Protein AF-A0A5E5ATF0-F1 (afdb_monomer)

Structure (mmCIF, N/CA/C/O backbone):
data_AF-A0A5E5ATF0-F1
#
_entry.id   AF-A0A5E5ATF0-F1
#
loop_
_atom_site.group_PDB
_atom_site.id
_atom_site.type_symbol
_atom_site.label_atom_id
_atom_site.label_alt_id
_atom_site.label_comp_id
_atom_site.label_asym_id
_atom_site.label_entity_id
_atom_site.label_seq_id
_atom_site.pdbx_PDB_ins_code
_atom_site.Cartn_x
_atom_site.Cartn_y
_atom_site.Cartn_z
_atom_site.occupancy
_atom_site.B_iso_or_equiv
_atom_site.auth_seq_id
_atom_site.auth_comp_id
_atom_site.auth_asym_id
_atom_site.auth_atom_id
_atom_site.pdbx_PDB_model_num
ATOM 1 N N . MET A 1 1 ? 3.076 -30.858 -66.853 1.00 34.41 1 MET A N 1
ATOM 2 C CA . MET A 1 1 ? 3.459 -29.896 -67.908 1.00 34.41 1 MET A CA 1
ATOM 3 C C . MET A 1 1 ? 2.669 -28.608 -67.707 1.00 34.41 1 MET A C 1
ATOM 5 O O . MET A 1 1 ? 1.461 -28.690 -67.582 1.00 34.41 1 MET A O 1
ATOM 9 N N . ARG A 1 2 ? 3.394 -27.482 -67.622 1.00 31.91 2 ARG A N 1
ATOM 10 C CA . ARG A 1 2 ? 3.057 -26.080 -67.963 1.00 31.91 2 ARG A CA 1
ATOM 11 C C . ARG A 1 2 ? 1.634 -25.511 -67.753 1.00 31.91 2 ARG A C 1
ATOM 13 O O . ARG A 1 2 ? 0.722 -25.809 -68.507 1.00 31.91 2 ARG A O 1
ATOM 20 N N . ASN A 1 3 ? 1.571 -24.553 -66.819 1.00 32.41 3 ASN A N 1
ATOM 21 C CA . ASN A 1 3 ? 1.133 -23.145 -66.938 1.00 32.41 3 ASN A CA 1
ATOM 22 C C . ASN A 1 3 ? 0.376 -22.671 -68.191 1.00 32.41 3 ASN A C 1
ATOM 24 O O . ASN A 1 3 ? 0.877 -22.851 -69.301 1.00 32.41 3 ASN A O 1
ATOM 28 N N . SER A 1 4 ? -0.662 -21.843 -67.965 1.00 32.25 4 SER A N 1
ATOM 29 C CA . SER A 1 4 ? -0.799 -20.418 -68.393 1.00 32.25 4 SER A CA 1
ATOM 30 C C . SER A 1 4 ? -2.097 -19.813 -67.795 1.00 32.25 4 SER A C 1
ATOM 32 O O . SER A 1 4 ? -3.151 -20.411 -67.960 1.00 32.25 4 SER A O 1
ATOM 34 N N . PHE A 1 5 ? -2.031 -18.839 -66.866 1.00 32.22 5 PHE A N 1
ATOM 35 C CA . PHE A 1 5 ? -2.217 -17.367 -67.034 1.00 32.22 5 PHE A CA 1
ATOM 36 C C . PHE A 1 5 ? -3.591 -16.940 -67.602 1.00 32.22 5 PHE A C 1
ATOM 38 O O . PHE A 1 5 ? -3.869 -17.213 -68.760 1.00 32.22 5 PHE A O 1
ATOM 45 N N . GLY A 1 6 ? -4.512 -16.369 -66.808 1.00 27.78 6 GLY A N 1
ATOM 46 C CA . GLY A 1 6 ? -4.713 -14.927 -66.491 1.00 27.78 6 GLY A CA 1
ATOM 47 C C . GLY A 1 6 ? -6.218 -14.624 -66.730 1.00 27.78 6 GLY A C 1
ATOM 48 O O . GLY A 1 6 ? -6.807 -15.300 -67.559 1.00 27.78 6 GLY A O 1
ATOM 49 N N . LEU A 1 7 ? -6.977 -13.738 -66.075 1.00 26.83 7 LEU A N 1
ATOM 50 C CA . LEU A 1 7 ? -6.725 -12.444 -65.448 1.00 26.83 7 LEU A CA 1
ATOM 51 C C . LEU A 1 7 ? -7.904 -12.088 -64.495 1.00 26.83 7 LEU A C 1
ATOM 53 O O . LEU A 1 7 ? -9.006 -12.612 -64.619 1.00 26.83 7 LEU A O 1
ATOM 57 N N . PHE A 1 8 ? -7.624 -11.150 -63.593 1.00 26.88 8 PHE A N 1
ATOM 58 C CA . PHE A 1 8 ? -8.444 -10.461 -62.590 1.00 26.88 8 PHE A CA 1
ATOM 59 C C . PHE A 1 8 ? -9.859 -9.995 -63.000 1.00 26.88 8 PHE A C 1
ATOM 61 O O . PHE A 1 8 ? -10.017 -9.408 -64.065 1.00 26.88 8 PHE A O 1
ATOM 68 N N . LEU A 1 9 ? -10.814 -10.039 -62.055 1.00 26.36 9 LEU A N 1
ATOM 69 C CA . LEU A 1 9 ? -11.608 -8.856 -61.679 1.00 26.36 9 LEU A CA 1
ATOM 70 C C . LEU A 1 9 ? -12.141 -8.955 -60.233 1.00 26.36 9 LEU A C 1
ATOM 72 O O . LEU A 1 9 ? -12.462 -10.024 -59.727 1.00 26.36 9 LEU A O 1
ATOM 76 N N . SER A 1 10 ? -12.162 -7.793 -59.591 1.00 26.31 10 SER A N 1
ATOM 77 C CA . SER A 1 10 ? -12.307 -7.511 -58.164 1.00 26.31 10 SER A CA 1
ATOM 78 C C . SER A 1 10 ? -13.749 -7.631 -57.646 1.00 26.31 10 SER A C 1
ATOM 80 O O . SER A 1 10 ? -14.665 -7.129 -58.293 1.00 26.31 10 SER A O 1
ATOM 82 N N . VAL A 1 11 ? -13.945 -8.187 -56.444 1.00 29.59 11 VAL A N 1
ATOM 83 C CA . VAL A 1 11 ? -15.112 -7.888 -55.594 1.00 29.59 11 VAL A CA 1
ATOM 84 C C . VAL A 1 11 ? -14.595 -7.502 -54.212 1.00 29.59 11 VAL A C 1
ATOM 86 O O . VAL A 1 11 ? -14.126 -8.330 -53.435 1.00 29.59 11 VAL A O 1
ATOM 89 N N . ILE A 1 12 ? -14.647 -6.199 -53.953 1.00 28.75 12 ILE A N 1
ATOM 90 C CA . ILE A 1 12 ? -14.354 -5.556 -52.675 1.00 28.75 12 ILE A CA 1
ATOM 91 C C . ILE A 1 12 ? -15.517 -5.865 -51.726 1.00 28.75 12 ILE A C 1
ATOM 93 O O . ILE A 1 12 ? -16.639 -5.415 -51.951 1.00 28.75 12 ILE A O 1
ATOM 97 N N . ALA A 1 13 ? -15.251 -6.624 -50.662 1.00 29.41 13 ALA A N 1
ATOM 98 C CA . ALA A 1 13 ? -16.150 -6.735 -49.521 1.00 29.41 13 ALA A CA 1
ATOM 99 C C . ALA A 1 13 ? -15.941 -5.509 -48.621 1.00 29.41 13 ALA A C 1
ATOM 101 O O . ALA A 1 13 ? -14.962 -5.414 -47.882 1.00 29.41 13 ALA A O 1
ATOM 102 N N . LEU A 1 14 ? -16.848 -4.541 -48.741 1.00 25.12 14 LEU A N 1
ATOM 103 C CA . LEU A 1 14 ? -16.913 -3.355 -47.898 1.00 25.12 14 LEU A CA 1
ATOM 104 C C . LEU A 1 14 ? -17.725 -3.704 -46.639 1.00 25.12 14 LEU A C 1
ATOM 106 O O . LEU A 1 14 ? -18.950 -3.595 -46.633 1.00 25.12 14 LEU A O 1
ATOM 110 N N . THR A 1 15 ? -17.067 -4.161 -45.574 1.00 29.05 15 THR A N 1
ATOM 111 C CA . THR A 1 15 ? -17.726 -4.315 -44.269 1.00 29.05 15 THR A CA 1
ATOM 112 C C . THR A 1 15 ? -17.747 -2.953 -43.584 1.00 29.05 15 THR A C 1
ATOM 114 O O . THR A 1 15 ? -16.729 -2.455 -43.107 1.00 29.05 15 THR A O 1
ATOM 117 N N . ILE A 1 16 ? -18.921 -2.329 -43.596 1.00 28.98 16 ILE A N 1
ATOM 118 C CA . ILE A 1 16 ? -19.201 -1.033 -42.979 1.00 28.98 16 ILE A CA 1
ATOM 119 C C . ILE A 1 16 ? -19.142 -1.187 -41.453 1.00 28.98 16 ILE A C 1
ATOM 121 O O . ILE A 1 16 ? -20.021 -1.792 -40.834 1.00 28.98 16 ILE A O 1
ATOM 125 N N . ILE A 1 17 ? -18.095 -0.619 -40.856 1.00 29.92 17 ILE A N 1
ATOM 126 C CA . ILE A 1 17 ? -17.975 -0.382 -39.417 1.00 29.92 17 ILE A CA 1
ATOM 127 C C . ILE A 1 17 ? -19.032 0.662 -39.045 1.00 29.92 17 ILE A C 1
ATOM 129 O O . ILE A 1 17 ? -18.954 1.813 -39.471 1.00 29.92 17 ILE A O 1
ATOM 133 N N . HIS A 1 18 ? -20.039 0.251 -38.277 1.00 28.52 18 HIS A N 1
ATOM 134 C CA . HIS A 1 18 ? -20.996 1.172 -37.673 1.00 28.52 18 HIS A CA 1
ATOM 135 C C . HIS A 1 18 ? -20.347 1.826 -36.444 1.00 28.52 18 HIS A C 1
ATOM 137 O O . HIS A 1 18 ? -19.891 1.100 -35.556 1.00 28.52 18 HIS A O 1
ATOM 143 N N . PRO A 1 19 ? -20.312 3.164 -36.340 1.00 28.89 19 PRO A N 1
ATOM 144 C CA . PRO A 1 19 ? -20.013 3.821 -35.080 1.00 28.89 19 PRO A CA 1
ATOM 145 C C . PRO A 1 19 ? -21.215 3.633 -34.150 1.00 28.89 19 PRO A C 1
ATOM 147 O O . PRO A 1 19 ? -22.331 4.040 -34.471 1.00 28.89 19 PRO A O 1
ATOM 150 N N . VAL A 1 20 ? -21.004 3.015 -32.988 1.00 29.25 20 VAL A N 1
ATOM 151 C CA . VAL A 1 20 ? -21.995 3.046 -31.908 1.00 29.25 20 VAL A CA 1
ATOM 152 C C . VAL A 1 20 ? -21.968 4.454 -31.322 1.00 29.25 20 VAL A C 1
ATOM 154 O O . VAL A 1 20 ? -21.197 4.767 -30.421 1.00 29.25 20 VAL A O 1
ATOM 157 N N . SER A 1 21 ? -22.797 5.331 -31.881 1.00 28.97 21 SER A N 1
ATOM 158 C CA . SER A 1 21 ? -23.211 6.569 -31.237 1.00 28.97 21 SER A CA 1
ATOM 159 C C . SER A 1 21 ? -24.142 6.205 -30.081 1.00 28.97 21 SER A C 1
ATOM 161 O O . SER A 1 21 ? -25.283 5.794 -30.306 1.00 28.97 21 SER A O 1
ATOM 163 N N . ALA A 1 22 ? -23.671 6.347 -28.844 1.00 28.70 22 ALA A N 1
ATOM 164 C CA . ALA A 1 22 ? -24.549 6.373 -27.683 1.00 28.70 22 ALA A CA 1
ATOM 165 C C . ALA A 1 22 ? -25.378 7.666 -27.749 1.00 28.70 22 ALA A C 1
ATOM 167 O O . ALA A 1 22 ? -24.938 8.740 -27.351 1.00 28.70 22 ALA A O 1
ATOM 168 N N . SER A 1 23 ? -26.565 7.560 -28.343 1.00 26.94 23 SER A N 1
ATOM 169 C CA . SER A 1 23 ? -27.606 8.580 -28.302 1.00 26.94 23 SER A CA 1
ATOM 170 C C . SER A 1 23 ? -28.048 8.761 -26.850 1.00 26.94 23 SER A C 1
ATOM 172 O O . SER A 1 23 ? -28.770 7.917 -26.320 1.00 26.94 23 SER A O 1
ATOM 174 N N . ALA A 1 24 ? -27.642 9.867 -26.226 1.00 30.39 24 ALA A N 1
ATOM 175 C CA . ALA A 1 24 ? -28.283 10.384 -25.027 1.00 30.39 24 ALA A CA 1
ATOM 176 C C . ALA A 1 24 ? -29.752 10.671 -25.362 1.00 30.39 24 ALA A C 1
ATOM 178 O O . ALA A 1 24 ? -30.067 11.592 -26.114 1.00 30.39 24 ALA A O 1
ATOM 179 N N . ARG A 1 25 ? -30.646 9.822 -24.859 1.00 25.50 25 ARG A N 1
ATOM 180 C CA . ARG A 1 25 ? -32.077 10.098 -24.841 1.00 25.50 25 ARG A CA 1
ATOM 181 C C . ARG A 1 25 ? -32.345 10.828 -23.531 1.00 25.50 25 ARG A C 1
ATOM 183 O O . ARG A 1 25 ? -32.228 10.229 -22.466 1.00 25.50 25 ARG A O 1
ATOM 190 N N . GLU A 1 26 ? -32.615 12.125 -23.623 1.00 35.12 26 GLU A N 1
ATOM 191 C CA . GLU A 1 26 ? -33.241 12.873 -22.538 1.00 35.12 26 GLU A CA 1
ATOM 192 C C . GLU A 1 26 ? -34.640 12.291 -22.319 1.00 35.12 26 GLU A C 1
ATOM 194 O O . GLU A 1 26 ? -35.475 12.332 -23.219 1.00 35.12 26 GLU A O 1
ATOM 199 N N . ASP A 1 27 ? -34.875 11.736 -21.133 1.00 27.05 27 ASP A N 1
ATOM 200 C CA . ASP A 1 27 ? -36.208 11.549 -20.571 1.00 27.05 27 ASP A CA 1
ATOM 201 C C . ASP A 1 27 ? -36.172 11.999 -19.096 1.00 27.05 27 ASP A C 1
ATOM 203 O O . ASP A 1 27 ? -35.126 11.930 -18.443 1.00 27.05 27 ASP A O 1
ATOM 207 N N . PRO A 1 28 ? -37.279 12.568 -18.596 1.00 27.33 28 PRO A N 1
ATOM 208 C CA . PRO A 1 28 ? -37.263 13.662 -17.635 1.00 27.33 28 PRO A CA 1
ATOM 209 C C . PRO A 1 28 ? -37.104 13.210 -16.181 1.00 27.33 28 PRO A C 1
ATOM 211 O O . PRO A 1 28 ? -37.444 12.095 -15.795 1.00 27.33 28 PRO A O 1
ATOM 214 N N . ALA A 1 29 ? -36.611 14.151 -15.376 1.00 41.50 29 ALA A N 1
ATOM 215 C CA . ALA A 1 29 ? -36.405 14.071 -13.939 1.00 41.50 29 ALA A CA 1
ATOM 216 C C . ALA A 1 29 ? -37.501 13.300 -13.181 1.00 41.50 29 ALA A C 1
ATOM 218 O O . ALA A 1 29 ? -38.624 13.776 -13.041 1.00 41.50 29 ALA A O 1
ATOM 219 N N . HIS A 1 30 ? -37.122 12.151 -12.623 1.00 38.62 30 HIS A N 1
ATOM 220 C CA . HIS A 1 30 ? -37.590 11.668 -11.325 1.00 38.62 30 HIS A CA 1
ATOM 221 C C . HIS A 1 30 ? -36.713 10.489 -10.878 1.00 38.62 30 HIS A C 1
ATOM 223 O O . HIS A 1 30 ? -37.007 9.330 -11.155 1.00 38.62 30 HIS A O 1
ATOM 229 N N . SER A 1 31 ? -35.634 10.783 -10.151 1.00 31.39 31 SER A N 1
ATOM 230 C CA . SER A 1 31 ? -34.989 9.800 -9.279 1.00 31.39 31 SER A CA 1
ATOM 231 C C . SER A 1 31 ? -34.969 10.353 -7.861 1.00 31.39 31 SER A C 1
ATOM 233 O O . SER A 1 31 ? -34.198 11.248 -7.534 1.00 31.39 31 SER A O 1
ATOM 235 N N . ASP A 1 32 ? -35.913 9.842 -7.084 1.00 33.34 32 ASP A N 1
ATOM 236 C CA . ASP A 1 32 ? -35.929 9.694 -5.632 1.00 33.34 32 ASP A CA 1
ATOM 237 C C . ASP A 1 32 ? -34.598 10.032 -4.914 1.00 33.34 32 ASP A C 1
ATOM 239 O O . ASP A 1 32 ? -33.679 9.217 -4.839 1.00 33.34 32 ASP A O 1
ATOM 243 N N . ASP A 1 33 ? -34.522 11.246 -4.362 1.00 38.03 33 ASP A N 1
ATOM 244 C CA . ASP A 1 33 ? -33.382 11.810 -3.614 1.00 38.03 33 ASP A CA 1
ATOM 245 C C . ASP A 1 33 ? -33.305 11.279 -2.160 1.00 38.03 33 ASP A C 1
ATOM 247 O O . ASP A 1 33 ? -32.672 11.863 -1.284 1.00 38.03 33 ASP A O 1
ATOM 251 N N . SER A 1 34 ? -33.981 10.164 -1.855 1.00 32.53 34 SER A N 1
ATOM 252 C CA . SER A 1 34 ? -34.130 9.650 -0.484 1.00 32.53 34 SER A CA 1
ATOM 253 C C . SER A 1 34 ? -33.102 8.587 -0.066 1.00 32.53 34 SER A C 1
ATOM 255 O O . SER A 1 34 ? -33.239 7.991 1.003 1.00 32.53 34 SER A O 1
ATOM 257 N N . LYS A 1 35 ? -32.037 8.350 -0.852 1.00 36.00 35 LYS A N 1
ATOM 258 C CA . LYS A 1 35 ? -31.006 7.333 -0.532 1.00 36.00 35 LYS A CA 1
ATOM 259 C C . LYS A 1 35 ? -29.571 7.830 -0.364 1.00 36.00 35 LYS A C 1
ATOM 261 O O . LYS A 1 35 ? -28.702 7.013 -0.070 1.00 36.00 35 LYS A O 1
ATOM 266 N N . ASN A 1 36 ? -29.288 9.127 -0.477 1.00 43.03 36 ASN A N 1
ATOM 267 C CA . ASN A 1 36 ? -27.927 9.628 -0.266 1.00 43.03 36 ASN A CA 1
ATOM 268 C C . ASN A 1 36 ? -27.708 10.083 1.186 1.00 43.03 36 ASN A C 1
ATOM 270 O O . ASN A 1 36 ? -27.531 11.263 1.473 1.00 43.03 36 ASN A O 1
ATOM 274 N N . THR A 1 37 ? -27.706 9.140 2.133 1.00 48.34 37 THR A N 1
ATOM 275 C CA . THR A 1 37 ? -27.470 9.427 3.563 1.00 48.34 37 THR A CA 1
ATOM 276 C C . THR A 1 37 ? -26.035 9.885 3.876 1.00 48.34 37 THR A C 1
ATOM 278 O O . THR A 1 37 ? -25.717 10.121 5.038 1.00 48.34 37 THR A O 1
ATOM 281 N N . LYS A 1 38 ? -25.161 9.996 2.864 1.00 63.22 38 LYS A N 1
ATOM 282 C CA . LYS A 1 38 ? -23.744 10.372 2.987 1.00 63.22 38 LYS A CA 1
ATOM 283 C C . LYS A 1 38 ? -23.393 11.730 2.356 1.00 63.22 38 LYS A C 1
ATOM 285 O O . LYS A 1 38 ? -22.228 12.111 2.387 1.00 63.22 38 LYS A O 1
ATOM 290 N N . ASN A 1 39 ? -24.365 12.470 1.807 1.00 79.50 39 ASN A N 1
ATOM 291 C CA . ASN A 1 39 ? -24.150 13.769 1.144 1.00 79.50 39 ASN A CA 1
ATOM 292 C C . ASN A 1 39 ? -23.086 13.750 0.019 1.00 79.50 39 ASN A C 1
ATOM 294 O O . ASN A 1 39 ? -22.432 14.766 -0.234 1.00 79.50 39 ASN A O 1
ATOM 298 N N . LEU A 1 40 ? -22.900 12.611 -0.660 1.00 90.06 40 LEU A N 1
ATOM 299 C CA . LEU A 1 40 ? -21.928 12.480 -1.749 1.00 90.06 40 LEU A CA 1
ATOM 300 C C . LEU A 1 40 ? -22.374 13.285 -2.981 1.00 90.06 40 LEU A C 1
ATOM 302 O O . LEU A 1 40 ? -23.545 13.250 -3.357 1.00 90.06 40 LEU A O 1
ATOM 306 N N . TYR A 1 41 ? -21.451 13.987 -3.629 1.00 93.50 41 TYR A N 1
ATOM 307 C CA . TYR A 1 41 ? -21.707 14.871 -4.759 1.00 93.50 41 TYR A CA 1
ATOM 308 C C . TYR A 1 41 ? -20.625 14.725 -5.832 1.00 93.50 41 TYR A C 1
ATOM 310 O O . TYR A 1 41 ? -19.432 14.721 -5.532 1.00 93.50 41 TYR A O 1
ATOM 318 N N . ALA A 1 42 ? -21.045 14.646 -7.095 1.00 95.50 42 ALA A N 1
ATOM 319 C CA . ALA A 1 42 ? -20.144 14.615 -8.241 1.00 95.50 42 ALA A CA 1
ATOM 320 C C . ALA A 1 42 ? -19.748 16.047 -8.639 1.00 95.50 42 ALA A C 1
ATOM 322 O O . ALA A 1 42 ? -20.523 16.780 -9.257 1.00 95.50 42 ALA A O 1
ATOM 323 N N . ALA A 1 43 ? -18.539 16.450 -8.262 1.00 97.12 43 ALA A N 1
ATOM 324 C CA . ALA A 1 43 ? -17.900 17.683 -8.695 1.00 97.12 43 ALA A CA 1
ATOM 325 C C . ALA A 1 43 ? -16.877 17.403 -9.806 1.00 97.12 43 ALA A C 1
ATOM 327 O O . ALA A 1 43 ? -16.599 16.259 -10.170 1.00 97.12 43 ALA A O 1
ATOM 328 N N . THR A 1 44 ? -16.291 18.467 -10.342 1.00 97.81 44 THR A N 1
ATOM 329 C CA . THR A 1 44 ? -15.106 18.373 -11.198 1.00 97.81 44 THR A CA 1
ATOM 330 C C . THR A 1 44 ? -14.018 19.301 -10.684 1.00 97.81 44 THR A C 1
ATOM 332 O O . THR A 1 44 ? -14.304 20.256 -9.962 1.00 97.81 44 THR A O 1
ATOM 335 N N . GLY A 1 45 ? -12.770 19.032 -11.043 1.00 97.00 45 GLY A N 1
ATOM 336 C CA . GLY A 1 45 ? -11.667 19.929 -10.728 1.00 97.00 45 GLY A CA 1
ATOM 337 C C . GLY A 1 45 ? -10.560 19.859 -11.759 1.00 97.00 45 GLY A C 1
ATOM 338 O O . GLY A 1 45 ? -10.480 18.901 -12.523 1.00 97.00 45 GLY A O 1
ATOM 339 N N . VAL A 1 46 ? -9.730 20.892 -11.808 1.00 97.56 46 VAL A N 1
ATOM 340 C CA . VAL A 1 46 ? -8.539 20.929 -12.667 1.00 97.56 46 VAL A CA 1
ATOM 341 C C . VAL A 1 46 ? -7.336 20.396 -11.898 1.00 97.56 46 VAL A C 1
ATOM 343 O O . VAL A 1 46 ? -7.251 20.629 -10.705 1.00 97.56 46 VAL A O 1
ATOM 346 N N . GLY A 1 47 ? -6.393 19.733 -12.556 1.00 96.94 47 GLY A N 1
ATOM 347 C CA . GLY A 1 47 ? -5.064 19.457 -12.012 1.00 96.94 47 GLY A CA 1
ATOM 348 C C . GLY A 1 47 ? -4.072 19.084 -13.109 1.00 96.94 47 GLY A C 1
ATOM 349 O O . GLY A 1 47 ? -4.203 19.542 -14.251 1.00 96.94 47 GLY A O 1
ATOM 350 N N . GLY A 1 48 ? -3.066 18.289 -12.763 1.00 97.19 48 GLY A N 1
ATOM 351 C CA . GLY A 1 48 ? -1.891 18.042 -13.588 1.00 97.19 48 GLY A CA 1
ATOM 352 C C . GLY A 1 48 ? -0.815 19.107 -13.373 1.00 97.19 48 GLY A C 1
ATOM 353 O O . GLY A 1 48 ? -0.884 19.928 -12.458 1.00 97.19 48 GLY A O 1
ATOM 354 N N . ASN A 1 49 ? 0.191 19.120 -14.241 1.00 96.81 49 ASN A N 1
ATOM 355 C CA . ASN A 1 49 ? 1.298 20.072 -14.183 1.00 96.81 49 ASN A CA 1
ATOM 356 C C . ASN A 1 49 ? 1.764 20.470 -15.588 1.00 96.81 49 ASN A C 1
ATOM 358 O O . ASN A 1 49 ? 1.320 19.903 -16.585 1.00 96.81 49 ASN A O 1
ATOM 362 N N . GLU A 1 50 ? 2.673 21.435 -15.679 1.00 96.75 50 GLU A N 1
ATOM 363 C CA . GLU A 1 50 ? 3.225 21.926 -16.950 1.00 96.75 50 GLU A CA 1
ATOM 364 C C . GLU A 1 50 ? 3.808 20.824 -17.856 1.00 96.75 50 GLU A C 1
ATOM 366 O O . GLU A 1 50 ? 3.824 20.996 -19.075 1.00 96.75 50 GLU A O 1
ATOM 371 N N . LYS A 1 51 ? 4.274 19.693 -17.302 1.00 95.81 51 LYS A N 1
ATOM 372 C CA . LYS A 1 51 ? 4.802 18.566 -18.087 1.00 95.81 51 LYS A CA 1
ATOM 373 C C . LYS A 1 51 ? 3.703 17.694 -18.681 1.00 95.81 51 LYS A C 1
ATOM 375 O O . LYS A 1 51 ? 3.778 17.362 -19.861 1.00 95.81 51 LYS A O 1
ATOM 380 N N . VAL A 1 52 ? 2.727 17.279 -17.875 1.00 95.38 52 VAL A N 1
ATOM 381 C CA . VAL A 1 52 ? 1.653 16.370 -18.330 1.00 95.38 52 VAL A CA 1
ATOM 382 C C . VAL A 1 52 ? 0.470 17.106 -18.956 1.00 95.38 52 VAL A C 1
ATOM 384 O O . VAL A 1 52 ? -0.358 16.493 -19.624 1.00 95.38 52 VAL A O 1
ATOM 387 N N . GLY A 1 53 ? 0.414 18.425 -18.782 1.00 96.94 53 GLY A N 1
ATOM 388 C CA . GLY A 1 53 ? -0.680 19.268 -19.226 1.00 96.94 53 GLY A CA 1
ATOM 389 C C . GLY A 1 53 ? -1.826 19.339 -18.219 1.00 96.94 53 GLY A C 1
ATOM 390 O O . GLY A 1 53 ? -1.932 18.567 -17.264 1.00 96.94 53 GLY A O 1
ATOM 391 N N . LYS A 1 54 ? -2.691 20.327 -18.444 1.00 96.44 54 LYS A N 1
ATOM 392 C CA . LYS A 1 54 ? -3.864 20.591 -17.614 1.00 96.44 54 LYS A CA 1
ATOM 393 C C . LYS A 1 54 ? -4.927 19.529 -17.881 1.00 96.44 54 LYS A C 1
ATOM 395 O O . LYS A 1 54 ? -5.330 19.343 -19.027 1.00 96.44 54 LYS A O 1
ATOM 400 N N . THR A 1 55 ? -5.386 18.860 -16.828 1.00 94.06 55 THR A N 1
ATOM 401 C CA . THR A 1 55 ? -6.392 17.791 -16.900 1.00 94.06 55 THR A CA 1
ATOM 402 C C . THR A 1 55 ? -7.590 18.142 -16.028 1.00 94.06 55 THR A C 1
ATOM 404 O O . THR A 1 55 ? -7.430 18.764 -14.983 1.00 94.06 55 THR A O 1
ATOM 407 N N . GLN A 1 56 ? -8.794 17.759 -16.453 1.00 96.06 56 GLN A N 1
ATOM 408 C CA . GLN A 1 56 ? -10.005 17.886 -15.646 1.00 96.06 56 GLN A CA 1
ATOM 409 C C . GLN A 1 56 ? -10.401 16.513 -15.097 1.00 96.06 56 GLN A C 1
ATOM 411 O O . GLN A 1 56 ? -10.559 15.562 -15.861 1.00 96.06 56 GLN A O 1
ATOM 416 N N . TYR A 1 57 ? -10.580 16.421 -13.783 1.00 91.25 57 TYR A N 1
ATOM 417 C CA . TYR A 1 57 ? -10.932 15.194 -13.076 1.00 91.25 57 TYR A CA 1
ATOM 418 C C . TYR A 1 57 ? -12.386 15.212 -12.601 1.00 91.25 57 TYR A C 1
ATOM 420 O O . TYR A 1 57 ? -12.887 16.271 -12.201 1.00 91.25 57 TYR A O 1
ATOM 428 N N . PRO A 1 58 ? -13.061 14.051 -12.568 1.00 96.12 58 PRO A N 1
ATOM 429 C CA . PRO A 1 58 ? -14.226 13.870 -11.715 1.00 96.12 58 PRO A CA 1
ATOM 430 C C . PRO A 1 58 ? -13.784 13.808 -10.245 1.00 96.12 58 PRO A C 1
ATOM 432 O O . PRO A 1 58 ? -12.855 13.081 -9.905 1.00 96.12 58 PRO A O 1
ATOM 435 N N . LEU A 1 59 ? -14.464 14.543 -9.365 1.00 96.44 59 LEU A N 1
ATOM 436 C CA . LEU A 1 59 ? -14.206 14.541 -7.923 1.00 96.44 59 LEU A CA 1
ATOM 437 C C . LEU A 1 59 ? -15.471 14.098 -7.179 1.00 96.44 59 LEU A C 1
ATOM 439 O O . LEU A 1 59 ? -16.497 14.775 -7.239 1.00 96.44 59 LEU A O 1
ATOM 443 N N . ASN A 1 60 ? -15.396 12.978 -6.461 1.00 95.06 60 ASN A N 1
ATOM 444 C CA . ASN A 1 60 ? -16.477 12.506 -5.594 1.00 95.06 60 ASN A CA 1
ATOM 445 C C . ASN A 1 60 ? -16.296 13.118 -4.203 1.00 95.06 60 ASN A C 1
ATOM 447 O O . ASN A 1 60 ? -15.412 12.715 -3.460 1.00 95.06 60 ASN A O 1
ATOM 451 N N . VAL A 1 61 ? -17.089 14.135 -3.883 1.00 94.56 61 VAL A N 1
ATOM 452 C CA . VAL A 1 61 ? -16.895 15.012 -2.717 1.00 94.56 61 VAL A CA 1
ATOM 453 C C . VAL A 1 61 ? -18.116 15.010 -1.811 1.00 94.56 61 VAL A C 1
ATOM 455 O O . VAL A 1 61 ? -19.208 14.640 -2.228 1.00 94.56 61 VAL A O 1
ATOM 458 N N . THR A 1 62 ? -17.972 15.476 -0.574 1.00 93.12 62 THR A N 1
ATOM 459 C CA . THR A 1 62 ? -19.110 15.653 0.336 1.00 93.12 62 THR A CA 1
ATOM 460 C C . THR A 1 62 ? -19.636 17.076 0.218 1.00 93.12 62 THR A C 1
ATOM 462 O O . THR A 1 62 ? -18.879 18.032 0.391 1.00 93.12 62 THR A O 1
ATOM 465 N N . LYS A 1 63 ? -20.930 17.248 -0.062 1.00 92.06 63 LYS A N 1
ATOM 466 C CA . LYS A 1 63 ? -21.557 18.569 -0.201 1.00 92.06 63 LYS A CA 1
ATOM 467 C C . LYS A 1 63 ? -22.290 18.985 1.073 1.00 92.06 63 LYS A C 1
ATOM 469 O O . LYS A 1 63 ? -23.144 18.260 1.573 1.00 92.06 63 LYS A O 1
ATOM 474 N N . VAL A 1 64 ? -22.014 20.197 1.555 1.00 90.00 64 VAL A N 1
ATOM 475 C CA . VAL A 1 64 ? -22.751 20.846 2.650 1.00 90.00 64 VAL A CA 1
ATOM 476 C C . VAL A 1 64 ? -23.146 22.252 2.204 1.00 90.00 64 VAL A C 1
ATOM 478 O O . VAL A 1 64 ? -22.301 23.118 1.974 1.00 90.00 64 VAL A O 1
ATOM 481 N N . GLY A 1 65 ? -24.451 22.487 2.046 1.00 91.62 65 GLY A N 1
ATOM 482 C CA . GLY A 1 65 ? -24.954 23.720 1.437 1.00 91.62 65 GLY A CA 1
ATOM 483 C C . GLY A 1 65 ? -24.446 23.877 -0.001 1.00 91.62 65 GLY A C 1
ATOM 484 O O . GLY A 1 65 ? -24.653 22.994 -0.832 1.00 91.62 65 GLY A O 1
ATOM 485 N N . ASN A 1 66 ? -23.765 24.989 -0.289 1.00 93.31 66 ASN A N 1
ATOM 486 C CA . ASN A 1 66 ? -23.165 25.261 -1.604 1.00 93.31 66 ASN A CA 1
ATOM 487 C C . ASN A 1 66 ? -21.683 24.862 -1.701 1.00 93.31 66 ASN A C 1
ATOM 489 O O . ASN A 1 66 ? -21.081 25.034 -2.762 1.00 93.31 66 ASN A O 1
ATOM 493 N N . ASN A 1 67 ? -21.104 24.332 -0.622 1.00 93.75 67 ASN A N 1
ATOM 494 C CA . ASN A 1 67 ? -19.684 24.011 -0.542 1.00 93.75 67 ASN A CA 1
ATOM 495 C C . ASN A 1 67 ? -19.451 22.503 -0.659 1.00 93.75 67 ASN A C 1
ATOM 497 O O . ASN A 1 67 ? -20.204 21.694 -0.114 1.00 93.75 67 ASN A O 1
ATOM 501 N N . CYS A 1 68 ? -18.384 22.148 -1.361 1.00 95.50 68 CYS A N 1
ATOM 502 C CA . CYS A 1 68 ? -17.909 20.795 -1.597 1.00 95.50 68 CYS A CA 1
ATOM 503 C C . CYS A 1 68 ? -16.603 20.596 -0.820 1.00 95.50 68 CYS A C 1
ATOM 505 O O . CYS A 1 68 ? -15.662 21.365 -0.997 1.00 95.50 68 CYS A O 1
ATOM 507 N N . TYR A 1 69 ? -16.554 19.583 0.040 1.00 93.75 69 TYR A N 1
ATOM 508 C CA . TYR A 1 69 ? -15.402 19.226 0.868 1.00 93.75 69 TYR A CA 1
ATOM 509 C C . TYR A 1 69 ? -14.677 18.031 0.253 1.00 93.75 69 TYR A C 1
ATOM 511 O O . TYR A 1 69 ? -15.334 17.104 -0.228 1.00 93.75 69 TYR A O 1
ATOM 519 N N . TYR A 1 70 ? -13.343 18.021 0.318 1.00 94.06 70 TYR A N 1
ATOM 520 C CA . TYR A 1 70 ? -12.495 16.908 -0.136 1.00 94.06 70 TYR A CA 1
ATOM 521 C C . TYR A 1 70 ? -12.609 15.698 0.802 1.00 94.06 70 TYR A C 1
ATOM 523 O O . TYR A 1 70 ? -11.669 15.342 1.508 1.00 94.06 70 TYR A O 1
ATOM 531 N N . ILE A 1 71 ? -13.799 15.106 0.842 1.00 92.94 71 ILE A N 1
ATOM 532 C CA . ILE A 1 71 ? -14.177 13.947 1.645 1.00 92.94 71 ILE A CA 1
ATOM 533 C C . ILE A 1 71 ? -15.000 13.034 0.749 1.00 92.94 71 ILE A C 1
ATOM 535 O O . ILE A 1 71 ? -16.060 13.439 0.266 1.00 92.94 71 ILE A O 1
ATOM 539 N N . ASP A 1 72 ? -14.537 11.803 0.576 1.00 93.00 72 ASP A N 1
ATOM 540 C CA . ASP A 1 72 ? -15.276 10.733 -0.083 1.00 93.00 72 ASP A CA 1
ATOM 541 C C . ASP A 1 72 ? -15.600 9.645 0.960 1.00 93.00 72 ASP A C 1
ATOM 543 O O . ASP A 1 72 ? -14.742 8.818 1.290 1.00 93.00 72 ASP A O 1
ATOM 547 N N . PRO A 1 73 ? -16.825 9.633 1.516 1.00 85.06 73 PRO A N 1
ATOM 548 C CA . PRO A 1 73 ? -17.247 8.657 2.520 1.00 85.06 73 PRO A CA 1
ATOM 549 C C . PRO A 1 73 ? -17.538 7.257 1.949 1.00 85.06 73 PRO A C 1
ATOM 551 O O . PRO A 1 73 ? -17.830 6.337 2.718 1.00 85.06 73 PRO A O 1
ATOM 554 N N . ASP A 1 74 ? -17.506 7.069 0.627 1.00 87.62 74 ASP A N 1
ATOM 555 C CA . ASP A 1 74 ? -17.634 5.750 -0.005 1.00 87.62 74 ASP A CA 1
ATOM 556 C C . ASP A 1 74 ? -16.270 5.098 -0.211 1.00 87.62 74 ASP A C 1
ATOM 558 O O . ASP A 1 74 ? -16.118 3.887 -0.031 1.00 87.62 74 ASP A O 1
ATOM 562 N N . ARG A 1 75 ? -15.248 5.889 -0.537 1.00 89.50 75 ARG A N 1
ATOM 563 C CA . ARG A 1 75 ? -13.846 5.441 -0.567 1.00 89.50 75 ARG A CA 1
ATOM 564 C C . ARG A 1 75 ? -13.140 5.552 0.778 1.00 89.50 75 ARG A C 1
ATOM 566 O O . ARG A 1 75 ? -12.050 5.014 0.917 1.00 89.50 75 ARG A O 1
ATOM 573 N N . ASN A 1 76 ? -13.781 6.182 1.761 1.00 88.06 76 ASN A N 1
ATOM 574 C CA . ASN A 1 76 ? -13.209 6.484 3.069 1.00 88.06 76 ASN A CA 1
ATOM 575 C C . ASN A 1 76 ? -11.871 7.234 2.939 1.00 88.06 76 ASN A C 1
ATOM 577 O O . ASN A 1 76 ? -10.864 6.843 3.524 1.00 88.06 76 ASN A O 1
ATOM 581 N N . ILE A 1 77 ? -11.862 8.309 2.143 1.00 91.00 77 ILE A N 1
ATOM 582 C CA . ILE A 1 77 ? -10.684 9.162 1.932 1.00 91.00 77 ILE A CA 1
ATOM 583 C C . ILE A 1 77 ? -11.002 10.636 2.167 1.00 91.00 77 ILE A C 1
ATOM 585 O O . ILE A 1 77 ? -12.145 11.078 2.023 1.00 91.00 77 ILE A O 1
ATOM 589 N N . ALA A 1 78 ? -9.965 11.397 2.492 1.00 91.62 78 ALA A N 1
ATOM 590 C CA . ALA A 1 78 ? -10.002 12.849 2.575 1.00 91.62 78 ALA A CA 1
ATOM 591 C C . ALA A 1 78 ? -8.716 13.464 2.005 1.00 91.62 78 ALA A C 1
ATOM 593 O O . ALA A 1 78 ? -7.716 12.767 1.836 1.00 91.62 78 ALA A O 1
ATOM 594 N N . ALA A 1 79 ? -8.719 14.768 1.722 1.00 91.81 79 ALA A N 1
ATOM 595 C CA . ALA A 1 79 ? -7.493 15.496 1.402 1.00 91.81 79 ALA A CA 1
ATOM 596 C C . ALA A 1 79 ? -7.466 16.898 2.021 1.00 91.81 79 ALA A C 1
ATOM 598 O O . ALA A 1 79 ? -8.484 17.588 2.065 1.00 91.81 79 ALA A O 1
ATOM 599 N N . ARG A 1 80 ? -6.288 17.341 2.469 1.00 88.56 80 ARG A N 1
ATOM 600 C CA . ARG A 1 80 ? -6.058 18.688 3.007 1.00 88.56 80 ARG A CA 1
ATOM 601 C C . ARG A 1 80 ? -4.675 19.224 2.646 1.00 88.56 80 ARG A C 1
ATOM 603 O O . ARG A 1 80 ? -3.809 18.501 2.160 1.00 88.56 80 ARG A O 1
ATOM 610 N N . LYS A 1 81 ? -4.470 20.513 2.899 1.00 84.81 81 LYS A N 1
ATOM 611 C CA . LYS A 1 81 ? -3.141 21.132 2.871 1.00 84.81 81 LYS A CA 1
ATOM 612 C C . LYS A 1 81 ? -2.553 21.110 4.274 1.00 84.81 81 LYS A C 1
ATOM 614 O O . LYS A 1 81 ? -3.282 21.336 5.230 1.00 84.81 81 LYS A O 1
ATOM 619 N N . ASP A 1 82 ? -1.248 20.912 4.374 1.00 76.44 82 ASP A N 1
ATOM 620 C CA . ASP A 1 82 ? -0.519 20.851 5.646 1.00 76.44 82 ASP A CA 1
ATOM 621 C C . ASP A 1 82 ? -0.741 22.077 6.555 1.00 76.44 82 ASP A C 1
ATOM 623 O O . ASP A 1 82 ? -1.033 21.958 7.741 1.00 76.44 82 ASP A O 1
ATOM 627 N N . ALA A 1 83 ? -0.775 23.280 5.973 1.00 61.03 83 ALA A N 1
ATOM 628 C CA . ALA A 1 83 ? -1.069 24.515 6.707 1.00 61.03 83 ALA A CA 1
ATOM 629 C C . ALA A 1 83 ? -2.498 24.591 7.302 1.00 61.03 83 ALA A C 1
ATOM 631 O O . ALA A 1 83 ? -2.837 25.585 7.949 1.00 61.03 83 ALA A O 1
ATOM 632 N N . GLN A 1 84 ? -3.364 23.605 7.046 1.00 66.88 84 GLN A N 1
ATOM 633 C CA . GLN A 1 84 ? -4.765 23.599 7.452 1.00 66.88 84 GLN A CA 1
ATOM 634 C C . GLN A 1 84 ? -5.070 22.420 8.377 1.00 66.88 84 GLN A C 1
ATOM 636 O O . GLN A 1 84 ? -4.876 21.256 8.037 1.00 66.88 84 GLN A O 1
ATOM 641 N N . VAL A 1 85 ? -5.627 22.735 9.548 1.00 66.31 85 VAL A N 1
ATOM 642 C CA . VAL A 1 85 ? -6.114 21.722 10.496 1.00 66.31 85 VAL A CA 1
ATOM 643 C C . VAL A 1 85 ? -7.395 21.063 9.967 1.00 66.31 85 VAL A C 1
ATOM 645 O O . VAL A 1 85 ? -7.532 19.841 10.044 1.00 66.31 85 VAL A O 1
ATOM 648 N N . ASP A 1 86 ? -8.286 21.864 9.374 1.00 76.75 86 ASP A N 1
ATOM 649 C CA . ASP A 1 86 ? -9.570 21.429 8.819 1.00 76.75 86 ASP A CA 1
ATOM 650 C C . ASP A 1 86 ? -9.478 21.044 7.337 1.00 76.75 86 ASP A C 1
ATOM 652 O O . ASP A 1 86 ? -8.621 21.526 6.593 1.00 76.75 86 ASP A O 1
ATOM 656 N N . ILE A 1 87 ? -10.415 20.204 6.887 1.00 82.81 87 ILE A N 1
ATOM 657 C CA . ILE A 1 87 ? -10.517 19.805 5.480 1.00 82.81 87 ILE A CA 1
ATOM 658 C C . ILE A 1 87 ? -11.023 20.995 4.642 1.00 82.81 87 ILE A C 1
ATOM 660 O O . ILE A 1 87 ? -12.106 21.526 4.927 1.00 82.81 87 ILE A O 1
ATOM 664 N N . PRO A 1 88 ? -10.284 21.417 3.598 1.00 88.44 88 PRO A N 1
ATOM 665 C CA . PRO A 1 88 ? -10.691 22.518 2.735 1.00 88.44 88 PRO A CA 1
ATOM 666 C C . PRO A 1 88 ? -11.992 22.225 1.985 1.00 88.44 88 PRO A C 1
ATOM 668 O O . PRO A 1 88 ? -12.400 21.079 1.785 1.00 88.44 88 PRO A O 1
ATOM 671 N N . ASN A 1 89 ? -12.626 23.298 1.517 1.00 91.69 89 ASN A N 1
ATOM 672 C CA . ASN A 1 89 ? -13.798 23.232 0.657 1.00 91.69 89 ASN A CA 1
ATOM 673 C C . ASN A 1 89 ? -13.701 24.233 -0.495 1.00 91.69 89 ASN A C 1
ATOM 675 O O . ASN A 1 89 ? -12.926 25.188 -0.444 1.00 91.69 89 ASN A O 1
ATOM 679 N N . PHE A 1 90 ? -14.511 24.006 -1.522 1.00 94.50 90 PHE A N 1
ATOM 680 C CA . PHE A 1 90 ? -14.674 24.896 -2.666 1.00 94.50 90 PHE A CA 1
ATOM 681 C C . PHE A 1 90 ? -16.161 25.054 -3.019 1.00 94.50 90 PHE A C 1
ATOM 683 O O . PHE A 1 90 ? -16.961 24.163 -2.712 1.00 94.50 90 PHE A O 1
ATOM 690 N N . PRO A 1 91 ? -16.565 26.156 -3.679 1.00 96.38 91 PRO A N 1
ATOM 691 C CA . PRO A 1 91 ? -17.922 26.287 -4.198 1.00 96.38 91 PRO A CA 1
ATOM 692 C C . PRO A 1 91 ? -18.218 25.192 -5.231 1.00 96.38 91 PRO A C 1
ATOM 694 O O . PRO A 1 91 ? -17.536 25.076 -6.249 1.00 96.38 91 PRO A O 1
ATOM 697 N N . CYS A 1 92 ? -19.252 24.385 -5.000 1.00 94.50 92 CYS A N 1
ATOM 698 C CA . CYS A 1 92 ? -19.677 23.389 -5.983 1.00 94.50 92 CYS A CA 1
ATOM 699 C C . CYS A 1 92 ? -20.160 24.081 -7.283 1.00 94.50 92 CYS A C 1
ATOM 701 O O . CYS A 1 92 ? -20.725 25.174 -7.211 1.00 94.50 92 CYS A O 1
ATOM 703 N N . PRO A 1 93 ? -20.044 23.444 -8.466 1.00 96.44 93 PRO A N 1
ATOM 704 C CA . PRO A 1 93 ? -19.600 22.068 -8.706 1.00 96.44 93 PRO A CA 1
ATOM 705 C C . PRO A 1 93 ? -18.134 21.943 -9.149 1.00 96.44 93 PRO A C 1
ATOM 707 O O . PRO A 1 93 ? -17.745 20.870 -9.609 1.00 96.44 93 PRO A O 1
ATOM 710 N N . PHE A 1 94 ? -17.343 23.017 -9.082 1.00 97.56 94 PHE A N 1
ATOM 711 C CA . PHE A 1 94 ? -16.043 23.073 -9.748 1.00 97.56 94 PHE A CA 1
ATOM 712 C C . PHE A 1 94 ? -14.930 23.585 -8.832 1.00 97.56 94 PHE A C 1
ATOM 714 O O . PHE A 1 94 ? -14.989 24.710 -8.341 1.00 97.56 94 PHE A O 1
ATOM 721 N N . SER A 1 95 ? -13.895 22.764 -8.652 1.00 96.94 95 SER A N 1
ATOM 722 C CA . SER A 1 95 ? -12.641 23.150 -8.007 1.00 96.94 95 SER A CA 1
ATOM 723 C C . SER A 1 95 ? -11.663 23.690 -9.054 1.00 96.94 95 SER A C 1
ATOM 725 O O . SER A 1 95 ? -11.164 22.946 -9.901 1.00 96.94 95 SER A O 1
ATOM 727 N N . GLY A 1 96 ? -11.425 25.002 -9.017 1.00 94.19 96 GLY A N 1
ATOM 728 C CA . GLY A 1 96 ? -10.566 25.703 -9.972 1.00 94.19 96 GLY A CA 1
ATOM 729 C C . GLY A 1 96 ? -9.068 25.467 -9.768 1.00 94.19 96 GLY A C 1
ATOM 730 O O . GLY A 1 96 ? -8.641 24.525 -9.105 1.00 94.19 96 GLY A O 1
ATOM 731 N N . GLU A 1 97 ? -8.265 26.341 -10.365 1.00 91.00 97 GLU A N 1
ATOM 732 C CA . GLU A 1 97 ? -6.806 26.309 -10.253 1.00 91.00 97 GLU A CA 1
ATOM 733 C C . GLU A 1 97 ? -6.328 26.857 -8.906 1.00 91.00 97 GLU A C 1
ATOM 735 O O . GLU A 1 97 ? -6.912 27.780 -8.339 1.00 91.00 97 GLU A O 1
ATOM 740 N N . ASP A 1 98 ? -5.243 26.269 -8.420 1.00 91.69 98 ASP A N 1
ATOM 741 C CA . ASP A 1 98 ? -4.544 26.623 -7.188 1.00 91.69 98 ASP A CA 1
ATOM 742 C C . ASP A 1 98 ? -3.055 26.352 -7.431 1.00 91.69 98 ASP A C 1
ATOM 744 O O . ASP A 1 98 ? -2.456 25.403 -6.912 1.00 91.69 98 ASP A O 1
ATOM 748 N N . GLU A 1 99 ? -2.509 27.115 -8.384 1.00 93.31 99 GLU A N 1
ATOM 749 C CA . GLU A 1 99 ? -1.230 26.803 -9.007 1.00 93.31 99 GLU A CA 1
ATOM 750 C C . GLU A 1 99 ? -0.087 26.864 -7.997 1.00 93.31 99 GLU A C 1
ATOM 752 O O . GLU A 1 99 ? 0.100 27.847 -7.279 1.00 93.31 99 GLU A O 1
ATOM 757 N N . THR A 1 100 ? 0.719 25.807 -7.954 1.00 91.44 100 THR A N 1
ATOM 758 C CA . THR A 1 100 ? 1.886 25.737 -7.077 1.00 91.44 100 THR A CA 1
ATOM 759 C C . THR A 1 100 ? 3.005 24.979 -7.768 1.00 91.44 100 THR A C 1
ATOM 761 O O . THR A 1 100 ? 2.816 23.848 -8.206 1.00 91.44 100 THR A O 1
ATOM 764 N N . ASN A 1 101 ? 4.185 25.601 -7.862 1.00 92.19 101 ASN A N 1
ATOM 765 C CA . ASN A 1 101 ? 5.387 25.008 -8.459 1.00 92.19 101 ASN A CA 1
ATOM 766 C C . ASN A 1 101 ? 5.142 24.373 -9.851 1.00 92.19 101 ASN A C 1
ATOM 768 O O . ASN A 1 101 ? 5.705 23.332 -10.171 1.00 92.19 101 ASN A O 1
ATOM 772 N N . GLY A 1 102 ? 4.290 24.981 -10.684 1.00 94.19 102 GLY A N 1
ATOM 773 C CA . GLY A 1 102 ? 3.937 24.471 -12.018 1.00 94.19 102 GLY A CA 1
ATOM 774 C C . GLY A 1 102 ? 2.917 23.320 -12.036 1.00 94.19 102 GLY A C 1
ATOM 775 O O . GLY A 1 102 ? 2.620 22.797 -13.107 1.00 94.19 102 GLY A O 1
ATOM 776 N N . GLY A 1 103 ? 2.376 22.908 -10.885 1.00 96.25 103 GLY A N 1
ATOM 777 C CA . GLY A 1 103 ? 1.154 22.101 -10.794 1.00 96.25 103 GLY A CA 1
ATOM 778 C C . GLY A 1 103 ? -0.088 22.992 -10.816 1.00 96.25 103 GLY A C 1
ATOM 779 O O . GLY A 1 103 ? -0.079 24.040 -10.175 1.00 96.25 103 GLY A O 1
ATOM 780 N N . PHE A 1 104 ? -1.146 22.592 -11.525 1.00 97.31 104 PHE A N 1
ATOM 781 C CA . PHE A 1 104 ? -2.347 23.418 -11.713 1.00 97.31 104 PHE A CA 1
ATOM 782 C C . PHE A 1 104 ? -3.278 23.420 -10.494 1.00 97.31 104 PHE A C 1
ATOM 784 O O . PHE A 1 104 ? -3.874 24.450 -10.185 1.00 97.31 104 PHE A O 1
ATOM 791 N N . ASN A 1 105 ? -3.405 22.286 -9.797 1.00 96.56 105 ASN A N 1
ATOM 792 C CA . ASN A 1 105 ? -4.008 22.195 -8.462 1.00 96.56 105 ASN A CA 1
ATOM 793 C C . ASN A 1 105 ? -3.614 20.848 -7.807 1.00 96.56 105 ASN A C 1
ATOM 795 O O . ASN A 1 105 ? -4.321 19.847 -7.965 1.00 96.56 105 ASN A O 1
ATOM 799 N N . PRO A 1 106 ? -2.507 20.814 -7.044 1.00 94.62 106 PRO A N 1
ATOM 800 C CA . PRO A 1 106 ? -2.005 19.588 -6.414 1.00 94.62 106 PRO A CA 1
ATOM 801 C C . PRO A 1 106 ? -2.990 18.913 -5.447 1.00 94.62 106 PRO A C 1
ATOM 803 O O . PRO A 1 106 ? -2.929 17.704 -5.239 1.00 94.62 106 PRO A O 1
ATOM 806 N N . LEU A 1 107 ? -3.919 19.670 -4.851 1.00 94.94 107 LEU A N 1
ATOM 807 C CA . LEU A 1 107 ? -4.911 19.109 -3.932 1.00 94.94 107 LEU A CA 1
ATOM 808 C C . LEU A 1 107 ? -6.001 18.325 -4.680 1.00 94.94 107 LEU A C 1
ATOM 810 O O . LEU A 1 107 ? -6.410 17.259 -4.217 1.00 94.94 107 LEU A O 1
ATOM 814 N N . ASN A 1 108 ? -6.428 18.812 -5.852 1.00 97.44 108 ASN A N 1
ATOM 815 C CA . ASN A 1 108 ? -7.309 18.054 -6.745 1.00 97.44 108 ASN A CA 1
ATOM 816 C C . ASN A 1 108 ? -6.624 16.769 -7.227 1.00 97.44 108 ASN A C 1
ATOM 818 O O . ASN A 1 108 ? -7.255 15.714 -7.202 1.00 97.44 108 ASN A O 1
ATOM 822 N N . ASP A 1 109 ? -5.345 16.851 -7.623 1.00 97.38 109 ASP A N 1
ATOM 823 C CA . ASP A 1 109 ? -4.551 15.681 -8.020 1.00 97.38 109 ASP A CA 1
ATOM 824 C C . ASP A 1 109 ? -4.476 14.646 -6.885 1.00 97.38 109 ASP A C 1
ATOM 826 O O . ASP A 1 109 ? -4.813 13.480 -7.090 1.00 97.38 109 ASP A O 1
ATOM 830 N N . MET A 1 110 ? -4.108 15.082 -5.672 1.00 95.50 110 MET A N 1
ATOM 831 C CA . MET A 1 110 ? -4.046 14.234 -4.477 1.00 95.50 110 MET A CA 1
ATOM 832 C C . MET A 1 110 ? -5.367 13.498 -4.234 1.00 95.50 110 MET A C 1
ATOM 834 O O . MET A 1 110 ? -5.400 12.271 -4.142 1.00 95.50 110 MET A O 1
ATOM 838 N N . PHE A 1 111 ? -6.472 14.242 -4.153 1.00 96.75 111 PHE A N 1
ATOM 839 C CA . PHE A 1 111 ? -7.773 13.666 -3.831 1.00 96.75 111 PHE A CA 1
ATOM 840 C C . PHE A 1 111 ? -8.269 12.698 -4.913 1.00 96.75 111 PHE A C 1
ATOM 842 O O . PHE A 1 111 ? -8.766 11.616 -4.600 1.00 96.75 111 PHE A O 1
ATOM 849 N N . TYR A 1 112 ? -8.100 13.060 -6.188 1.00 97.88 112 TYR A N 1
ATOM 850 C CA . TYR A 1 112 ? -8.487 12.206 -7.306 1.00 97.88 112 TYR A CA 1
ATOM 851 C C . TYR A 1 112 ? -7.680 10.903 -7.334 1.00 97.88 112 TYR A C 1
ATOM 853 O O . TYR A 1 112 ? -8.260 9.815 -7.375 1.00 97.88 112 TYR A O 1
ATOM 861 N N . TYR A 1 113 ? -6.349 10.990 -7.279 1.00 97.94 113 TYR A N 1
ATOM 862 C CA . TYR A 1 113 ? -5.492 9.813 -7.376 1.00 97.94 113 TYR A CA 1
ATOM 863 C C . TYR A 1 113 ? -5.588 8.904 -6.147 1.00 97.94 113 TYR A C 1
ATOM 865 O O . TYR A 1 113 ? -5.539 7.688 -6.320 1.00 97.94 113 TYR A O 1
ATOM 873 N N . LEU A 1 114 ? -5.831 9.435 -4.941 1.00 95.50 114 LEU A N 1
ATOM 874 C CA . LEU A 1 114 ? -6.189 8.599 -3.786 1.00 95.50 114 LEU A CA 1
ATOM 875 C C . LEU A 1 114 ? -7.423 7.743 -4.078 1.00 95.50 114 LEU A C 1
ATOM 877 O O . LEU A 1 114 ? -7.422 6.543 -3.804 1.00 95.50 114 LEU A O 1
ATOM 881 N N . GLY A 1 115 ? -8.454 8.337 -4.687 1.00 95.88 115 GLY A N 1
ATOM 882 C CA . GLY A 1 115 ? -9.653 7.609 -5.091 1.00 95.88 115 GLY A CA 1
ATOM 883 C C . GLY A 1 115 ? -9.357 6.494 -6.096 1.00 95.88 115 GLY A C 1
ATOM 884 O O . GLY A 1 115 ? -9.819 5.367 -5.918 1.00 95.88 115 GLY A O 1
ATOM 885 N N . VAL A 1 116 ? -8.530 6.782 -7.107 1.00 97.31 116 VAL A N 1
ATOM 886 C CA . VAL A 1 116 ? -8.088 5.798 -8.112 1.00 97.31 116 VAL A CA 1
ATOM 887 C C . VAL A 1 116 ? -7.341 4.631 -7.465 1.00 97.31 116 VAL A C 1
ATOM 889 O O . VAL A 1 116 ? -7.606 3.476 -7.796 1.00 97.31 116 VAL A O 1
ATOM 892 N N . VAL A 1 117 ? -6.422 4.908 -6.538 1.00 96.38 117 VAL A N 1
ATOM 893 C CA . VAL A 1 117 ? -5.641 3.867 -5.860 1.00 96.38 117 VAL A CA 1
ATOM 894 C C . VAL A 1 117 ? -6.544 3.009 -4.972 1.00 96.38 117 VAL A C 1
ATOM 896 O O . VAL A 1 117 ? -6.458 1.784 -5.030 1.00 96.38 117 VAL A O 1
ATOM 899 N N . VAL A 1 118 ? -7.465 3.608 -4.211 1.00 93.56 118 VAL A N 1
ATOM 900 C CA . VAL A 1 118 ? -8.438 2.843 -3.410 1.00 93.56 118 VAL A CA 1
ATOM 901 C C . VAL A 1 118 ? -9.292 1.928 -4.291 1.00 93.56 118 VAL A C 1
ATOM 903 O O . VAL A 1 118 ? -9.478 0.752 -3.961 1.00 93.56 118 VAL A O 1
ATOM 906 N N . ASP A 1 119 ? -9.763 2.428 -5.434 1.00 94.88 119 ASP A N 1
ATOM 907 C CA . ASP A 1 119 ? -10.536 1.634 -6.392 1.00 94.88 119 ASP A CA 1
ATOM 908 C C . ASP A 1 119 ? -9.697 0.498 -7.002 1.00 94.88 119 ASP A C 1
ATOM 910 O O . ASP A 1 119 ? -10.208 -0.613 -7.170 1.00 94.88 119 ASP A O 1
ATOM 914 N N . MET A 1 120 ? -8.404 0.727 -7.266 1.00 96.75 120 MET A N 1
ATOM 915 C CA . MET A 1 120 ? -7.475 -0.319 -7.702 1.00 96.75 120 MET A CA 1
ATOM 916 C C . MET A 1 120 ? -7.365 -1.430 -6.655 1.00 96.75 120 MET A C 1
ATOM 918 O O . MET A 1 120 ? -7.547 -2.595 -7.003 1.00 96.75 120 MET A O 1
ATOM 922 N N . TYR A 1 121 ? -7.090 -1.106 -5.387 1.00 94.25 121 TYR A N 1
ATOM 923 C CA . TYR A 1 121 ? -6.959 -2.115 -4.328 1.00 94.25 121 TYR A CA 1
ATOM 924 C C . TYR A 1 121 ? -8.253 -2.922 -4.154 1.00 94.25 121 TYR A C 1
ATOM 926 O O . TYR A 1 121 ? -8.201 -4.152 -4.094 1.00 94.25 121 TYR A O 1
ATOM 934 N N . ARG A 1 122 ? -9.418 -2.258 -4.163 1.00 90.50 122 ARG A N 1
ATOM 935 C CA . ARG A 1 122 ? -10.732 -2.924 -4.121 1.00 90.50 122 ARG A CA 1
ATOM 936 C C . ARG A 1 122 ? -10.938 -3.853 -5.320 1.00 90.50 122 ARG A C 1
ATOM 938 O O . ARG A 1 122 ? -11.331 -5.001 -5.146 1.00 90.50 122 ARG A O 1
ATOM 945 N N . SER A 1 123 ? -10.628 -3.382 -6.527 1.00 93.44 123 SER A N 1
ATOM 946 C CA . SER A 1 123 ? -10.793 -4.138 -7.776 1.00 93.44 123 SER A CA 1
ATOM 947 C C . SER A 1 123 ? -9.829 -5.320 -7.899 1.00 93.44 123 SER A C 1
ATOM 949 O O . SER A 1 123 ? -10.183 -6.376 -8.428 1.00 93.44 123 SER A O 1
ATOM 951 N N . TYR A 1 124 ? -8.582 -5.150 -7.462 1.00 94.69 124 TYR A N 1
ATOM 952 C CA . TYR A 1 124 ? -7.536 -6.151 -7.655 1.00 94.69 124 TYR A CA 1
ATOM 953 C C . TYR A 1 124 ? -7.513 -7.193 -6.546 1.00 94.69 124 TYR A C 1
ATOM 955 O O . TYR A 1 124 ? -7.171 -8.339 -6.842 1.00 94.69 124 TYR A O 1
ATOM 963 N N . LEU A 1 125 ? -7.845 -6.822 -5.308 1.00 88.75 125 LEU A N 1
ATOM 964 C CA . LEU A 1 125 ? -7.646 -7.682 -4.139 1.00 88.75 125 LEU A CA 1
ATOM 965 C C . LEU A 1 125 ? -8.946 -8.120 -3.453 1.00 88.75 125 LEU A C 1
ATOM 967 O O . LEU A 1 125 ? -8.873 -8.953 -2.555 1.00 88.75 125 LEU A O 1
ATOM 971 N N . ASP A 1 126 ? -10.107 -7.600 -3.874 1.00 72.31 126 ASP A N 1
ATOM 972 C CA . ASP A 1 126 ? -11.424 -7.918 -3.293 1.00 72.31 126 ASP A CA 1
ATOM 973 C C . ASP A 1 126 ? -11.460 -7.734 -1.760 1.00 72.31 126 ASP A C 1
ATOM 975 O O . ASP A 1 126 ? -12.004 -8.539 -1.005 1.00 72.31 126 ASP A O 1
ATOM 979 N N . SER A 1 127 ? -10.803 -6.677 -1.274 1.00 62.53 127 SER A N 1
ATOM 980 C CA . SER A 1 127 ? -10.681 -6.394 0.157 1.00 62.53 127 SER A CA 1
ATOM 981 C C . SER A 1 127 ? -10.677 -4.897 0.441 1.00 62.53 127 SER A C 1
ATOM 983 O O . SER A 1 127 ? -9.999 -4.137 -0.256 1.00 62.53 127 SER A O 1
ATOM 985 N N . GLU A 1 128 ? -11.340 -4.480 1.523 1.00 65.38 128 GLU A N 1
ATOM 986 C CA . GLU A 1 128 ? -10.979 -3.226 2.185 1.00 65.38 128 GLU A CA 1
ATOM 987 C C . GLU A 1 128 ? -9.585 -3.396 2.777 1.00 65.38 128 GLU A C 1
ATOM 989 O O . GLU A 1 128 ? -9.364 -4.179 3.701 1.00 65.38 128 GLU A O 1
ATOM 994 N N . PHE A 1 129 ? -8.624 -2.719 2.161 1.00 68.88 129 PHE A N 1
ATOM 995 C CA . PHE A 1 129 ? -7.216 -2.942 2.445 1.00 68.88 129 PHE A CA 1
ATOM 996 C C . PHE A 1 129 ? -6.702 -2.125 3.636 1.00 68.88 129 PHE A C 1
ATOM 998 O O . PHE A 1 129 ? -5.624 -2.416 4.149 1.00 68.88 129 PHE A O 1
ATOM 1005 N N . TYR A 1 130 ? -7.471 -1.124 4.072 1.00 68.94 130 TYR A N 1
ATOM 1006 C CA . TYR A 1 130 ? -7.140 -0.250 5.188 1.00 68.94 130 TYR A CA 1
ATOM 1007 C C . TYR A 1 130 ? -8.405 0.088 5.981 1.00 68.94 130 TYR A C 1
ATOM 1009 O O . TYR A 1 130 ? -9.445 0.400 5.403 1.00 68.94 130 TYR A O 1
ATOM 1017 N N . SER A 1 131 ? -8.330 -0.028 7.307 1.00 65.88 131 SER A N 1
ATOM 1018 C CA . SER A 1 131 ? -9.502 0.060 8.192 1.00 65.88 131 SER A CA 1
ATOM 1019 C C . SER A 1 131 ? -9.866 1.491 8.602 1.00 65.88 131 SER A C 1
ATOM 1021 O O . SER A 1 131 ? -10.978 1.737 9.073 1.00 65.88 131 SER A O 1
ATOM 1023 N N . LYS A 1 132 ? -8.944 2.441 8.415 1.00 69.31 132 LYS A N 1
ATOM 1024 C CA . LYS A 1 132 ? -9.113 3.856 8.767 1.00 69.31 132 LYS A CA 1
ATOM 1025 C C . LYS A 1 132 ? -9.319 4.708 7.514 1.00 69.31 132 LYS A C 1
ATOM 1027 O O . LYS A 1 132 ? -9.060 4.266 6.397 1.00 69.31 132 LYS A O 1
ATOM 1032 N N . GLN A 1 133 ? -9.792 5.941 7.702 1.00 79.50 133 GLN A N 1
ATOM 1033 C CA . GLN A 1 133 ? -9.818 6.919 6.615 1.00 79.50 133 GLN A CA 1
ATOM 1034 C C . GLN A 1 133 ? -8.382 7.282 6.225 1.00 79.50 133 GLN A C 1
ATOM 1036 O O . GLN A 1 133 ? -7.592 7.635 7.099 1.00 79.50 133 GLN A O 1
ATOM 1041 N N . ILE A 1 134 ? -8.056 7.230 4.933 1.00 85.06 134 ILE A N 1
ATOM 1042 C CA . ILE A 1 134 ? -6.760 7.709 4.430 1.00 85.06 134 ILE A CA 1
ATOM 1043 C C . ILE A 1 134 ? -6.891 9.194 4.094 1.00 85.06 134 ILE A C 1
ATOM 1045 O O . ILE A 1 134 ? -7.733 9.575 3.277 1.00 85.06 134 ILE A O 1
ATOM 1049 N N . THR A 1 135 ? -6.058 10.034 4.710 1.00 87.06 135 THR A N 1
ATOM 1050 C CA . THR A 1 135 ? -6.045 11.480 4.438 1.00 87.06 135 THR A CA 1
ATOM 1051 C C . THR A 1 135 ? -4.802 11.881 3.652 1.00 87.06 135 THR A C 1
ATOM 1053 O O . THR A 1 135 ? -3.692 11.825 4.167 1.00 87.06 135 THR A O 1
ATOM 1056 N N . GLY A 1 136 ? -4.970 12.344 2.417 1.00 88.38 136 GLY A N 1
ATOM 1057 C CA . GLY A 1 136 ? -3.886 12.969 1.661 1.00 88.38 136 GLY A CA 1
ATOM 1058 C C . GLY A 1 136 ? -3.553 14.351 2.207 1.00 88.38 136 GLY A C 1
ATOM 1059 O O . GLY A 1 136 ? -4.443 15.185 2.378 1.00 88.38 136 GLY A O 1
ATOM 1060 N N . VAL A 1 137 ? -2.280 14.621 2.455 1.00 84.62 137 VAL A N 1
ATOM 1061 C CA . VAL A 1 137 ? -1.785 15.912 2.924 1.00 84.62 137 VAL A CA 1
ATOM 1062 C C . VAL A 1 137 ? -0.764 16.426 1.923 1.00 84.62 137 VAL A C 1
ATOM 1064 O O . VAL A 1 137 ? 0.274 15.815 1.687 1.00 84.62 137 VAL A O 1
ATOM 1067 N N . VAL A 1 138 ? -1.068 17.568 1.312 1.00 82.88 138 VAL A N 1
ATOM 1068 C CA . VAL A 1 138 ? -0.110 18.257 0.445 1.00 82.88 138 VAL A CA 1
ATOM 1069 C C . VAL A 1 138 ? 0.757 19.159 1.319 1.00 82.88 138 VAL A C 1
ATOM 1071 O O . VAL A 1 138 ? 0.249 20.143 1.876 1.00 82.88 138 VAL A O 1
ATOM 1074 N N . VAL A 1 139 ? 2.041 18.815 1.451 1.00 78.88 139 VAL A N 1
ATOM 1075 C CA . VAL A 1 139 ? 2.978 19.469 2.378 1.00 78.88 139 VAL A CA 1
ATOM 1076 C C . VAL A 1 139 ? 3.837 20.530 1.697 1.00 78.88 139 VAL A C 1
ATOM 1078 O O . VAL A 1 139 ? 4.269 20.406 0.545 1.00 78.88 139 VAL A O 1
ATOM 1081 N N . SER A 1 140 ? 4.077 21.621 2.429 1.00 66.44 140 SER A N 1
ATOM 1082 C CA . SER A 1 140 ? 5.009 22.663 2.001 1.00 66.44 140 SER A CA 1
ATOM 1083 C C . SER A 1 140 ? 6.452 22.224 2.261 1.00 66.44 140 SER A C 1
ATOM 1085 O O . SER A 1 140 ? 6.726 21.504 3.211 1.00 66.44 140 SER A O 1
ATOM 1087 N N . ARG A 1 141 ? 7.394 22.674 1.425 1.00 57.56 141 ARG A N 1
ATOM 1088 C CA . ARG A 1 141 ? 8.771 22.151 1.322 1.00 57.56 141 ARG A CA 1
ATOM 1089 C C . ARG A 1 141 ? 9.674 22.278 2.575 1.00 57.56 141 ARG A C 1
ATOM 1091 O O . ARG A 1 141 ? 10.883 22.147 2.437 1.00 57.56 141 ARG A O 1
ATOM 1098 N N . ARG A 1 142 ? 9.161 22.639 3.758 1.00 49.16 142 ARG A N 1
ATOM 1099 C CA . ARG A 1 142 ? 9.963 22.761 4.996 1.00 49.16 142 ARG A CA 1
ATOM 1100 C C . ARG A 1 142 ? 10.020 21.478 5.827 1.00 49.16 142 ARG A C 1
ATOM 1102 O O . ARG A 1 142 ? 10.766 21.454 6.801 1.00 49.16 142 ARG A O 1
ATOM 1109 N N . GLU A 1 143 ? 9.275 20.452 5.439 1.00 47.16 143 GLU A N 1
ATOM 1110 C CA . GLU A 1 143 ? 9.278 19.139 6.077 1.00 47.16 143 GLU A CA 1
ATOM 1111 C C . GLU A 1 143 ? 9.768 18.138 5.027 1.00 47.16 143 GLU A C 1
ATOM 1113 O O . GLU A 1 143 ? 9.084 17.872 4.042 1.00 47.16 143 GLU A O 1
ATOM 1118 N N . ASP A 1 144 ? 11.027 17.722 5.146 1.00 42.00 144 ASP A N 1
ATOM 1119 C CA . ASP A 1 144 ? 11.691 16.865 4.167 1.00 42.00 144 ASP A CA 1
ATOM 1120 C C . ASP A 1 144 ? 11.001 15.486 4.084 1.00 42.00 144 ASP A C 1
ATOM 1122 O O . ASP A 1 144 ? 10.960 14.759 5.077 1.00 42.00 144 ASP A O 1
ATOM 1126 N N . ASN A 1 145 ? 10.578 15.133 2.860 1.00 54.19 145 ASN A N 1
ATOM 1127 C CA . ASN A 1 145 ? 10.155 13.824 2.325 1.00 54.19 145 ASN A CA 1
ATOM 1128 C C . ASN A 1 145 ? 8.645 13.578 2.164 1.00 54.19 145 ASN A C 1
ATOM 1130 O O . ASN A 1 145 ? 7.826 13.997 2.977 1.00 54.19 145 ASN A O 1
ATOM 1134 N N . ASP A 1 146 ? 8.309 12.858 1.086 1.00 58.22 146 ASP A N 1
ATOM 1135 C CA . ASP A 1 146 ? 7.037 12.150 0.951 1.00 58.22 146 ASP A CA 1
ATOM 1136 C C . ASP A 1 146 ? 7.053 10.967 1.922 1.00 58.22 146 ASP A C 1
ATOM 1138 O O . ASP A 1 146 ? 8.068 10.272 2.027 1.00 58.22 146 ASP A O 1
ATOM 1142 N N . TYR A 1 147 ? 5.976 10.778 2.679 1.00 63.44 147 TYR A N 1
ATOM 1143 C CA . TYR A 1 147 ? 5.870 9.644 3.590 1.00 63.44 147 TYR A CA 1
ATOM 1144 C C . TYR A 1 147 ? 4.430 9.371 4.013 1.00 63.44 147 TYR A C 1
ATOM 1146 O O . TYR A 1 147 ? 3.602 10.273 4.198 1.00 63.44 147 TYR A O 1
ATOM 1154 N N . PHE A 1 148 ? 4.160 8.102 4.281 1.00 53.94 148 PHE A N 1
ATOM 1155 C CA . PHE A 1 148 ? 2.998 7.672 5.035 1.00 53.94 148 PHE A CA 1
ATOM 1156 C C . PHE A 1 148 ? 3.219 7.848 6.547 1.00 53.94 148 PHE A C 1
ATOM 1158 O O . PHE A 1 148 ? 4.106 7.228 7.139 1.00 53.94 148 PHE A O 1
ATOM 1165 N N . ASP A 1 149 ? 2.369 8.649 7.190 1.00 57.91 149 ASP A N 1
ATOM 1166 C CA . ASP A 1 149 ? 2.274 8.745 8.646 1.00 57.91 149 ASP A CA 1
ATOM 1167 C C . ASP A 1 149 ? 1.173 7.820 9.170 1.00 57.91 149 ASP A C 1
ATOM 1169 O O . ASP A 1 149 ? -0.026 8.117 9.117 1.00 57.91 149 ASP A O 1
ATOM 1173 N N . ALA A 1 150 ? 1.606 6.702 9.744 1.00 52.22 150 ALA A N 1
ATOM 1174 C CA . ALA A 1 150 ? 0.744 5.718 10.382 1.00 52.22 150 ALA A CA 1
ATOM 1175 C C . ALA A 1 150 ? -0.132 6.291 11.503 1.00 52.22 150 ALA A C 1
ATOM 1177 O O . ALA A 1 150 ? -1.269 5.849 11.677 1.00 52.22 150 ALA A O 1
ATOM 1178 N N . ASN A 1 151 ? 0.377 7.285 12.240 1.00 49.38 151 ASN A N 1
ATOM 1179 C CA . ASN A 1 151 ? -0.287 7.830 13.426 1.00 49.38 151 ASN A CA 1
ATOM 1180 C C . ASN A 1 151 ? -1.477 8.711 13.054 1.00 49.38 151 ASN A C 1
ATOM 1182 O O . ASN A 1 151 ? -2.472 8.779 13.769 1.00 49.38 151 ASN A O 1
ATOM 1186 N N . THR A 1 152 ? -1.371 9.414 11.930 1.00 53.44 152 THR A N 1
ATOM 1187 C CA . THR A 1 152 ? -2.448 10.263 11.416 1.00 53.44 152 THR A CA 1
ATOM 1188 C C . THR A 1 152 ? -3.225 9.589 10.289 1.00 53.44 152 THR A C 1
ATOM 1190 O O . THR A 1 152 ? -4.185 10.172 9.784 1.00 53.44 152 THR A O 1
ATOM 1193 N N . SER A 1 153 ? -2.837 8.363 9.898 1.00 64.75 153 SER A N 1
ATOM 1194 C CA . SER A 1 153 ? -3.325 7.693 8.685 1.00 64.75 153 SER A CA 1
ATOM 1195 C C . SER A 1 153 ? -3.272 8.622 7.475 1.00 64.75 153 SER A C 1
ATOM 1197 O O . SER A 1 153 ? -4.211 8.692 6.672 1.00 64.75 153 SER A O 1
ATOM 1199 N N . SER A 1 154 ? -2.183 9.387 7.388 1.00 78.56 154 SER A N 1
ATOM 1200 C CA . SER A 1 154 ? -2.012 10.408 6.372 1.00 78.56 154 SER A CA 1
ATOM 1201 C C . SER A 1 154 ? -0.886 10.076 5.416 1.00 78.56 154 SER A C 1
ATOM 1203 O O . SER A 1 154 ? 0.084 9.409 5.759 1.00 78.56 154 SER A O 1
ATOM 1205 N N . ILE A 1 155 ? -1.055 10.528 4.183 1.00 83.94 155 ILE A N 1
ATOM 1206 C CA . ILE A 1 155 ? -0.050 10.431 3.136 1.00 83.94 155 ILE A CA 1
ATOM 1207 C C . ILE A 1 155 ? 0.421 11.847 2.862 1.00 83.94 155 ILE A C 1
ATOM 1209 O O . ILE A 1 155 ? -0.349 12.655 2.342 1.00 83.94 155 ILE A O 1
ATOM 1213 N N . ASN A 1 156 ? 1.658 12.144 3.235 1.00 83.12 156 ASN A N 1
ATOM 1214 C CA . ASN A 1 156 ? 2.271 13.449 3.060 1.00 83.12 156 ASN A CA 1
ATOM 1215 C C . ASN A 1 156 ? 3.024 13.449 1.738 1.00 83.12 156 ASN A C 1
ATOM 1217 O O . ASN A 1 156 ? 3.881 12.599 1.521 1.00 83.12 156 ASN A O 1
ATOM 1221 N N . VAL A 1 157 ? 2.672 14.377 0.849 1.00 85.50 157 VAL A N 1
ATOM 1222 C CA . VAL A 1 157 ? 3.299 14.496 -0.470 1.00 85.50 157 VAL A CA 1
ATOM 1223 C C . VAL A 1 157 ? 3.716 15.935 -0.719 1.00 85.50 157 VAL A C 1
ATOM 1225 O O . VAL A 1 157 ? 2.922 16.874 -0.583 1.00 85.50 157 VAL A O 1
ATOM 1228 N N . ALA A 1 158 ? 4.979 16.106 -1.080 1.00 86.25 158 ALA A N 1
ATOM 1229 C CA . ALA A 1 158 ? 5.638 17.381 -1.221 1.00 86.25 158 ALA A CA 1
ATOM 1230 C C . ALA A 1 158 ? 5.252 18.102 -2.516 1.00 86.25 158 ALA A C 1
ATOM 1232 O O . ALA A 1 158 ? 5.019 17.530 -3.583 1.00 86.25 158 ALA A O 1
ATOM 1233 N N . LEU A 1 159 ? 5.270 19.431 -2.438 1.00 87.06 159 LEU A N 1
ATOM 1234 C CA . LEU A 1 159 ? 5.033 20.327 -3.573 1.00 87.06 159 LEU A CA 1
ATOM 1235 C C . LEU A 1 159 ? 6.209 20.412 -4.569 1.00 87.06 159 LEU A C 1
ATOM 1237 O O . LEU A 1 159 ? 6.159 21.215 -5.504 1.00 87.06 159 LEU A O 1
ATOM 1241 N N . GLY A 1 160 ? 7.241 19.584 -4.405 1.00 85.69 160 GLY A N 1
ATOM 1242 C CA . GLY A 1 160 ? 8.397 19.512 -5.295 1.00 85.69 160 GLY A CA 1
ATOM 1243 C C . GLY A 1 160 ? 9.381 20.676 -5.164 1.00 85.69 160 GLY A C 1
ATOM 1244 O O . GLY A 1 160 ? 9.324 21.515 -4.251 1.00 85.69 160 GLY A O 1
ATOM 1245 N N . ASP A 1 161 ? 10.327 20.722 -6.100 1.00 85.19 161 ASP A N 1
ATOM 1246 C CA . ASP A 1 161 ? 11.449 21.644 -6.078 1.00 85.19 161 ASP A CA 1
ATOM 1247 C C . ASP A 1 161 ? 11.836 22.220 -7.460 1.00 85.19 161 ASP A C 1
ATOM 1249 O O . ASP A 1 161 ? 11.010 22.388 -8.357 1.00 85.19 161 ASP A O 1
ATOM 1253 N N . THR A 1 162 ? 13.093 22.639 -7.628 1.00 87.12 162 THR A N 1
ATOM 1254 C CA . THR A 1 162 ? 13.596 23.133 -8.922 1.00 87.12 162 THR A CA 1
ATOM 1255 C C . THR A 1 162 ? 13.818 22.026 -9.955 1.00 87.12 162 THR A C 1
ATOM 1257 O O . THR A 1 162 ? 13.995 22.323 -11.133 1.00 87.12 162 THR A O 1
ATOM 1260 N N . THR A 1 163 ? 13.823 20.767 -9.530 1.00 87.31 163 THR A N 1
ATOM 1261 C CA . THR A 1 163 ? 13.973 19.561 -10.353 1.00 87.31 163 THR A CA 1
ATOM 1262 C C . THR A 1 163 ? 12.661 18.789 -10.502 1.00 87.31 163 THR A C 1
ATOM 1264 O O . THR A 1 163 ? 12.476 18.085 -11.496 1.00 87.31 163 THR A O 1
ATOM 1267 N N . GLU A 1 164 ? 11.725 18.984 -9.576 1.00 90.69 164 GLU A N 1
ATOM 1268 C CA . GLU A 1 164 ? 10.454 18.264 -9.490 1.00 90.69 164 GLU A CA 1
ATOM 1269 C C . GLU A 1 164 ? 9.258 19.231 -9.424 1.00 90.69 164 GLU A C 1
ATOM 1271 O O . GLU A 1 164 ? 9.268 20.228 -8.706 1.00 90.69 164 GLU A O 1
ATOM 1276 N N . TYR A 1 165 ? 8.203 18.939 -10.178 1.00 94.31 165 TYR A N 1
ATOM 1277 C CA . TYR A 1 165 ? 6.847 19.447 -9.955 1.00 94.31 165 TYR A CA 1
ATOM 1278 C C . TYR A 1 165 ? 6.278 18.883 -8.639 1.00 94.31 165 TYR A C 1
ATOM 1280 O O . TYR A 1 165 ? 6.906 18.006 -8.043 1.00 94.31 165 TYR A O 1
ATOM 1288 N N . PRO A 1 166 ? 5.092 19.329 -8.175 1.00 93.44 166 PRO A N 1
ATOM 1289 C CA . PRO A 1 166 ? 4.408 18.660 -7.073 1.00 93.44 166 PRO A CA 1
ATOM 1290 C C . PRO A 1 166 ? 4.348 17.146 -7.279 1.00 93.44 166 PRO A C 1
ATOM 1292 O O . PRO A 1 166 ? 3.939 16.678 -8.345 1.00 93.44 166 PRO A O 1
ATOM 1295 N N . LEU A 1 167 ? 4.743 16.391 -6.251 1.00 92.69 167 LEU A N 1
ATOM 1296 C CA . LEU A 1 167 ? 4.794 14.930 -6.288 1.00 92.69 167 LEU A CA 1
ATOM 1297 C C . LEU A 1 167 ? 3.405 14.298 -6.126 1.00 92.69 167 LEU A C 1
ATOM 1299 O O . LEU A 1 167 ? 3.282 13.085 -6.008 1.00 92.69 167 LEU A O 1
ATOM 1303 N N . THR A 1 168 ? 2.334 15.096 -6.196 1.00 94.12 168 THR A N 1
ATOM 1304 C CA . THR A 1 168 ? 0.934 14.656 -6.262 1.00 94.12 168 THR A CA 1
ATOM 1305 C C . THR A 1 168 ? 0.628 14.011 -7.620 1.00 94.12 168 THR A C 1
ATOM 1307 O O . THR A 1 168 ? -0.233 14.460 -8.373 1.00 94.12 168 THR A O 1
ATOM 1310 N N . VAL A 1 169 ? 1.375 12.965 -7.962 1.00 96.12 169 VAL A N 1
ATOM 1311 C CA . VAL A 1 169 ? 1.234 12.138 -9.159 1.00 96.12 169 VAL A CA 1
ATOM 1312 C C . VAL A 1 169 ? 0.826 10.722 -8.753 1.00 96.12 169 VAL A C 1
ATOM 1314 O O . VAL A 1 169 ? 1.088 10.275 -7.637 1.00 96.12 169 VAL A O 1
ATOM 1317 N N . LEU A 1 170 ? 0.145 10.017 -9.660 1.00 97.62 170 LEU A N 1
ATOM 1318 C CA . LEU A 1 170 ? -0.537 8.753 -9.362 1.00 97.62 170 LEU A CA 1
ATOM 1319 C C . LEU A 1 170 ? 0.354 7.685 -8.715 1.00 97.62 170 LEU A C 1
ATOM 1321 O O . LEU A 1 170 ? -0.097 6.972 -7.828 1.00 97.62 170 LEU A O 1
ATOM 1325 N N . ASP A 1 171 ? 1.592 7.541 -9.170 1.00 96.50 171 ASP A N 1
ATOM 1326 C CA . ASP A 1 171 ? 2.499 6.494 -8.705 1.00 96.50 171 ASP A CA 1
ATOM 1327 C C . ASP A 1 171 ? 3.195 6.805 -7.385 1.00 96.50 171 ASP A C 1
ATOM 1329 O O . ASP A 1 171 ? 3.460 5.873 -6.631 1.00 96.50 171 ASP A O 1
ATOM 1333 N N . VAL A 1 172 ? 3.410 8.082 -7.065 1.00 95.62 172 VAL A N 1
ATOM 1334 C CA . VAL A 1 172 ? 3.812 8.506 -5.715 1.00 95.62 172 VAL A CA 1
ATOM 1335 C C . VAL A 1 172 ? 2.666 8.252 -4.739 1.00 95.62 172 VAL A C 1
ATOM 1337 O O . VAL A 1 172 ? 2.846 7.594 -3.724 1.00 95.62 172 VAL A O 1
ATOM 1340 N N . ILE A 1 173 ? 1.442 8.657 -5.083 1.00 95.56 173 ILE A N 1
ATOM 1341 C CA . ILE A 1 173 ? 0.277 8.416 -4.218 1.00 95.56 173 ILE A CA 1
ATOM 1342 C C . ILE A 1 173 ? 0.020 6.909 -4.060 1.00 95.56 173 ILE A C 1
ATOM 1344 O O . ILE A 1 173 ? -0.240 6.431 -2.958 1.00 95.56 173 ILE A O 1
ATOM 1348 N N . GLY A 1 174 ? 0.145 6.137 -5.143 1.00 95.88 174 GLY A N 1
ATOM 1349 C CA . GLY A 1 174 ? 0.062 4.678 -5.109 1.00 95.88 174 GLY A CA 1
ATOM 1350 C C . GLY A 1 174 ? 1.141 4.026 -4.244 1.00 95.88 174 GLY A C 1
ATOM 1351 O O . GLY A 1 174 ? 0.852 3.016 -3.597 1.00 95.88 174 GLY A O 1
ATOM 1352 N N . HIS A 1 175 ? 2.344 4.604 -4.209 1.00 95.06 175 HIS A N 1
ATOM 1353 C CA . HIS A 1 175 ? 3.454 4.184 -3.357 1.00 95.06 175 HIS A CA 1
ATOM 1354 C C . HIS A 1 175 ? 3.139 4.426 -1.877 1.00 95.06 175 HIS A C 1
ATOM 1356 O O . HIS A 1 175 ? 3.155 3.486 -1.087 1.00 95.06 175 HIS A O 1
ATOM 1362 N N . GLU A 1 176 ? 2.723 5.632 -1.505 1.00 89.94 176 GLU A N 1
ATOM 1363 C CA . GLU A 1 176 ? 2.450 5.945 -0.099 1.00 89.94 176 GLU A CA 1
ATOM 1364 C C . GLU A 1 176 ? 1.255 5.161 0.474 1.00 89.94 176 GLU A C 1
ATOM 1366 O O . GLU A 1 176 ? 1.292 4.684 1.610 1.00 89.94 176 GLU A O 1
ATOM 1371 N N . VAL A 1 177 ? 0.209 4.916 -0.329 1.00 90.44 177 VAL A N 1
ATOM 1372 C CA . VAL A 1 177 ? -0.909 4.038 0.076 1.00 90.44 177 VAL A CA 1
ATOM 1373 C C . VAL A 1 177 ? -0.433 2.601 0.341 1.00 90.44 177 VAL A C 1
ATOM 1375 O O . VAL A 1 177 ? -0.972 1.906 1.206 1.00 90.44 177 VAL A O 1
ATOM 1378 N N . ALA A 1 178 ? 0.587 2.127 -0.374 1.00 92.00 178 ALA A N 1
ATOM 1379 C CA . ALA A 1 178 ? 1.101 0.771 -0.212 1.00 92.00 178 ALA A CA 1
ATOM 1380 C C . ALA A 1 178 ? 1.910 0.573 1.076 1.00 92.00 178 ALA A C 1
ATOM 1382 O O . ALA A 1 178 ? 1.980 -0.555 1.577 1.00 92.00 178 ALA A O 1
ATOM 1383 N N . HIS A 1 179 ? 2.463 1.637 1.665 1.00 85.62 179 HIS A N 1
ATOM 1384 C CA . HIS A 1 179 ? 3.023 1.562 3.014 1.00 85.62 179 HIS A CA 1
ATOM 1385 C C . HIS A 1 179 ? 1.930 1.282 4.050 1.00 85.62 179 HIS A C 1
ATOM 1387 O O . HIS A 1 179 ? 2.117 0.409 4.901 1.00 85.62 179 HIS A O 1
ATOM 1393 N N . ALA A 1 180 ? 0.759 1.916 3.918 1.00 81.06 180 ALA A N 1
ATOM 1394 C CA . ALA A 1 180 ? -0.412 1.614 4.746 1.00 81.06 180 ALA A CA 1
ATOM 1395 C C . ALA A 1 180 ? -0.861 0.153 4.570 1.00 81.06 180 ALA A C 1
ATOM 1397 O O . ALA A 1 180 ? -1.095 -0.557 5.550 1.00 81.06 180 ALA A O 1
ATOM 1398 N N . TYR A 1 181 ? -0.897 -0.331 3.321 1.00 85.94 181 TYR A N 1
ATOM 1399 C CA . TYR A 1 181 ? -1.169 -1.741 3.033 1.00 85.94 181 TYR A CA 1
ATOM 1400 C C . TYR A 1 181 ? -0.168 -2.656 3.738 1.00 85.94 181 TYR A C 1
ATOM 1402 O O . TYR A 1 181 ? -0.559 -3.572 4.455 1.00 85.94 181 TYR A O 1
ATOM 1410 N N . THR A 1 182 ? 1.125 -2.405 3.553 1.00 83.81 182 THR A N 1
ATOM 1411 C CA . THR A 1 182 ? 2.199 -3.227 4.114 1.00 83.81 182 THR A CA 1
ATOM 1412 C C . THR A 1 182 ? 2.128 -3.262 5.634 1.00 83.81 182 THR A C 1
ATOM 1414 O O . THR A 1 182 ? 2.265 -4.337 6.214 1.00 83.81 182 THR A O 1
ATOM 1417 N N . MET A 1 183 ? 1.836 -2.130 6.275 1.00 76.19 183 MET A N 1
ATOM 1418 C CA . MET A 1 183 ? 1.676 -2.022 7.724 1.00 76.19 183 MET A CA 1
ATOM 1419 C C . MET A 1 183 ? 0.542 -2.895 8.276 1.00 76.19 183 MET A C 1
ATOM 1421 O O . MET A 1 183 ? 0.755 -3.620 9.243 1.00 76.19 183 MET A O 1
ATOM 1425 N N . GLU A 1 184 ? -0.634 -2.880 7.644 1.00 74.44 184 GLU A N 1
ATOM 1426 C CA . GLU A 1 184 ? -1.793 -3.704 8.040 1.00 74.44 184 GLU A CA 1
ATOM 1427 C C . GLU A 1 184 ? -1.641 -5.192 7.663 1.00 74.44 184 GLU A C 1
ATOM 1429 O O . GLU A 1 184 ? -2.472 -6.040 8.011 1.00 74.44 184 GLU A O 1
ATOM 1434 N N . HIS A 1 185 ? -0.586 -5.530 6.918 1.00 76.44 185 HIS A N 1
ATOM 1435 C CA . HIS A 1 185 ? -0.371 -6.857 6.360 1.00 76.44 185 HIS A CA 1
ATOM 1436 C C . HIS A 1 185 ? 0.924 -7.491 6.845 1.00 76.44 185 HIS A C 1
ATOM 1438 O O . HIS A 1 185 ? 0.925 -8.103 7.908 1.00 76.44 185 HIS A O 1
ATOM 1444 N N . SER A 1 186 ? 1.997 -7.468 6.065 1.00 73.12 186 SER A N 1
ATOM 1445 C CA . SER A 1 186 ? 3.241 -8.127 6.472 1.00 73.12 186 SER A CA 1
ATOM 1446 C C . SER A 1 186 ? 3.950 -7.405 7.609 1.00 73.12 186 SER A C 1
ATOM 1448 O O . SER A 1 186 ? 4.807 -8.006 8.245 1.00 73.12 186 SER A O 1
ATOM 1450 N N . ALA A 1 187 ? 3.654 -6.120 7.819 1.00 72.00 187 ALA A N 1
ATOM 1451 C CA . ALA A 1 187 ? 4.408 -5.204 8.663 1.00 72.00 187 ALA A CA 1
ATOM 1452 C C . ALA A 1 187 ? 5.928 -5.272 8.400 1.00 72.00 187 ALA A C 1
ATOM 1454 O O . ALA A 1 187 ? 6.724 -5.129 9.330 1.00 72.00 187 ALA A O 1
ATOM 1455 N N . LEU A 1 188 ? 6.333 -5.524 7.140 1.00 71.12 188 LEU A N 1
ATOM 1456 C CA . LEU A 1 188 ? 7.734 -5.490 6.704 1.00 71.12 188 LEU A CA 1
ATOM 1457 C C . LEU A 1 188 ? 8.424 -4.249 7.268 1.00 71.12 188 LEU A C 1
ATOM 1459 O O . LEU A 1 188 ? 7.949 -3.129 7.058 1.00 71.12 188 LEU A O 1
ATOM 1463 N N . VAL A 1 189 ? 9.553 -4.439 7.958 1.00 70.62 189 VAL A N 1
ATOM 1464 C CA . VAL A 1 189 ? 10.339 -3.299 8.448 1.00 70.62 189 VAL A CA 1
ATOM 1465 C C . VAL A 1 189 ? 10.770 -2.451 7.246 1.00 70.62 189 VAL A C 1
ATOM 1467 O O . VAL A 1 189 ? 10.967 -2.986 6.151 1.00 70.62 189 VAL A O 1
ATOM 1470 N N . SER A 1 190 ? 10.898 -1.133 7.434 1.00 66.38 190 SER A N 1
ATOM 1471 C CA . SER A 1 190 ? 11.364 -0.216 6.385 1.00 66.38 190 SER A CA 1
ATOM 1472 C C . SER A 1 190 ? 12.687 -0.725 5.790 1.00 66.38 190 SER A C 1
ATOM 1474 O O . SER A 1 190 ? 13.709 -0.813 6.471 1.00 66.38 190 SER A O 1
ATOM 1476 N N . GLY A 1 191 ? 12.628 -1.159 4.531 1.00 83.19 191 GLY A N 1
ATOM 1477 C CA . GLY A 1 191 ? 13.663 -1.935 3.854 1.00 83.19 191 GLY A CA 1
ATOM 1478 C C . GLY A 1 191 ? 13.301 -2.152 2.384 1.00 83.19 191 GLY A C 1
ATOM 1479 O O . GLY A 1 191 ? 12.168 -1.897 1.980 1.00 83.19 191 GLY A O 1
ATOM 1480 N N . GLY A 1 192 ? 14.248 -2.629 1.571 1.00 91.56 192 GLY A N 1
ATOM 1481 C CA . GLY A 1 192 ? 14.098 -2.644 0.108 1.00 91.56 192 GLY A CA 1
ATOM 1482 C C . GLY A 1 192 ? 12.856 -3.369 -0.425 1.00 91.56 192 GLY A C 1
ATOM 1483 O O . GLY A 1 192 ? 12.292 -2.944 -1.424 1.00 91.56 192 GLY A O 1
ATOM 1484 N N . MET A 1 193 ? 12.371 -4.425 0.239 1.00 95.38 193 MET A N 1
ATOM 1485 C CA . MET A 1 193 ? 11.117 -5.085 -0.166 1.00 95.38 193 MET A CA 1
ATOM 1486 C C . MET A 1 193 ? 9.870 -4.229 0.091 1.00 95.38 193 MET A C 1
ATOM 1488 O O . MET A 1 193 ? 8.936 -4.289 -0.703 1.00 95.38 193 MET A O 1
ATOM 1492 N N . ASN A 1 194 ? 9.853 -3.461 1.185 1.00 90.75 194 ASN A N 1
ATOM 1493 C CA . ASN A 1 194 ? 8.750 -2.560 1.525 1.00 90.75 194 ASN A CA 1
ATOM 1494 C C . ASN A 1 194 ? 8.664 -1.439 0.473 1.00 90.75 194 ASN A C 1
ATOM 1496 O O . ASN A 1 194 ? 7.642 -1.297 -0.189 1.00 90.75 194 ASN A O 1
ATOM 1500 N N . GLU A 1 195 ? 9.791 -0.774 0.207 1.00 94.88 195 GLU A N 1
ATOM 1501 C CA . GLU A 1 195 ? 9.926 0.246 -0.844 1.00 94.88 195 GLU A CA 1
ATOM 1502 C C . GLU A 1 195 ? 9.556 -0.273 -2.236 1.00 94.88 195 GLU A C 1
ATOM 1504 O O . GLU A 1 195 ? 8.801 0.361 -2.971 1.00 94.88 195 GLU A O 1
ATOM 1509 N N . ALA A 1 196 ? 10.047 -1.462 -2.598 1.00 98.38 196 ALA A N 1
ATOM 1510 C CA . ALA A 1 196 ? 9.743 -2.041 -3.897 1.00 98.38 196 ALA A CA 1
ATOM 1511 C C . ALA A 1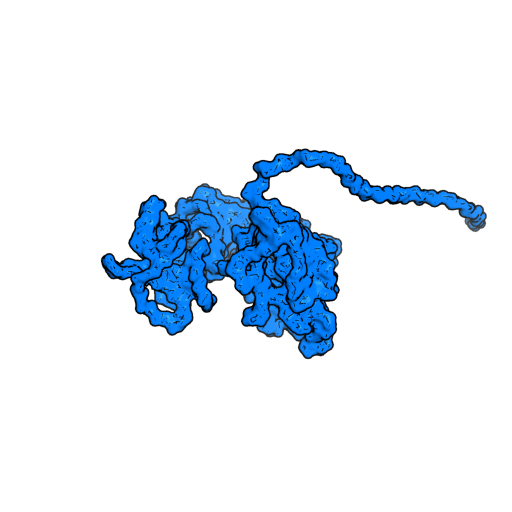 196 ? 8.256 -2.377 -4.030 1.00 98.38 196 ALA A C 1
ATOM 1513 O O . ALA A 1 196 ? 7.667 -2.125 -5.073 1.00 98.38 196 ALA A O 1
ATOM 1514 N N . PHE A 1 197 ? 7.619 -2.927 -2.990 1.00 98.44 197 PHE A N 1
ATOM 1515 C CA . PHE A 1 197 ? 6.176 -3.173 -3.020 1.00 98.44 197 PHE A CA 1
ATOM 1516 C C . PHE A 1 197 ? 5.385 -1.873 -3.234 1.00 98.44 197 PHE A C 1
ATOM 1518 O O . PHE A 1 197 ? 4.418 -1.860 -4.002 1.00 98.44 197 PHE A O 1
ATOM 1525 N N . SER A 1 198 ? 5.832 -0.776 -2.622 1.00 97.00 198 SER A N 1
ATOM 1526 C CA . SER A 1 198 ? 5.244 0.541 -2.834 1.00 97.00 198 SER A CA 1
ATOM 1527 C C . SER A 1 198 ? 5.436 1.056 -4.268 1.00 97.00 198 SER A C 1
ATOM 1529 O O . SER A 1 198 ? 4.468 1.475 -4.905 1.00 97.00 198 SER A O 1
ATOM 1531 N N . ASP A 1 199 ? 6.620 0.900 -4.861 1.00 98.38 199 ASP A N 1
ATOM 1532 C CA . ASP A 1 199 ? 6.853 1.211 -6.283 1.00 98.38 199 ASP A CA 1
ATOM 1533 C C . ASP A 1 199 ? 5.966 0.378 -7.225 1.00 98.38 199 ASP A C 1
ATOM 1535 O O . ASP A 1 199 ? 5.393 0.903 -8.186 1.00 98.38 199 ASP A O 1
ATOM 1539 N N . MET A 1 200 ? 5.795 -0.915 -6.931 1.00 98.69 200 MET A N 1
ATOM 1540 C CA . MET A 1 200 ? 4.913 -1.811 -7.689 1.00 98.69 200 MET A CA 1
ATOM 1541 C C . MET A 1 200 ? 3.455 -1.353 -7.643 1.00 98.69 200 MET A C 1
ATOM 1543 O O . MET A 1 200 ? 2.762 -1.441 -8.657 1.00 98.69 200 MET A O 1
ATOM 1547 N N . SER A 1 201 ? 2.987 -0.863 -6.491 1.00 98.25 201 SER A N 1
ATOM 1548 C CA . SER A 1 201 ? 1.642 -0.295 -6.331 1.00 98.25 201 SER A CA 1
ATOM 1549 C C . SER A 1 201 ? 1.449 0.938 -7.213 1.00 98.25 201 SER A C 1
ATOM 1551 O O . SER A 1 201 ? 0.428 1.054 -7.893 1.00 98.25 201 SER A O 1
ATOM 1553 N N . GLY A 1 202 ? 2.453 1.816 -7.291 1.00 98.00 202 GLY A N 1
ATOM 1554 C CA . GLY A 1 202 ? 2.426 2.967 -8.193 1.00 98.00 202 GLY A CA 1
ATOM 1555 C C . GLY A 1 202 ? 2.299 2.572 -9.670 1.00 98.00 202 GLY A C 1
ATOM 1556 O O . GLY A 1 202 ? 1.461 3.111 -10.398 1.00 98.00 202 GLY A O 1
ATOM 1557 N N . GLU A 1 203 ? 3.061 1.573 -10.119 1.00 98.69 203 GLU A N 1
ATOM 1558 C CA . GLU A 1 203 ? 2.961 1.065 -11.496 1.00 98.69 203 GLU A CA 1
ATOM 1559 C C . GLU A 1 203 ? 1.654 0.308 -11.769 1.00 98.69 203 GLU A C 1
ATOM 1561 O O . GLU A 1 203 ? 1.061 0.446 -12.845 1.00 98.69 203 GLU A O 1
ATOM 1566 N N . ALA A 1 204 ? 1.160 -0.455 -10.793 1.00 98.62 204 ALA A N 1
ATOM 1567 C CA . ALA A 1 204 ? -0.146 -1.096 -10.871 1.00 98.62 204 ALA A CA 1
ATOM 1568 C C . ALA A 1 204 ? -1.271 -0.055 -10.992 1.00 98.62 204 ALA A C 1
ATOM 1570 O O . ALA A 1 204 ? -2.207 -0.266 -11.768 1.00 98.62 204 AL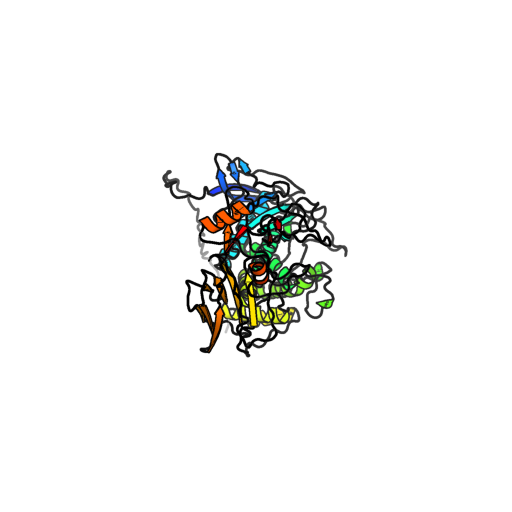A A O 1
ATOM 1571 N N . ALA A 1 205 ? -1.143 1.088 -10.307 1.00 98.56 205 ALA A N 1
ATOM 1572 C CA . ALA A 1 205 ? -2.094 2.190 -10.372 1.00 98.56 205 ALA A CA 1
ATOM 1573 C C . ALA A 1 205 ? -2.078 2.875 -11.747 1.00 98.56 205 ALA A C 1
ATOM 1575 O O . ALA A 1 205 ? -3.143 3.103 -12.326 1.00 98.56 205 ALA A O 1
ATOM 1576 N N . LYS A 1 206 ? -0.894 3.111 -12.340 1.00 98.44 206 LYS A N 1
ATOM 1577 C CA . LYS A 1 206 ? -0.795 3.567 -13.742 1.00 98.44 206 LYS A CA 1
ATOM 1578 C C . LYS A 1 206 ? -1.491 2.601 -14.692 1.00 98.44 206 LYS A C 1
ATOM 1580 O O . LYS A 1 206 ? -2.266 3.034 -15.542 1.00 98.44 206 LYS A O 1
ATOM 1585 N N . TYR A 1 207 ? -1.253 1.299 -14.531 1.00 98.62 207 TYR A N 1
ATOM 1586 C CA . TYR A 1 207 ? -1.893 0.285 -15.366 1.00 98.62 207 TYR A CA 1
ATOM 1587 C C . TYR A 1 207 ? -3.414 0.264 -15.186 1.00 98.62 207 TYR A C 1
ATOM 1589 O O . TYR A 1 207 ? -4.140 0.172 -16.173 1.00 98.62 207 TYR A O 1
ATOM 1597 N N . PHE A 1 208 ? -3.897 0.409 -13.951 1.00 98.56 208 PHE A N 1
ATOM 1598 C CA . PHE A 1 208 ? -5.322 0.477 -13.637 1.00 98.56 208 PHE A CA 1
ATOM 1599 C C . PHE A 1 208 ? -6.010 1.669 -14.313 1.00 98.56 208 PHE A C 1
ATOM 1601 O O . PHE A 1 208 ? -7.068 1.498 -14.915 1.00 98.56 208 PHE A O 1
ATOM 1608 N N . LEU A 1 209 ? -5.399 2.859 -14.263 1.00 97.62 209 LEU A N 1
ATOM 1609 C CA . LEU A 1 209 ? -6.002 4.072 -14.820 1.00 97.62 209 LEU A CA 1
ATOM 1610 C C . LEU A 1 209 ? -5.812 4.204 -16.339 1.00 97.62 209 LEU A C 1
ATOM 1612 O O . LEU A 1 209 ? -6.726 4.624 -17.045 1.00 97.62 209 LEU A O 1
ATOM 1616 N N . TYR A 1 210 ? -4.627 3.871 -16.852 1.00 96.94 210 TYR A N 1
ATOM 1617 C CA . TYR A 1 210 ? -4.234 4.161 -18.236 1.00 96.94 210 TYR A CA 1
ATOM 1618 C C . TYR A 1 210 ? -4.170 2.925 -19.142 1.00 96.94 210 TYR A C 1
ATOM 1620 O O . TYR A 1 210 ? -3.886 3.060 -20.334 1.00 96.94 210 TYR A O 1
ATOM 1628 N N . GLY A 1 211 ? -4.366 1.718 -18.602 1.00 97.69 211 GLY A N 1
ATOM 1629 C CA . GLY A 1 211 ? -4.200 0.452 -19.329 1.00 97.69 211 GLY A CA 1
ATOM 1630 C C . GLY A 1 211 ? -2.746 0.126 -19.697 1.00 97.69 211 GLY A C 1
ATOM 1631 O O . GLY A 1 211 ? -2.492 -0.815 -20.449 1.00 97.69 211 GLY A O 1
ATOM 1632 N N . LYS A 1 212 ? -1.780 0.913 -19.206 1.00 97.38 212 LYS A N 1
ATOM 1633 C CA . LYS A 1 212 ? -0.339 0.752 -19.440 1.00 97.38 212 LYS A CA 1
ATOM 1634 C C . LYS A 1 212 ? 0.465 1.306 -18.263 1.00 97.38 212 LYS A C 1
ATOM 1636 O O . LYS A 1 212 ? 0.011 2.207 -17.569 1.00 97.38 212 LYS A O 1
ATOM 1641 N N . SER A 1 213 ? 1.674 0.788 -18.088 1.00 97.38 213 SER A N 1
ATOM 1642 C CA . SER A 1 213 ? 2.672 1.273 -17.131 1.00 97.38 213 SER A CA 1
ATOM 1643 C C . SER A 1 213 ? 3.978 1.528 -17.888 1.00 97.38 213 SER A C 1
ATOM 1645 O O . SER A 1 213 ? 4.297 0.814 -18.846 1.00 97.38 213 SER A O 1
ATOM 1647 N N . ASP A 1 214 ? 4.684 2.593 -17.516 1.00 97.31 214 ASP A N 1
ATOM 1648 C CA . ASP A 1 214 ? 5.972 2.974 -18.101 1.00 97.31 214 ASP A CA 1
ATOM 1649 C C . ASP A 1 214 ? 7.165 2.436 -17.296 1.00 97.31 214 ASP A C 1
ATOM 1651 O O . ASP A 1 214 ? 8.270 2.385 -17.838 1.00 97.31 214 ASP A O 1
ATOM 1655 N N . TYR A 1 215 ? 6.934 1.939 -16.072 1.00 98.44 215 TYR A N 1
ATOM 1656 C CA . TYR A 1 215 ? 7.957 1.445 -15.147 1.00 98.44 215 TYR A CA 1
ATOM 1657 C C . TYR A 1 215 ? 8.956 2.532 -14.719 1.00 98.44 215 TYR A C 1
ATOM 1659 O O . TYR A 1 215 ? 10.103 2.230 -14.369 1.00 98.44 215 TYR A O 1
ATOM 1667 N N . LEU A 1 216 ? 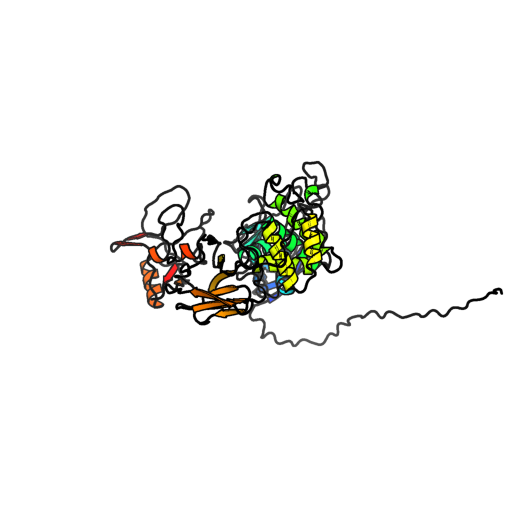8.521 3.793 -14.782 1.00 97.81 216 LEU A N 1
ATOM 1668 C CA . LEU A 1 216 ? 9.287 4.989 -14.453 1.00 97.81 216 LEU A CA 1
ATOM 1669 C C . LEU A 1 216 ? 8.636 5.701 -13.264 1.00 97.81 216 LEU A C 1
ATOM 1671 O O . LEU A 1 216 ? 7.713 6.502 -13.428 1.00 97.81 216 LEU A O 1
ATOM 1675 N N . TRP A 1 217 ? 9.119 5.428 -12.058 1.00 96.56 217 TRP A N 1
ATOM 1676 C CA . TRP A 1 217 ? 8.497 5.952 -10.848 1.00 96.56 217 TRP A CA 1
ATOM 1677 C C . TRP A 1 217 ? 8.725 7.467 -10.704 1.00 96.56 217 TRP A C 1
ATOM 1679 O O . TRP A 1 217 ? 9.847 7.965 -10.863 1.00 96.56 217 TRP A O 1
ATOM 1689 N N . ALA A 1 218 ? 7.641 8.193 -10.429 1.00 95.00 218 ALA A N 1
ATOM 1690 C CA . ALA A 1 218 ? 7.533 9.649 -10.354 1.00 95.00 218 ALA A CA 1
ATOM 1691 C C . ALA A 1 218 ? 7.894 10.393 -11.655 1.00 95.00 218 ALA A C 1
ATOM 1693 O O . ALA A 1 218 ? 8.184 11.592 -11.640 1.00 95.00 218 ALA A O 1
ATOM 1694 N N . ALA A 1 219 ? 7.838 9.728 -12.816 1.00 96.44 219 ALA A N 1
ATOM 1695 C CA . ALA A 1 219 ? 8.181 10.355 -14.095 1.00 96.44 219 ALA A CA 1
ATOM 1696 C C . ALA A 1 219 ? 7.365 11.623 -14.371 1.00 96.44 219 ALA A C 1
ATOM 1698 O O . ALA A 1 219 ? 7.910 12.625 -14.832 1.00 96.44 219 ALA A O 1
ATOM 1699 N N . ASN A 1 220 ? 6.074 11.631 -14.042 1.00 96.38 220 ASN A N 1
ATOM 1700 C CA . ASN A 1 220 ? 5.201 12.785 -14.271 1.00 96.38 220 ASN A CA 1
ATOM 1701 C C . ASN A 1 220 ? 5.519 13.992 -13.373 1.00 96.38 220 ASN A C 1
ATOM 1703 O O . ASN A 1 220 ? 5.088 15.098 -13.696 1.00 96.38 220 ASN A O 1
ATOM 1707 N N . ALA A 1 221 ? 6.299 13.809 -12.304 1.00 95.00 221 ALA A N 1
ATOM 1708 C CA . ALA A 1 221 ? 6.776 14.894 -11.455 1.00 95.00 221 ALA A CA 1
ATOM 1709 C C . ALA A 1 221 ? 8.118 15.477 -11.938 1.00 95.00 221 ALA A C 1
ATOM 1711 O O . ALA A 1 221 ? 8.459 16.598 -11.584 1.00 95.00 221 ALA A O 1
ATOM 1712 N N . MET A 1 222 ? 8.884 14.791 -12.793 1.00 94.62 222 MET A N 1
ATOM 1713 C CA . MET A 1 222 ? 10.222 15.270 -13.173 1.00 94.62 222 MET A CA 1
ATOM 1714 C C . MET A 1 222 ? 10.198 16.433 -14.168 1.00 94.62 222 MET A C 1
ATOM 1716 O O . MET A 1 222 ? 9.659 16.284 -15.269 1.00 94.62 222 MET A O 1
ATOM 1720 N N . ARG A 1 223 ? 10.863 17.553 -13.856 1.00 93.38 223 ARG A N 1
ATOM 1721 C CA . ARG A 1 223 ? 10.984 18.696 -14.777 1.00 93.38 223 ARG A CA 1
ATOM 1722 C C . ARG A 1 223 ? 11.824 18.350 -16.016 1.00 93.38 223 ARG A C 1
ATOM 1724 O O . ARG A 1 223 ? 12.849 17.672 -15.900 1.00 93.38 223 ARG A O 1
ATOM 1731 N N . PRO A 1 224 ? 11.444 18.832 -17.216 1.00 91.50 224 PRO A N 1
ATOM 1732 C CA . PRO A 1 224 ? 12.276 18.692 -18.407 1.00 91.50 224 PRO A CA 1
ATOM 1733 C C . PRO A 1 224 ? 13.681 19.265 -18.185 1.00 91.50 224 PRO A C 1
ATOM 1735 O O . PRO A 1 224 ? 13.833 20.378 -17.688 1.00 91.50 224 PRO A O 1
ATOM 1738 N N . GLY A 1 225 ? 14.708 18.507 -18.569 1.00 88.69 225 GLY A N 1
ATOM 1739 C CA . GLY A 1 225 ? 16.105 18.920 -18.409 1.00 88.69 225 GLY A CA 1
ATOM 1740 C C . GLY A 1 225 ? 16.687 18.720 -17.006 1.00 88.69 225 GLY A C 1
ATOM 1741 O O . GLY A 1 225 ? 17.850 19.062 -16.806 1.00 88.69 225 GLY A O 1
ATOM 1742 N N . ALA A 1 226 ? 15.937 18.146 -16.055 1.00 88.56 226 ALA A N 1
ATOM 1743 C CA . ALA A 1 226 ? 16.508 17.696 -14.788 1.00 88.56 226 ALA A CA 1
ATOM 1744 C C . ALA A 1 226 ? 17.629 16.675 -15.043 1.00 88.56 226 ALA A C 1
ATOM 1746 O O . ALA A 1 226 ? 17.502 15.791 -15.897 1.00 88.56 226 ALA A O 1
ATOM 1747 N N . LEU A 1 227 ? 18.728 16.804 -14.300 1.00 88.00 227 LEU A N 1
ATOM 1748 C CA . LEU A 1 227 ? 19.890 15.928 -14.401 1.00 88.00 227 LEU A CA 1
ATOM 1749 C C . LEU A 1 227 ? 20.113 15.199 -13.079 1.00 88.00 227 LEU A C 1
ATOM 1751 O O . LEU A 1 227 ? 19.910 15.748 -11.997 1.00 88.00 227 LEU A O 1
ATOM 1755 N N . GLN A 1 228 ? 20.556 13.957 -13.183 1.00 82.94 228 GLN A N 1
ATOM 1756 C CA . GLN A 1 228 ? 21.100 13.189 -12.075 1.00 82.94 228 GLN A CA 1
ATOM 1757 C C . GLN A 1 228 ? 22.482 13.741 -11.681 1.00 82.94 228 GLN A C 1
ATOM 1759 O O . GLN A 1 228 ? 23.113 14.466 -12.454 1.00 82.94 228 GLN A O 1
ATOM 1764 N N . GLN A 1 229 ? 23.017 13.352 -10.516 1.00 79.38 229 GLN A N 1
ATOM 1765 C CA . GLN A 1 229 ? 24.367 13.784 -10.102 1.00 79.38 229 GLN A CA 1
ATOM 1766 C C . GLN A 1 229 ? 25.467 13.330 -11.075 1.00 79.38 229 GLN A C 1
ATOM 1768 O O . GLN A 1 229 ? 26.492 13.993 -11.203 1.00 79.38 229 GLN A O 1
ATOM 1773 N N . ASN A 1 230 ? 25.248 12.223 -11.789 1.00 77.81 230 ASN A N 1
ATOM 1774 C CA . ASN A 1 230 ? 26.154 11.710 -12.819 1.00 77.81 230 ASN A CA 1
ATOM 1775 C C . ASN A 1 230 ? 26.022 12.440 -14.181 1.00 77.81 230 ASN A C 1
ATOM 1777 O O . ASN A 1 230 ? 26.688 12.058 -15.142 1.00 77.81 230 ASN A O 1
ATOM 1781 N N . GLY A 1 231 ? 25.163 13.463 -14.283 1.00 84.00 231 GLY A N 1
ATOM 1782 C CA . GLY A 1 231 ? 24.934 14.251 -15.496 1.00 84.00 231 GLY A CA 1
ATOM 1783 C C . GLY A 1 231 ? 23.982 13.624 -16.522 1.00 84.00 231 GLY A C 1
ATOM 1784 O O . GLY A 1 231 ? 23.748 14.233 -17.564 1.00 84.00 231 GLY A O 1
ATOM 1785 N N . GLN A 1 232 ? 23.423 12.438 -16.260 1.00 84.19 232 GLN A N 1
ATOM 1786 C CA . GLN A 1 232 ? 22.396 11.832 -17.114 1.00 84.19 232 GLN A CA 1
ATOM 1787 C C . GLN A 1 232 ? 21.033 12.509 -16.914 1.00 84.19 232 GLN A C 1
ATOM 1789 O O . GLN A 1 232 ? 20.772 13.039 -15.832 1.00 84.19 232 GLN A O 1
ATOM 1794 N N . PRO A 1 233 ? 20.128 12.474 -17.909 1.00 88.25 233 PRO A N 1
ATOM 1795 C CA . PRO A 1 233 ? 18.750 12.915 -17.719 1.00 88.25 233 PRO A CA 1
ATOM 1796 C C . PRO A 1 233 ? 18.071 12.195 -16.542 1.00 88.25 233 PRO A C 1
ATOM 1798 O O . PRO A 1 233 ? 18.161 10.972 -16.412 1.00 88.25 233 PRO A O 1
ATOM 1801 N N . LYS A 1 234 ? 17.389 12.962 -15.686 1.00 90.06 234 LYS A N 1
ATOM 1802 C CA . LYS A 1 234 ? 16.526 12.471 -14.601 1.00 90.06 234 LYS A CA 1
ATOM 1803 C C . LYS A 1 234 ? 15.069 12.558 -15.064 1.00 90.06 234 LYS A C 1
ATOM 1805 O O . LYS A 1 234 ? 14.334 13.458 -14.673 1.00 90.06 234 LYS A O 1
ATOM 1810 N N . ASP A 1 235 ? 14.669 11.669 -15.972 1.00 91.81 235 ASP A N 1
ATOM 1811 C CA . ASP A 1 235 ? 13.299 11.583 -16.500 1.00 91.81 235 ASP A CA 1
ATOM 1812 C C . ASP A 1 235 ? 12.328 10.854 -15.554 1.00 91.81 235 ASP A C 1
ATOM 1814 O O . ASP A 1 235 ? 11.115 11.017 -15.700 1.00 91.81 235 ASP A O 1
ATOM 1818 N N . ALA A 1 236 ? 12.862 10.144 -14.556 1.00 94.88 236 ALA A N 1
ATOM 1819 C CA . ALA A 1 236 ? 12.161 9.545 -13.420 1.00 94.88 236 ALA A CA 1
ATOM 1820 C C . ALA A 1 236 ? 13.044 9.585 -12.156 1.00 94.88 236 ALA A C 1
ATOM 1822 O O . ALA A 1 236 ? 14.260 9.777 -12.262 1.00 94.88 236 ALA A O 1
ATOM 1823 N N . ILE A 1 237 ? 12.455 9.381 -10.971 1.00 91.75 237 ILE A N 1
ATOM 1824 C CA . ILE A 1 237 ? 13.228 9.239 -9.723 1.00 91.75 237 ILE A CA 1
ATOM 1825 C C . ILE A 1 237 ? 13.809 7.822 -9.615 1.00 91.75 237 ILE A C 1
ATOM 1827 O O . ILE A 1 237 ? 14.979 7.682 -9.270 1.00 91.75 237 ILE A O 1
ATOM 1831 N N . ARG A 1 238 ? 13.031 6.784 -9.959 1.00 94.94 238 ARG A N 1
ATOM 1832 C CA . ARG A 1 238 ? 13.486 5.380 -10.016 1.00 94.94 238 ARG A CA 1
ATOM 1833 C C . ARG A 1 238 ? 13.025 4.698 -11.305 1.00 94.94 238 ARG A C 1
ATOM 1835 O O . ARG A 1 238 ? 11.995 5.049 -11.880 1.00 94.94 238 ARG A O 1
ATOM 1842 N N . TYR A 1 239 ? 13.779 3.692 -11.744 1.00 97.31 239 TYR A N 1
ATOM 1843 C CA . TYR A 1 239 ? 13.563 2.971 -13.003 1.00 97.31 239 TYR A CA 1
ATOM 1844 C C . TYR A 1 239 ? 13.370 1.484 -12.706 1.00 97.31 239 TYR A C 1
ATOM 1846 O O . TYR A 1 239 ? 14.342 0.764 -12.495 1.00 97.31 239 TYR A O 1
ATOM 1854 N N . LEU A 1 240 ? 12.133 0.983 -12.682 1.00 98.38 240 LEU A N 1
ATOM 1855 C CA . LEU A 1 240 ? 11.897 -0.365 -12.151 1.00 98.38 240 LEU A CA 1
ATOM 1856 C C . LEU A 1 240 ? 12.556 -1.459 -13.003 1.00 98.38 240 LEU A C 1
ATOM 1858 O O . LEU A 1 240 ? 13.055 -2.442 -12.472 1.00 98.38 240 LEU A O 1
ATOM 1862 N N . CYS A 1 241 ? 12.581 -1.292 -14.326 1.00 98.31 241 CYS A N 1
ATOM 1863 C CA . CYS A 1 241 ? 13.172 -2.277 -15.237 1.00 98.31 241 CYS A CA 1
ATOM 1864 C C . CYS A 1 241 ? 14.699 -2.180 -15.370 1.00 98.31 241 CYS A C 1
ATOM 1866 O O . CYS A 1 241 ? 15.324 -3.143 -15.813 1.00 98.31 241 CYS A O 1
ATOM 1868 N N . ASP A 1 242 ? 15.282 -1.033 -15.022 1.00 97.06 242 ASP A N 1
ATOM 1869 C CA . ASP A 1 242 ? 16.726 -0.782 -15.055 1.00 97.06 242 ASP A CA 1
ATOM 1870 C C . ASP A 1 242 ? 17.141 0.083 -13.851 1.00 97.06 242 ASP A C 1
ATOM 1872 O O . ASP A 1 242 ? 17.449 1.264 -14.019 1.00 97.06 242 ASP A O 1
ATOM 1876 N N . PRO A 1 243 ? 17.112 -0.473 -12.623 1.00 97.62 243 PRO A N 1
ATOM 1877 C CA . PRO A 1 243 ? 17.314 0.307 -11.402 1.00 97.62 243 PRO A CA 1
ATOM 1878 C C . PRO A 1 243 ? 18.613 1.111 -11.399 1.00 97.62 243 PRO A C 1
ATOM 1880 O O . PRO A 1 243 ? 18.614 2.267 -10.997 1.00 97.62 243 PRO A O 1
ATOM 1883 N N . THR A 1 244 ? 19.699 0.543 -11.932 1.00 95.44 244 THR A N 1
ATOM 1884 C CA . THR A 1 244 ? 21.027 1.181 -11.939 1.00 95.44 244 THR A CA 1
ATOM 1885 C C . THR A 1 244 ? 21.087 2.497 -12.717 1.00 95.44 244 THR A C 1
ATOM 1887 O O . THR A 1 244 ? 22.038 3.264 -12.557 1.00 95.44 244 THR A O 1
ATOM 1890 N N . ARG A 1 245 ? 20.071 2.793 -13.540 1.00 93.81 245 ARG A N 1
ATOM 1891 C CA . ARG A 1 245 ? 19.976 4.024 -14.328 1.00 93.81 245 ARG A CA 1
ATOM 1892 C C . ARG A 1 245 ? 19.869 5.289 -13.478 1.00 93.81 245 ARG A C 1
ATOM 1894 O O . ARG A 1 245 ? 20.211 6.352 -13.990 1.00 93.81 245 ARG A O 1
ATOM 1901 N N . ASP A 1 246 ? 19.427 5.199 -12.224 1.00 91.81 246 ASP A N 1
ATOM 1902 C CA . ASP A 1 246 ? 19.433 6.341 -11.296 1.00 91.81 246 ASP A CA 1
ATOM 1903 C C . ASP A 1 246 ? 20.823 6.635 -10.693 1.00 91.81 246 ASP A C 1
ATOM 1905 O O . ASP A 1 246 ? 21.010 7.662 -10.041 1.00 91.81 246 ASP A O 1
ATOM 1909 N N . GLY A 1 247 ? 21.807 5.756 -10.925 1.00 91.31 247 GLY A N 1
ATOM 1910 C CA . GLY A 1 247 ? 23.174 5.879 -10.426 1.00 91.31 247 GLY A CA 1
ATOM 1911 C C . GLY A 1 247 ? 23.404 5.401 -8.986 1.00 91.31 247 GLY A C 1
ATOM 1912 O O . GLY A 1 247 ? 24.548 5.457 -8.533 1.00 91.31 247 GLY A O 1
ATOM 1913 N N . TYR A 1 248 ? 22.376 4.918 -8.281 1.00 91.94 248 TYR A N 1
ATOM 1914 C CA . TYR A 1 248 ? 22.445 4.525 -6.866 1.00 91.94 248 TYR A CA 1
ATOM 1915 C C . TYR A 1 248 ? 21.840 3.150 -6.572 1.00 91.94 248 TYR A C 1
ATOM 1917 O O . TYR A 1 248 ? 22.375 2.410 -5.743 1.00 91.94 248 TYR A O 1
ATOM 1925 N N . SER A 1 249 ? 20.727 2.809 -7.219 1.00 96.31 249 SER A N 1
ATOM 1926 C CA . SER A 1 249 ? 19.993 1.572 -6.984 1.00 96.31 249 SER A CA 1
ATOM 1927 C C . SER A 1 249 ? 20.743 0.356 -7.511 1.00 96.31 249 SER A C 1
ATOM 1929 O O . SER A 1 249 ? 21.427 0.397 -8.536 1.00 96.31 249 SER A O 1
ATOM 1931 N N . VAL A 1 250 ? 20.571 -0.767 -6.818 1.00 97.94 250 VAL A N 1
ATOM 1932 C CA . VAL A 1 250 ? 21.127 -2.064 -7.217 1.00 97.94 250 VAL A CA 1
ATOM 1933 C C . VAL A 1 250 ? 20.042 -2.913 -7.865 1.00 97.94 250 VAL A C 1
ATOM 1935 O O . VAL A 1 250 ? 18.880 -2.865 -7.473 1.00 97.94 250 VAL A O 1
ATOM 1938 N N . ASP A 1 251 ? 20.407 -3.710 -8.864 1.00 98.00 251 ASP A N 1
ATOM 1939 C CA . ASP A 1 251 ? 19.457 -4.494 -9.660 1.00 98.00 251 ASP A CA 1
ATOM 1940 C C . ASP A 1 251 ? 19.638 -6.015 -9.512 1.00 98.00 251 ASP A C 1
ATOM 1942 O O . ASP A 1 251 ? 18.970 -6.804 -10.191 1.00 98.00 251 ASP A O 1
ATOM 1946 N N . ASN A 1 252 ? 20.555 -6.434 -8.637 1.00 98.38 252 ASN A N 1
ATOM 1947 C CA . ASN A 1 252 ? 20.875 -7.828 -8.383 1.00 98.38 252 ASN A CA 1
ATOM 1948 C C . ASN A 1 252 ? 21.176 -8.070 -6.902 1.00 98.38 252 ASN A C 1
ATOM 1950 O O . ASN A 1 252 ? 21.864 -7.282 -6.256 1.00 98.38 252 ASN A O 1
ATOM 1954 N N . TYR A 1 253 ? 20.703 -9.196 -6.374 1.00 97.69 253 TYR A N 1
ATOM 1955 C CA . TYR A 1 253 ? 20.827 -9.537 -4.961 1.00 97.69 253 TYR A CA 1
ATOM 1956 C C . TYR A 1 253 ? 22.276 -9.675 -4.484 1.00 97.69 253 TYR A C 1
ATOM 1958 O O . TYR A 1 253 ? 22.580 -9.314 -3.351 1.00 97.69 253 TYR A O 1
ATOM 1966 N N . LYS A 1 254 ? 23.204 -10.090 -5.357 1.00 97.25 254 LYS A N 1
ATOM 1967 C CA . LYS A 1 254 ? 24.641 -10.141 -5.026 1.00 97.25 254 LYS A CA 1
ATOM 1968 C C . LYS A 1 254 ? 25.233 -8.772 -4.653 1.00 97.25 254 LYS A C 1
ATOM 1970 O O . LYS A 1 254 ? 26.317 -8.711 -4.084 1.00 97.25 254 LYS A O 1
ATOM 1975 N N . ASP A 1 255 ? 24.561 -7.691 -5.046 1.00 97.12 255 ASP A N 1
ATOM 1976 C CA . ASP A 1 255 ? 24.995 -6.312 -4.857 1.00 97.12 255 ASP A CA 1
ATOM 1977 C C . ASP A 1 255 ? 24.224 -5.618 -3.719 1.00 97.12 255 ASP A C 1
ATOM 1979 O O . ASP A 1 255 ? 24.406 -4.422 -3.519 1.00 97.12 255 ASP A O 1
ATOM 1983 N N . ILE A 1 256 ? 23.401 -6.342 -2.944 1.00 93.50 256 ILE A N 1
ATOM 1984 C CA . ILE A 1 256 ? 22.575 -5.762 -1.870 1.00 93.50 256 ILE A CA 1
ATOM 1985 C C . ILE A 1 256 ? 23.394 -4.962 -0.847 1.00 93.50 256 ILE A C 1
ATOM 1987 O O . ILE A 1 256 ? 22.974 -3.878 -0.454 1.00 93.50 256 ILE A O 1
ATOM 1991 N N . ASP A 1 257 ? 24.599 -5.423 -0.503 1.00 93.19 257 ASP A N 1
ATOM 1992 C CA . ASP A 1 257 ? 25.495 -4.747 0.449 1.00 93.19 257 ASP A CA 1
ATOM 1993 C C . ASP A 1 257 ? 26.046 -3.407 -0.077 1.00 93.19 257 ASP A C 1
ATOM 1995 O O . ASP A 1 257 ? 26.634 -2.632 0.676 1.00 93.19 257 ASP A O 1
ATOM 1999 N N . LYS A 1 258 ? 25.879 -3.117 -1.375 1.00 93.56 258 LYS A N 1
ATOM 2000 C CA . LYS A 1 258 ? 26.254 -1.832 -1.988 1.00 93.56 258 LYS A CA 1
ATOM 2001 C C . LYS A 1 258 ? 25.138 -0.792 -1.899 1.00 93.56 258 LYS A C 1
ATOM 2003 O O . LYS A 1 258 ? 25.401 0.388 -2.123 1.00 93.56 258 LYS A O 1
ATOM 2008 N N . ALA A 1 259 ? 23.905 -1.205 -1.606 1.00 92.19 259 ALA A N 1
ATOM 2009 C CA . ALA A 1 259 ? 22.779 -0.293 -1.497 1.00 92.19 259 ALA A CA 1
ATOM 2010 C C . ALA A 1 259 ? 22.870 0.504 -0.191 1.00 92.19 259 ALA A C 1
ATOM 2012 O O . ALA A 1 259 ? 22.779 -0.049 0.901 1.00 92.19 259 ALA A O 1
ATOM 2013 N N . ALA A 1 260 ? 23.013 1.825 -0.301 1.00 90.06 260 ALA A N 1
ATOM 2014 C CA . ALA A 1 260 ? 23.160 2.682 0.874 1.00 90.06 260 ALA A CA 1
ATOM 2015 C C . ALA A 1 260 ? 21.879 2.797 1.728 1.00 90.06 260 ALA A C 1
ATOM 2017 O O . ALA A 1 260 ? 21.963 3.195 2.887 1.00 90.06 260 ALA A O 1
ATOM 2018 N N . ASN A 1 261 ? 20.700 2.496 1.169 1.00 89.88 261 ASN A N 1
ATOM 2019 C CA . ASN A 1 261 ? 19.417 2.570 1.872 1.00 89.88 261 ASN A CA 1
ATOM 2020 C C . ASN A 1 261 ? 18.335 1.668 1.233 1.00 89.88 261 ASN A C 1
ATOM 2022 O O . ASN A 1 261 ? 18.567 0.965 0.240 1.00 89.88 261 ASN A O 1
ATOM 2026 N N . ALA A 1 262 ? 17.135 1.698 1.820 1.00 89.88 262 ALA A N 1
ATOM 2027 C CA . ALA A 1 262 ? 15.970 0.944 1.366 1.00 89.88 262 ALA A CA 1
ATOM 2028 C C . ALA A 1 262 ? 15.551 1.294 -0.074 1.00 89.88 262 ALA A C 1
ATOM 2030 O O . ALA A 1 262 ? 15.374 0.380 -0.875 1.00 89.88 262 ALA A O 1
ATOM 2031 N N . HIS A 1 263 ? 15.488 2.580 -0.441 1.00 90.19 263 HIS A N 1
ATOM 2032 C CA . HIS A 1 263 ? 15.108 3.008 -1.794 1.00 90.19 263 HIS A CA 1
ATOM 2033 C C . HIS A 1 263 ? 16.039 2.430 -2.871 1.00 90.19 263 HIS A C 1
ATOM 2035 O O . HIS A 1 263 ? 15.583 2.050 -3.944 1.00 90.19 263 HIS A O 1
ATOM 2041 N N . TYR A 1 264 ? 17.339 2.306 -2.578 1.00 94.94 264 TYR A N 1
ATOM 2042 C CA . TYR A 1 264 ? 18.321 1.759 -3.523 1.00 94.94 264 TYR A CA 1
ATOM 2043 C C . TYR A 1 264 ? 18.298 0.230 -3.593 1.00 94.94 264 TYR A C 1
ATOM 2045 O O . TYR A 1 264 ? 18.480 -0.354 -4.663 1.00 94.94 264 TYR A O 1
ATOM 2053 N N . SER A 1 265 ? 18.052 -0.440 -2.463 1.00 96.88 265 SER A N 1
ATOM 2054 C CA . SER A 1 265 ? 17.896 -1.903 -2.430 1.00 96.88 265 SER A CA 1
ATOM 2055 C C . SER A 1 265 ? 16.558 -2.370 -3.015 1.00 96.88 265 SER A C 1
ATOM 2057 O O . SER A 1 265 ? 16.455 -3.518 -3.454 1.00 96.88 265 SER A O 1
ATOM 2059 N N . ALA A 1 266 ? 15.562 -1.481 -3.114 1.00 97.81 266 ALA A N 1
ATOM 2060 C CA . ALA A 1 266 ? 14.284 -1.739 -3.778 1.00 97.81 266 ALA A CA 1
ATOM 2061 C C . ALA A 1 266 ? 14.439 -2.158 -5.246 1.00 97.81 266 ALA A C 1
ATOM 2063 O O . ALA A 1 266 ? 13.642 -2.950 -5.754 1.00 97.81 266 ALA A O 1
ATOM 2064 N N . GLY A 1 267 ? 15.508 -1.704 -5.912 1.00 98.50 267 GLY A N 1
ATOM 2065 C CA . GLY A 1 267 ? 15.815 -2.029 -7.304 1.00 98.50 267 GLY A CA 1
ATOM 2066 C C . GLY A 1 267 ? 15.780 -3.531 -7.627 1.00 98.50 267 GLY A C 1
ATOM 2067 O O . GLY A 1 267 ? 15.295 -3.922 -8.689 1.00 98.50 267 GLY A O 1
ATOM 2068 N N . ILE A 1 268 ? 16.181 -4.395 -6.689 1.00 98.69 268 ILE A N 1
ATOM 2069 C CA . ILE A 1 268 ? 16.167 -5.858 -6.864 1.00 98.69 268 ILE A CA 1
ATOM 2070 C C . ILE A 1 268 ? 14.735 -6.364 -7.088 1.00 98.69 268 ILE A C 1
ATOM 2072 O O . ILE A 1 268 ? 14.464 -7.099 -8.039 1.00 98.69 268 ILE A O 1
ATOM 2076 N N . TYR A 1 269 ? 13.796 -5.959 -6.235 1.00 98.69 269 TYR A N 1
ATOM 2077 C CA . TYR A 1 269 ? 12.402 -6.394 -6.328 1.00 98.69 269 TYR A CA 1
ATOM 2078 C C . TYR A 1 269 ? 11.627 -5.625 -7.402 1.00 98.69 269 TYR A C 1
ATOM 2080 O O . TYR A 1 269 ? 10.801 -6.220 -8.093 1.00 98.69 269 TYR A O 1
ATOM 2088 N N . ASN A 1 270 ? 11.960 -4.355 -7.627 1.00 98.81 270 ASN A N 1
ATOM 2089 C CA . ASN A 1 270 ? 11.456 -3.556 -8.742 1.00 98.81 270 ASN A CA 1
ATOM 2090 C C . ASN A 1 270 ? 11.736 -4.222 -10.094 1.00 98.81 270 ASN A C 1
ATOM 2092 O O . ASN A 1 270 ? 10.831 -4.386 -10.921 1.00 98.81 270 ASN A O 1
ATOM 2096 N N . LYS A 1 271 ? 12.972 -4.693 -10.295 1.00 98.88 271 LYS A N 1
ATOM 2097 C CA . LYS A 1 271 ? 13.358 -5.401 -11.516 1.00 98.88 271 LYS A CA 1
ATOM 2098 C C . LYS A 1 271 ? 12.689 -6.764 -11.618 1.00 98.88 271 LYS A C 1
ATOM 2100 O O . LYS A 1 271 ? 12.207 -7.104 -12.697 1.00 98.88 271 LYS A O 1
ATOM 2105 N N . ALA A 1 272 ? 12.575 -7.515 -10.520 1.00 98.88 272 ALA A N 1
ATOM 2106 C CA . ALA A 1 272 ? 11.825 -8.773 -10.511 1.00 98.88 272 ALA A CA 1
ATOM 2107 C C . ALA A 1 272 ? 10.353 -8.562 -10.915 1.00 9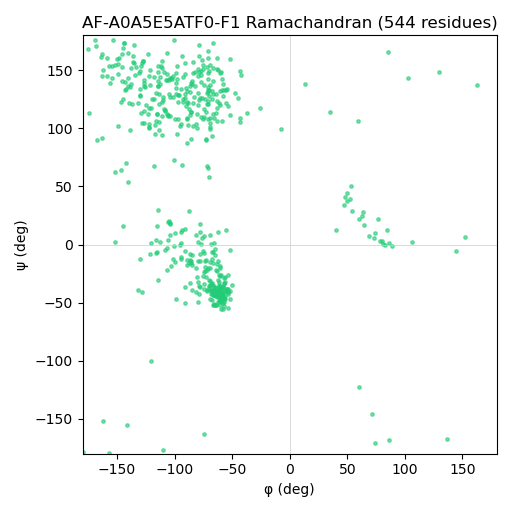8.88 272 ALA A C 1
ATOM 2109 O O . ALA A 1 272 ? 9.833 -9.298 -11.754 1.00 98.88 272 ALA A O 1
ATOM 2110 N N . PHE A 1 273 ? 9.697 -7.521 -10.396 1.00 98.88 273 PHE A N 1
ATOM 2111 C CA . PHE A 1 273 ? 8.333 -7.161 -10.781 1.00 98.88 273 PHE A CA 1
ATOM 2112 C C . PHE A 1 273 ? 8.223 -6.762 -12.255 1.00 98.88 273 PHE A C 1
ATOM 2114 O O . PHE A 1 273 ? 7.325 -7.246 -12.947 1.00 98.88 273 PHE A O 1
ATOM 2121 N N . CYS A 1 274 ? 9.137 -5.932 -12.771 1.00 98.81 274 CYS A N 1
ATOM 2122 C CA . CYS A 1 274 ? 9.142 -5.579 -14.194 1.00 98.81 274 CYS A CA 1
ATOM 2123 C C . CYS A 1 274 ? 9.316 -6.821 -15.090 1.00 98.81 274 CYS A C 1
ATOM 2125 O O . CYS A 1 274 ? 8.605 -6.976 -16.083 1.00 98.81 274 CYS A O 1
ATOM 2127 N N . LEU A 1 275 ? 10.229 -7.733 -14.739 1.00 98.81 275 LEU A N 1
ATOM 2128 C CA . LEU A 1 275 ? 10.437 -8.976 -15.489 1.00 98.81 275 LEU A CA 1
ATOM 2129 C C . LEU A 1 275 ? 9.189 -9.870 -15.465 1.00 98.81 275 LEU A C 1
ATOM 2131 O O . LEU A 1 275 ? 8.788 -10.396 -16.506 1.00 98.81 275 LEU A O 1
ATOM 2135 N N . LEU A 1 276 ? 8.552 -10.014 -14.299 1.00 98.81 276 LEU A N 1
ATOM 2136 C CA . LEU A 1 276 ? 7.343 -10.822 -14.157 1.00 98.81 276 LEU A CA 1
ATOM 2137 C C . LEU A 1 276 ? 6.172 -10.222 -14.940 1.00 98.81 276 LEU A C 1
ATOM 2139 O O . LEU A 1 276 ? 5.581 -10.908 -15.762 1.00 98.81 276 LEU A O 1
ATOM 2143 N N . SER A 1 277 ? 5.872 -8.939 -14.742 1.00 98.56 277 SER A N 1
ATOM 2144 C CA . SER A 1 277 ? 4.751 -8.238 -15.394 1.00 98.56 277 SER A CA 1
ATOM 2145 C C . SER A 1 277 ? 4.861 -8.155 -16.919 1.00 98.56 277 SER A C 1
ATOM 2147 O O . SER A 1 277 ? 3.841 -8.006 -17.587 1.00 98.56 277 SER A O 1
ATOM 2149 N N . LYS A 1 278 ? 6.070 -8.272 -17.483 1.00 98.38 278 LYS A N 1
ATOM 2150 C CA . LYS A 1 278 ? 6.314 -8.320 -18.937 1.00 98.38 278 LYS A CA 1
ATOM 2151 C C . LYS A 1 278 ? 6.412 -9.738 -19.509 1.00 98.38 278 LYS A C 1
ATOM 2153 O O . LYS A 1 278 ? 6.662 -9.892 -20.705 1.00 98.38 278 LYS A O 1
ATOM 2158 N N . SER A 1 279 ? 6.253 -10.772 -18.685 1.00 98.00 279 SER A N 1
ATOM 2159 C CA . SER A 1 279 ? 6.267 -12.161 -19.153 1.00 98.00 279 SER A CA 1
ATOM 2160 C C . SER A 1 279 ? 4.988 -12.492 -19.952 1.00 98.00 279 SER A C 1
ATOM 2162 O O . SER A 1 279 ? 3.949 -11.886 -19.706 1.00 98.00 279 SER A O 1
ATOM 2164 N N . PRO A 1 280 ? 5.007 -13.449 -20.904 1.00 94.06 280 PRO A N 1
ATOM 2165 C CA . PRO A 1 280 ? 3.940 -13.609 -21.908 1.00 94.06 280 PRO A CA 1
ATOM 2166 C C . PRO A 1 280 ? 2.506 -13.811 -21.388 1.00 94.06 280 PRO A C 1
ATOM 2168 O O . PRO A 1 280 ? 1.560 -13.464 -22.090 1.00 94.06 280 PRO A O 1
ATOM 2171 N N . SER A 1 281 ? 2.327 -14.386 -20.194 1.00 95.31 281 SER A N 1
ATOM 2172 C CA . SER A 1 281 ? 1.012 -14.600 -19.562 1.00 95.31 281 SER A CA 1
ATOM 2173 C C . SER A 1 281 ? 0.727 -13.646 -18.398 1.00 95.31 281 SER A C 1
ATOM 2175 O O . SER A 1 281 ? -0.100 -13.955 -17.537 1.00 95.31 281 SER A O 1
ATOM 2177 N N . TRP A 1 282 ? 1.451 -12.532 -18.334 1.00 98.56 282 TRP A N 1
ATOM 2178 C CA . TRP A 1 282 ? 1.420 -11.586 -17.230 1.00 98.56 282 TRP A CA 1
ATOM 2179 C C . TRP A 1 282 ? 1.166 -10.167 -17.722 1.00 98.56 282 TRP A C 1
ATOM 2181 O O . TRP A 1 282 ? 1.395 -9.822 -18.879 1.00 98.56 282 TRP A O 1
ATOM 2191 N N . ASP A 1 283 ? 0.681 -9.355 -16.796 1.00 98.50 283 ASP A N 1
ATOM 2192 C CA . ASP A 1 283 ? 0.555 -7.912 -16.914 1.00 98.50 283 ASP A CA 1
ATOM 2193 C C . ASP A 1 283 ? 0.837 -7.294 -15.521 1.00 98.50 283 ASP A C 1
ATOM 2195 O O . ASP A 1 283 ? 0.998 -8.037 -14.536 1.00 98.50 283 ASP A O 1
ATOM 2199 N N . PRO A 1 284 ? 0.919 -5.955 -15.389 1.00 98.56 284 PRO A N 1
ATOM 2200 C CA . PRO A 1 284 ? 1.138 -5.309 -14.095 1.00 98.56 284 PRO A CA 1
ATOM 2201 C C . PRO A 1 284 ? 0.083 -5.654 -13.039 1.00 98.56 284 PRO A C 1
ATOM 2203 O O . PRO A 1 284 ? 0.429 -5.774 -11.866 1.00 98.56 284 PRO A O 1
ATOM 2206 N N . LYS A 1 285 ? -1.183 -5.867 -13.431 1.00 98.31 285 LYS A N 1
ATOM 2207 C CA . LYS A 1 285 ? -2.255 -6.264 -12.507 1.00 98.31 285 LYS A CA 1
ATOM 2208 C C . LYS A 1 285 ? -1.966 -7.639 -11.913 1.00 98.31 285 LYS A C 1
ATOM 2210 O O . LYS A 1 285 ? -1.998 -7.795 -10.696 1.00 98.31 285 LYS A O 1
ATOM 2215 N N . LEU A 1 286 ? -1.683 -8.632 -12.753 1.00 98.25 286 LEU A N 1
ATOM 2216 C CA . LEU A 1 286 ? -1.445 -10.007 -12.319 1.00 98.25 286 LEU A CA 1
ATOM 2217 C C . LEU A 1 286 ? -0.189 -10.121 -11.462 1.00 98.25 286 LEU A C 1
ATOM 2219 O O . LEU A 1 286 ? -0.209 -10.803 -10.437 1.00 98.25 286 LEU A O 1
ATOM 2223 N N . ALA A 1 287 ? 0.886 -9.436 -11.855 1.00 98.69 287 ALA A N 1
ATOM 2224 C CA . ALA A 1 287 ? 2.099 -9.377 -11.052 1.00 98.69 287 ALA A CA 1
ATOM 2225 C C . ALA A 1 287 ? 1.803 -8.737 -9.686 1.00 98.69 287 ALA A C 1
ATOM 2227 O O . ALA A 1 287 ? 2.122 -9.328 -8.655 1.00 98.69 287 ALA A O 1
ATOM 2228 N N . PHE A 1 288 ? 1.115 -7.590 -9.659 1.00 98.62 288 PHE A N 1
ATOM 2229 C CA . PHE A 1 288 ? 0.790 -6.899 -8.413 1.00 98.62 288 PHE A CA 1
ATOM 2230 C C . PHE A 1 288 ? -0.086 -7.746 -7.489 1.00 98.62 288 PHE A C 1
ATOM 2232 O O . PHE A 1 288 ? 0.209 -7.837 -6.305 1.00 98.62 288 PHE A O 1
ATOM 2239 N N . GLN A 1 289 ? -1.101 -8.440 -8.014 1.00 97.06 289 GLN A N 1
ATOM 2240 C CA . GLN A 1 289 ? -1.941 -9.351 -7.224 1.00 97.06 289 GLN A CA 1
ATOM 2241 C C . GLN A 1 289 ? -1.119 -10.431 -6.507 1.00 97.06 289 GLN A C 1
ATOM 2243 O O . GLN A 1 289 ? -1.391 -10.749 -5.349 1.00 97.06 289 GLN A O 1
ATOM 2248 N N . VAL A 1 290 ? -0.098 -10.980 -7.170 1.00 96.69 290 VAL A N 1
ATOM 2249 C CA . VAL A 1 290 ? 0.788 -11.985 -6.573 1.00 96.69 290 VAL A CA 1
ATOM 2250 C C . VAL A 1 290 ? 1.664 -11.374 -5.478 1.00 96.69 290 VAL A C 1
ATOM 2252 O O . VAL A 1 290 ? 1.739 -11.938 -4.389 1.00 96.69 290 VAL A O 1
ATOM 2255 N N . PHE A 1 291 ? 2.293 -10.222 -5.722 1.00 98.25 291 PHE A N 1
ATOM 2256 C CA . PHE A 1 291 ? 3.108 -9.544 -4.705 1.00 98.25 291 PHE A CA 1
ATOM 2257 C C . PHE A 1 291 ? 2.269 -9.048 -3.518 1.00 98.25 291 PHE A C 1
ATOM 2259 O O . PHE A 1 291 ? 2.681 -9.201 -2.372 1.00 98.25 291 PHE A O 1
ATOM 2266 N N . ALA A 1 292 ? 1.066 -8.526 -3.761 1.00 95.06 292 ALA A N 1
ATOM 2267 C CA . ALA A 1 292 ? 0.141 -8.097 -2.715 1.00 95.06 292 ALA A CA 1
ATOM 2268 C C . ALA A 1 292 ? -0.334 -9.281 -1.873 1.00 95.06 292 ALA A C 1
ATOM 2270 O O . ALA A 1 292 ? -0.345 -9.201 -0.647 1.00 95.06 292 ALA A O 1
ATOM 2271 N N . ARG A 1 293 ? -0.633 -10.424 -2.503 1.00 88.50 293 ARG A N 1
ATOM 2272 C CA . ARG A 1 293 ? -0.949 -11.653 -1.771 1.00 88.50 293 ARG A CA 1
ATOM 2273 C C . ARG A 1 293 ? 0.253 -12.159 -0.969 1.00 88.50 293 ARG A C 1
ATOM 2275 O O . ARG A 1 293 ? 0.066 -12.558 0.177 1.00 88.50 293 ARG A O 1
ATOM 2282 N N . ALA A 1 294 ? 1.468 -12.084 -1.518 1.00 88.75 294 ALA A N 1
ATOM 2283 C CA . ALA A 1 294 ? 2.702 -12.386 -0.790 1.00 88.75 294 ALA A CA 1
ATOM 2284 C C . ALA A 1 294 ? 2.846 -11.504 0.465 1.00 88.75 294 ALA A C 1
ATOM 2286 O O . ALA A 1 294 ? 3.004 -12.017 1.571 1.00 88.75 294 ALA A O 1
ATOM 2287 N N . ASN A 1 295 ? 2.669 -10.191 0.322 1.00 88.44 295 ASN A N 1
ATOM 2288 C CA . ASN A 1 295 ? 2.657 -9.240 1.434 1.00 88.44 295 ASN A CA 1
ATOM 2289 C C . ASN A 1 295 ? 1.570 -9.584 2.471 1.00 88.44 295 ASN A C 1
ATOM 2291 O O . ASN A 1 295 ? 1.834 -9.654 3.667 1.00 88.44 295 ASN A O 1
ATOM 2295 N N . ALA A 1 296 ? 0.358 -9.900 2.021 1.00 78.12 296 ALA A N 1
ATOM 2296 C CA . ALA A 1 296 ? -0.759 -10.207 2.905 1.00 78.12 296 ALA A CA 1
ATOM 2297 C C . ALA A 1 296 ? -0.659 -11.534 3.661 1.00 78.12 296 ALA A C 1
ATOM 2299 O O . ALA A 1 296 ? -1.252 -11.651 4.732 1.00 78.12 296 ALA A O 1
ATOM 2300 N N . GLN A 1 297 ? -0.004 -12.548 3.098 1.00 74.25 297 GLN A N 1
ATOM 2301 C CA . GLN A 1 297 ? -0.159 -13.925 3.585 1.00 74.25 297 GLN A CA 1
ATOM 2302 C C . GLN A 1 297 ? 1.158 -14.657 3.846 1.00 74.25 297 GLN A C 1
ATOM 2304 O O . GLN A 1 297 ? 1.138 -15.721 4.458 1.00 74.25 297 GLN A O 1
ATOM 2309 N N . TYR A 1 298 ? 2.289 -14.123 3.386 1.00 73.62 298 TYR A N 1
ATOM 2310 C CA . TYR A 1 298 ? 3.560 -14.849 3.353 1.00 73.62 298 TYR A CA 1
ATOM 2311 C C . TYR A 1 298 ? 4.694 -14.087 4.000 1.00 73.62 298 TYR A C 1
ATOM 2313 O O . TYR A 1 298 ? 5.538 -14.668 4.675 1.00 73.62 298 TYR A O 1
ATOM 2321 N N . TRP A 1 299 ? 4.738 -12.785 3.754 1.00 75.50 299 TRP A N 1
ATOM 2322 C CA . TRP A 1 299 ? 5.761 -11.937 4.318 1.00 75.50 299 TRP A CA 1
ATOM 2323 C C . TRP A 1 299 ? 5.419 -11.597 5.760 1.00 75.50 299 TRP A C 1
ATOM 2325 O O . TRP A 1 299 ? 4.262 -11.511 6.171 1.00 75.50 299 TRP A O 1
ATOM 2335 N N . ALA A 1 300 ? 6.471 -11.383 6.524 1.00 65.31 300 ALA A N 1
ATOM 2336 C CA . ALA A 1 300 ? 6.427 -10.967 7.902 1.00 65.31 300 ALA A CA 1
ATOM 2337 C C . ALA A 1 300 ? 7.456 -9.853 8.123 1.00 65.31 300 ALA A C 1
ATOM 2339 O O . ALA A 1 300 ? 8.308 -9.646 7.258 1.00 65.31 300 ALA A O 1
ATOM 2340 N N . PRO A 1 301 ? 7.474 -9.199 9.302 1.00 66.69 301 PRO A N 1
ATOM 2341 C CA . PRO A 1 301 ? 8.286 -7.997 9.472 1.00 66.69 301 PRO A CA 1
ATOM 2342 C C . PRO A 1 301 ? 9.762 -8.129 9.076 1.00 66.69 301 PRO A C 1
ATOM 2344 O O . PRO A 1 301 ? 10.297 -7.249 8.419 1.00 66.69 301 PRO A O 1
ATOM 2347 N N . ASN A 1 302 ? 10.401 -9.256 9.397 1.00 65.38 302 ASN A N 1
ATOM 2348 C CA . ASN A 1 302 ? 11.818 -9.530 9.151 1.00 65.38 302 ASN A CA 1
ATOM 2349 C C . ASN A 1 302 ? 12.086 -10.478 7.966 1.00 65.38 302 ASN A C 1
ATOM 2351 O O . ASN A 1 302 ? 13.166 -11.061 7.909 1.00 65.38 302 ASN A O 1
ATOM 2355 N N . THR A 1 303 ? 11.123 -10.675 7.059 1.00 71.06 303 THR A N 1
ATOM 2356 C CA . THR A 1 303 ? 11.310 -11.526 5.874 1.00 71.06 303 THR A CA 1
ATOM 2357 C C . THR A 1 303 ? 12.477 -11.024 5.024 1.00 71.06 303 THR A C 1
ATOM 2359 O O . THR A 1 303 ? 12.533 -9.855 4.646 1.00 71.06 303 THR A O 1
ATOM 2362 N N . THR A 1 304 ? 13.407 -11.920 4.706 1.00 81.00 304 THR A N 1
ATOM 2363 C CA . THR A 1 304 ? 14.548 -11.635 3.828 1.00 81.00 304 THR A CA 1
ATOM 2364 C C . THR A 1 304 ? 14.142 -11.657 2.351 1.00 81.00 304 THR A C 1
ATOM 2366 O O . THR A 1 304 ? 13.128 -12.242 1.980 1.00 81.00 304 THR A O 1
ATOM 2369 N N . MET A 1 305 ? 14.956 -11.074 1.463 1.00 91.44 305 MET A N 1
ATOM 2370 C CA . MET A 1 305 ? 14.672 -11.081 0.019 1.00 91.44 305 MET A CA 1
ATOM 2371 C C . MET A 1 305 ? 14.521 -12.491 -0.595 1.00 91.44 305 MET A C 1
ATOM 2373 O O . MET A 1 305 ? 13.611 -12.667 -1.406 1.00 91.44 305 MET A O 1
ATOM 2377 N N . PRO A 1 306 ? 15.323 -13.516 -0.244 1.00 87.56 306 PRO A N 1
ATOM 2378 C CA . PRO A 1 306 ? 15.079 -14.878 -0.730 1.00 87.56 306 PRO A CA 1
ATOM 2379 C C . PRO A 1 306 ? 13.778 -15.505 -0.200 1.00 87.56 306 PRO A C 1
ATOM 2381 O O . PRO A 1 306 ? 13.012 -16.081 -0.973 1.00 87.56 306 PRO A O 1
ATOM 2384 N N . GLU A 1 307 ? 13.476 -15.344 1.093 1.00 80.19 307 GLU A N 1
ATOM 2385 C CA . GLU A 1 307 ? 12.212 -15.809 1.693 1.00 80.19 307 GLU A CA 1
ATOM 2386 C C . GLU A 1 307 ? 11.001 -15.085 1.088 1.00 80.19 307 GLU A C 1
ATOM 2388 O O . GLU A 1 307 ? 9.960 -15.684 0.817 1.00 80.19 307 GLU A O 1
ATOM 2393 N N . GLY A 1 308 ? 11.146 -13.793 0.799 1.00 87.25 308 GLY A N 1
ATOM 2394 C CA . GLY A 1 308 ? 10.127 -12.998 0.134 1.00 87.25 308 GLY A CA 1
ATOM 2395 C C . GLY A 1 308 ? 9.784 -13.542 -1.251 1.00 87.25 308 GLY A C 1
ATOM 2396 O O . GLY A 1 308 ? 8.604 -13.629 -1.600 1.00 87.25 308 GLY A O 1
ATOM 2397 N N . ALA A 1 309 ? 10.793 -13.989 -2.005 1.00 93.81 309 ALA A N 1
ATOM 2398 C CA . ALA A 1 309 ? 10.625 -14.534 -3.347 1.00 93.81 309 ALA A CA 1
ATOM 2399 C C . ALA A 1 309 ? 9.898 -15.884 -3.308 1.00 93.81 309 ALA A C 1
ATOM 2401 O O . ALA A 1 309 ? 9.069 -16.172 -4.175 1.00 93.81 309 ALA A O 1
ATOM 2402 N N . CYS A 1 310 ? 10.141 -16.680 -2.263 1.00 84.44 310 CYS A N 1
ATOM 2403 C CA . CYS A 1 310 ? 9.325 -17.851 -1.955 1.00 84.44 310 CYS A CA 1
ATOM 2404 C C . CYS A 1 310 ? 7.863 -17.475 -1.737 1.00 84.44 310 CYS A C 1
ATOM 2406 O O . CYS A 1 310 ? 6.985 -18.061 -2.369 1.00 84.44 310 CYS A O 1
ATOM 2408 N N . GLY A 1 311 ? 7.598 -16.454 -0.918 1.00 82.38 311 GLY A N 1
ATOM 2409 C CA . GLY A 1 311 ? 6.241 -15.954 -0.698 1.00 82.38 311 GLY A CA 1
ATOM 2410 C C . GLY A 1 311 ? 5.518 -15.591 -1.999 1.00 82.38 311 GLY A C 1
ATOM 2411 O O . GLY A 1 311 ? 4.374 -15.982 -2.205 1.00 82.38 311 GLY A O 1
ATOM 2412 N N . VAL A 1 312 ? 6.211 -14.930 -2.929 1.00 93.94 312 VAL A N 1
ATOM 2413 C CA . VAL A 1 312 ? 5.665 -14.557 -4.248 1.00 93.94 312 VAL A CA 1
ATOM 2414 C C . VAL A 1 312 ? 5.398 -15.785 -5.123 1.00 93.94 312 VAL A C 1
ATOM 2416 O O . VAL A 1 312 ? 4.356 -15.869 -5.770 1.00 93.94 312 VAL A O 1
ATOM 2419 N N . LEU A 1 313 ? 6.292 -16.776 -5.132 1.00 90.94 313 LEU A N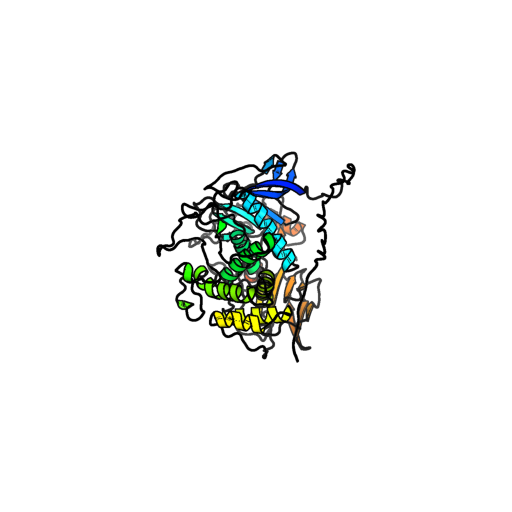 1
ATOM 2420 C CA . LEU A 1 313 ? 6.093 -18.022 -5.880 1.00 90.94 313 LEU A CA 1
ATOM 2421 C C . LEU A 1 313 ? 4.843 -18.772 -5.427 1.00 90.94 313 LEU A C 1
ATOM 2423 O O . LEU A 1 313 ? 4.064 -19.260 -6.246 1.00 90.94 313 LEU A O 1
ATOM 2427 N N . HIS A 1 314 ? 4.664 -18.884 -4.122 1.00 79.00 314 HIS A N 1
ATOM 2428 C CA . HIS A 1 314 ? 3.509 -19.560 -3.573 1.00 79.00 314 HIS A CA 1
ATOM 2429 C C . HIS A 1 314 ? 2.231 -18.732 -3.767 1.00 79.00 314 HIS A C 1
ATOM 2431 O O . HIS A 1 314 ? 1.221 -19.286 -4.191 1.00 79.00 314 HIS A O 1
ATOM 2437 N N . ALA A 1 315 ? 2.289 -17.404 -3.615 1.00 85.94 315 ALA A N 1
ATOM 2438 C CA . ALA A 1 315 ? 1.161 -16.531 -3.931 1.00 85.94 315 ALA A CA 1
ATOM 2439 C C . ALA A 1 315 ? 0.717 -16.683 -5.396 1.00 85.94 315 ALA A C 1
ATOM 2441 O O . ALA A 1 315 ? -0.477 -16.669 -5.696 1.00 85.94 315 ALA A O 1
ATOM 2442 N N . ALA A 1 316 ? 1.666 -16.888 -6.314 1.00 91.94 316 ALA A N 1
ATOM 2443 C CA . ALA A 1 316 ? 1.364 -17.193 -7.705 1.00 91.94 316 ALA A CA 1
ATOM 2444 C C . ALA A 1 316 ? 0.665 -18.547 -7.838 1.00 91.94 316 ALA A C 1
ATOM 2446 O O . ALA A 1 316 ? -0.332 -18.637 -8.549 1.00 91.94 316 ALA A O 1
ATOM 2447 N N . LYS A 1 317 ? 1.136 -19.577 -7.126 1.00 85.19 317 LYS A N 1
ATOM 2448 C CA . LYS A 1 317 ? 0.497 -20.900 -7.097 1.00 85.19 317 LYS A CA 1
ATOM 2449 C C . LYS A 1 317 ? -0.961 -20.812 -6.633 1.00 85.19 317 LYS A C 1
ATOM 2451 O O . LYS A 1 317 ? -1.831 -21.358 -7.306 1.00 85.19 317 LYS A O 1
ATOM 2456 N N . ASP A 1 318 ? -1.229 -20.091 -5.548 1.00 76.12 318 ASP A N 1
ATOM 2457 C CA . ASP A 1 318 ? -2.581 -19.907 -4.998 1.00 76.12 318 ASP A CA 1
ATOM 2458 C C . ASP A 1 318 ? -3.539 -19.243 -5.974 1.00 76.12 318 ASP A C 1
ATOM 2460 O O . ASP A 1 318 ? -4.712 -19.595 -6.066 1.00 76.12 318 ASP A O 1
ATOM 2464 N N . LEU A 1 319 ? -3.031 -18.248 -6.696 1.00 84.56 319 LEU A N 1
ATOM 2465 C CA . LEU A 1 319 ? -3.793 -17.499 -7.682 1.00 84.56 319 LEU A CA 1
ATOM 2466 C C . LEU A 1 319 ? -3.873 -18.237 -9.030 1.00 84.56 319 LEU A C 1
ATOM 2468 O O . LEU A 1 319 ? -4.325 -17.651 -10.015 1.00 84.56 319 LEU A O 1
ATOM 2472 N N . GLY A 1 320 ? -3.413 -19.494 -9.098 1.00 86.06 320 GLY A N 1
ATOM 2473 C CA . GLY A 1 320 ? -3.405 -20.305 -10.315 1.00 86.06 320 GLY A CA 1
ATOM 2474 C C . GLY A 1 320 ? -2.509 -19.738 -11.421 1.00 86.06 320 GLY A C 1
ATOM 2475 O O . GLY A 1 320 ? -2.792 -19.923 -12.604 1.00 86.06 320 GLY A O 1
ATOM 2476 N N . ARG A 1 321 ? -1.458 -18.995 -11.057 1.00 93.75 321 ARG A N 1
ATOM 2477 C CA . ARG A 1 321 ? -0.525 -18.330 -11.977 1.00 93.75 321 ARG A CA 1
ATOM 2478 C C . ARG A 1 321 ? 0.702 -19.188 -12.276 1.00 93.75 321 ARG A C 1
ATOM 2480 O O . ARG A 1 321 ? 1.038 -20.130 -11.561 1.00 93.75 321 ARG A O 1
ATOM 2487 N N . ASN A 1 322 ? 1.389 -18.840 -13.361 1.00 94.06 322 ASN A N 1
ATOM 2488 C CA . ASN A 1 322 ? 2.554 -19.559 -13.865 1.00 94.06 322 ASN A CA 1
ATOM 2489 C C . ASN A 1 322 ? 3.767 -19.400 -12.924 1.00 94.06 322 ASN A C 1
ATOM 2491 O O . ASN A 1 322 ? 4.483 -18.402 -12.957 1.00 94.06 322 ASN A O 1
ATOM 2495 N N . THR A 1 323 ? 4.020 -20.398 -12.078 1.00 93.44 323 THR A N 1
ATOM 2496 C CA . THR A 1 323 ? 5.146 -20.370 -11.134 1.00 93.44 323 THR A CA 1
ATOM 2497 C C . THR A 1 323 ? 6.538 -20.427 -11.800 1.00 93.44 323 THR A C 1
ATOM 2499 O O . THR A 1 323 ? 7.455 -19.802 -11.262 1.00 93.44 323 THR A O 1
ATOM 2502 N N . PRO A 1 324 ? 6.763 -21.111 -12.947 1.00 95.19 324 PRO A N 1
ATOM 2503 C CA . PRO A 1 324 ? 8.007 -20.964 -13.717 1.00 95.19 324 PRO A CA 1
ATOM 2504 C C . PRO A 1 324 ? 8.387 -19.524 -14.098 1.00 95.19 324 PRO A C 1
ATOM 2506 O O . PRO A 1 324 ? 9.570 -19.178 -14.030 1.00 95.19 324 PRO A O 1
ATOM 2509 N N . ASP A 1 325 ? 7.422 -18.675 -14.453 1.00 97.69 325 ASP A N 1
ATOM 2510 C CA . ASP A 1 325 ? 7.704 -17.275 -14.807 1.00 97.69 325 ASP A CA 1
ATOM 2511 C C . ASP A 1 325 ? 8.186 -16.479 -13.588 1.00 97.69 325 ASP A C 1
ATOM 2513 O O . ASP A 1 325 ? 9.150 -15.721 -13.684 1.00 97.69 325 ASP A O 1
ATOM 2517 N N . VAL A 1 326 ? 7.604 -16.731 -12.408 1.00 97.25 326 VAL A N 1
ATOM 2518 C CA . VAL A 1 326 ? 8.075 -16.143 -11.140 1.00 97.25 326 VAL A CA 1
ATOM 2519 C C . VAL A 1 326 ? 9.524 -16.540 -10.860 1.00 97.25 326 VAL A C 1
ATOM 2521 O O . VAL A 1 326 ? 10.355 -15.684 -10.554 1.00 97.25 326 VAL A O 1
ATOM 2524 N N . ARG A 1 327 ? 9.866 -17.827 -11.023 1.00 95.81 327 ARG A N 1
ATOM 2525 C CA . ARG A 1 327 ? 11.256 -18.296 -10.874 1.00 95.81 327 ARG A CA 1
ATOM 2526 C C . ARG A 1 327 ? 12.192 -17.602 -11.858 1.00 95.81 327 ARG A C 1
ATOM 2528 O O . ARG A 1 327 ? 13.293 -17.219 -11.479 1.00 95.81 327 ARG A O 1
ATOM 2535 N N . THR A 1 328 ? 11.760 -17.438 -13.105 1.00 97.75 328 THR A N 1
ATOM 2536 C CA . THR A 1 328 ? 12.550 -16.777 -14.152 1.00 97.75 328 THR A CA 1
ATOM 2537 C C . THR A 1 328 ? 12.808 -15.310 -13.815 1.00 97.75 328 THR A C 1
ATOM 2539 O O . THR A 1 328 ? 13.947 -14.854 -13.919 1.00 97.75 328 THR A O 1
ATOM 2542 N N . ALA A 1 329 ? 11.785 -14.591 -13.347 1.00 98.44 329 ALA A N 1
ATOM 2543 C CA . ALA A 1 329 ? 11.897 -13.193 -12.946 1.00 98.44 329 ALA A CA 1
ATOM 2544 C C . ALA A 1 329 ? 12.882 -12.997 -11.778 1.00 98.44 329 ALA A C 1
ATOM 2546 O O . ALA A 1 329 ? 13.795 -12.178 -11.881 1.00 98.44 329 ALA A O 1
ATOM 2547 N N . PHE A 1 330 ? 12.765 -13.790 -10.705 1.00 98.50 330 PHE A N 1
ATOM 2548 C CA . PHE A 1 330 ? 13.679 -13.700 -9.557 1.00 98.50 330 PHE A CA 1
ATOM 2549 C C . PHE A 1 330 ? 15.103 -14.160 -9.875 1.00 98.50 330 PHE A C 1
ATOM 2551 O O . PHE A 1 330 ? 16.071 -13.537 -9.433 1.00 98.50 330 PHE A O 1
ATOM 2558 N N . LYS A 1 331 ? 15.256 -15.174 -10.732 1.00 97.88 331 LYS A N 1
ATOM 2559 C CA . LYS A 1 331 ? 16.572 -15.562 -11.247 1.00 97.88 331 LYS A CA 1
ATOM 2560 C C . LYS A 1 331 ? 17.235 -14.416 -12.018 1.00 97.88 331 LYS A C 1
ATOM 2562 O O . LYS A 1 331 ? 18.446 -14.231 -11.911 1.00 97.88 331 LYS A O 1
ATOM 2567 N N . GLY A 1 332 ? 16.452 -13.610 -12.740 1.00 98.12 332 GLY A N 1
ATOM 2568 C CA . GLY A 1 332 ? 16.918 -12.405 -13.436 1.00 98.12 332 GLY A CA 1
ATOM 2569 C C . GLY A 1 332 ? 17.529 -11.334 -12.522 1.00 98.12 332 GLY A C 1
ATOM 2570 O O . GLY A 1 332 ? 18.295 -10.495 -12.998 1.00 98.12 332 GLY A O 1
ATOM 2571 N N . VAL A 1 333 ? 17.254 -11.395 -11.217 1.00 98.44 333 VAL A N 1
ATOM 2572 C CA . VAL A 1 333 ? 17.820 -10.499 -10.194 1.00 98.44 333 VAL A CA 1
ATOM 2573 C C . VAL A 1 333 ? 18.716 -11.234 -9.193 1.00 98.44 333 VAL A C 1
ATOM 2575 O O . VAL A 1 333 ? 19.058 -10.692 -8.147 1.00 98.44 333 VAL A O 1
ATOM 2578 N N . GLY A 1 334 ? 19.148 -12.457 -9.519 1.00 97.62 334 GLY A N 1
ATOM 2579 C CA . GLY A 1 334 ? 20.105 -13.215 -8.710 1.00 97.62 334 GLY A CA 1
ATOM 2580 C C . GLY A 1 334 ? 19.523 -13.857 -7.450 1.00 97.62 334 GLY A C 1
ATOM 2581 O O . GLY A 1 334 ? 20.281 -14.140 -6.528 1.00 97.62 334 GLY A O 1
ATOM 2582 N N . ILE A 1 335 ? 18.206 -14.083 -7.395 1.00 96.06 335 ILE A N 1
ATOM 2583 C CA . ILE A 1 335 ? 17.549 -14.796 -6.293 1.00 96.06 335 ILE A CA 1
ATOM 2584 C C . ILE A 1 335 ? 17.084 -16.167 -6.783 1.00 96.06 335 ILE A C 1
ATOM 2586 O O . ILE A 1 335 ? 16.210 -16.273 -7.647 1.00 96.06 335 ILE A O 1
ATOM 2590 N N . ASP A 1 336 ? 17.640 -17.224 -6.193 1.00 89.44 336 ASP A N 1
ATOM 2591 C CA . ASP A 1 336 ? 17.144 -18.583 -6.382 1.00 89.44 336 ASP A CA 1
ATOM 2592 C C . ASP A 1 336 ? 15.933 -18.820 -5.477 1.00 89.44 336 ASP A C 1
ATOM 2594 O O . ASP A 1 336 ? 16.025 -18.853 -4.251 1.00 89.44 336 ASP A O 1
ATOM 2598 N N . VAL A 1 337 ? 14.766 -18.973 -6.099 1.00 84.88 337 VAL A N 1
ATOM 2599 C CA . VAL A 1 337 ? 13.508 -19.214 -5.386 1.00 84.88 337 VAL A CA 1
ATOM 2600 C C . VAL A 1 337 ? 13.462 -20.657 -4.874 1.00 84.88 337 VAL A C 1
ATOM 2602 O O . VAL A 1 337 ? 13.772 -21.586 -5.624 1.00 84.88 337 VAL A O 1
ATOM 2605 N N . CYS A 1 338 ? 13.003 -20.870 -3.638 1.00 77.62 338 CYS A N 1
ATOM 2606 C CA . CYS A 1 338 ? 12.891 -22.194 -3.013 1.00 77.62 338 CYS A CA 1
ATOM 2607 C C . CYS A 1 338 ? 12.139 -23.243 -3.849 1.00 77.62 338 CYS A C 1
ATOM 2609 O O . CYS A 1 338 ? 11.343 -22.954 -4.748 1.00 77.62 338 CYS A O 1
ATOM 2611 N N . SER A 1 339 ? 12.396 -24.505 -3.516 1.00 67.31 339 SER A N 1
ATOM 2612 C CA . SER A 1 339 ? 11.645 -25.678 -3.964 1.00 67.31 339 SER A CA 1
ATOM 2613 C C . SER A 1 339 ? 10.160 -25.580 -3.564 1.00 67.31 339 SER A C 1
ATOM 2615 O O . SER A 1 339 ? 9.840 -25.110 -2.481 1.00 67.31 339 SER A O 1
ATOM 2617 N N . THR A 1 340 ? 9.234 -26.044 -4.417 1.00 60.34 340 THR A N 1
ATOM 2618 C CA . THR A 1 340 ? 7.804 -26.183 -4.046 1.00 60.34 340 THR A CA 1
ATOM 2619 C C . THR A 1 340 ? 7.524 -27.407 -3.162 1.00 60.34 340 THR A C 1
ATOM 2621 O O . THR A 1 340 ? 6.366 -27.660 -2.834 1.00 60.34 340 THR A O 1
ATOM 2624 N N . GLN A 1 341 ? 8.551 -28.189 -2.823 1.00 50.09 341 GLN A N 1
ATOM 2625 C CA . GLN A 1 341 ? 8.508 -29.281 -1.852 1.00 50.09 341 GLN A CA 1
ATOM 2626 C C . GLN A 1 341 ? 9.382 -28.903 -0.648 1.00 50.09 341 GLN A C 1
ATOM 2628 O O . GLN A 1 341 ? 10.601 -28.854 -0.799 1.00 50.09 341 GLN A O 1
ATOM 2633 N N . ASP A 1 342 ? 8.756 -28.539 0.481 1.00 45.88 342 ASP A N 1
ATOM 2634 C CA . ASP A 1 342 ? 8.993 -29.112 1.827 1.00 45.88 342 ASP A CA 1
ATOM 2635 C C . ASP A 1 342 ? 8.446 -28.233 2.974 1.00 45.88 342 ASP A C 1
ATOM 2637 O O . ASP A 1 342 ? 8.584 -27.011 2.968 1.00 45.88 342 ASP A O 1
ATOM 2641 N N . ILE A 1 343 ? 7.821 -28.904 3.956 1.00 42.28 343 ILE A N 1
ATOM 2642 C CA . ILE A 1 343 ? 7.124 -28.398 5.161 1.00 42.28 343 ILE A CA 1
ATOM 2643 C C . ILE A 1 343 ? 8.010 -28.580 6.412 1.00 42.28 343 ILE A C 1
ATOM 2645 O O . ILE A 1 343 ? 8.582 -29.661 6.574 1.00 42.28 343 ILE A O 1
ATOM 2649 N N . PRO A 1 344 ? 7.995 -27.630 7.371 1.00 45.97 344 PRO A N 1
ATOM 2650 C CA . PRO A 1 344 ? 7.674 -27.953 8.781 1.00 45.97 344 PRO A CA 1
ATOM 2651 C C . PRO A 1 344 ? 6.333 -27.365 9.280 1.00 45.97 344 PRO A C 1
ATOM 2653 O O . PRO A 1 344 ? 5.820 -26.387 8.745 1.00 45.97 344 PRO A O 1
ATOM 2656 N N . ARG A 1 345 ? 5.721 -28.030 10.280 1.00 51.72 345 ARG A N 1
ATOM 2657 C CA . ARG A 1 345 ? 4.359 -27.788 10.813 1.00 51.72 345 ARG A CA 1
ATOM 2658 C C . ARG A 1 345 ? 4.413 -27.214 12.238 1.00 51.72 345 ARG A C 1
ATOM 2660 O O . ARG A 1 345 ? 4.453 -27.982 13.195 1.00 51.72 345 ARG A O 1
ATOM 2667 N N . ALA A 1 346 ? 4.373 -25.892 12.375 1.00 47.34 346 ALA A N 1
ATOM 2668 C CA . ALA A 1 346 ? 4.121 -25.183 13.635 1.00 47.34 346 ALA A CA 1
ATOM 2669 C C . ALA A 1 346 ? 3.626 -23.751 13.347 1.00 47.34 346 ALA A C 1
ATOM 2671 O O . ALA A 1 346 ? 3.842 -23.241 12.247 1.00 47.34 346 ALA A O 1
ATOM 2672 N N . PHE A 1 347 ? 2.973 -23.093 14.312 1.00 49.03 347 PHE A N 1
ATOM 2673 C CA . PHE A 1 347 ? 2.857 -21.628 14.281 1.00 49.03 347 PHE A CA 1
ATOM 2674 C C . PHE A 1 347 ? 4.246 -21.032 14.508 1.00 49.03 347 PHE A C 1
ATOM 2676 O O . PHE A 1 347 ? 4.929 -21.449 15.438 1.00 49.03 347 PHE A O 1
ATOM 2683 N N . THR A 1 348 ? 4.654 -20.069 13.686 1.00 47.91 348 THR A N 1
ATOM 2684 C CA . THR A 1 348 ? 5.993 -19.446 13.760 1.00 47.91 348 THR A CA 1
ATOM 2685 C C . THR A 1 348 ? 5.971 -17.962 13.977 1.00 47.91 348 THR A C 1
ATOM 2687 O O . THR A 1 348 ? 7.025 -17.350 14.149 1.00 47.91 348 THR A O 1
ATOM 2690 N N . LYS A 1 349 ? 4.793 -17.341 13.919 1.00 54.06 349 LYS A N 1
ATOM 2691 C CA . LYS A 1 349 ? 4.710 -15.917 14.179 1.00 54.06 349 LYS A CA 1
ATOM 2692 C C . LYS A 1 349 ? 3.326 -15.468 14.567 1.00 54.06 349 LYS A C 1
ATOM 2694 O O . LYS A 1 349 ? 2.326 -15.935 14.024 1.00 54.06 349 LYS A O 1
ATOM 2699 N N . ILE A 1 350 ? 3.311 -14.489 15.458 1.00 52.84 350 ILE A N 1
ATOM 2700 C CA . ILE A 1 350 ? 2.140 -13.688 15.771 1.00 52.84 350 ILE A CA 1
ATOM 2701 C C . ILE A 1 350 ? 2.480 -12.248 15.407 1.00 52.84 350 ILE A C 1
ATOM 2703 O O . ILE A 1 350 ? 3.495 -11.717 15.863 1.00 52.84 350 ILE A O 1
ATOM 2707 N N . VAL A 1 351 ? 1.652 -11.631 14.568 1.00 51.97 351 VAL A N 1
ATOM 2708 C CA . VAL A 1 351 ? 1.754 -10.205 14.231 1.00 51.97 351 VAL A CA 1
ATOM 2709 C C . VAL A 1 351 ? 0.504 -9.520 14.761 1.00 51.97 351 VAL A C 1
ATOM 2711 O O . VAL A 1 351 ? -0.579 -9.819 14.279 1.00 51.97 351 VAL A O 1
ATOM 2714 N N . ALA A 1 352 ? 0.615 -8.660 15.770 1.00 47.00 352 ALA A N 1
ATOM 2715 C CA . ALA A 1 352 ? -0.531 -7.920 16.301 1.00 47.00 352 ALA A CA 1
ATOM 2716 C C . ALA A 1 352 ? -0.799 -6.640 15.485 1.00 47.00 352 ALA A C 1
ATOM 2718 O O . ALA A 1 352 ? 0.134 -5.954 15.080 1.00 47.00 352 ALA A O 1
ATOM 2719 N N . PHE A 1 353 ? -2.075 -6.328 15.266 1.00 50.03 353 PHE A N 1
ATOM 2720 C CA . PHE A 1 353 ? -2.617 -5.184 14.529 1.00 50.03 353 PHE A CA 1
ATOM 2721 C C . PHE A 1 353 ? -3.697 -4.485 15.378 1.00 50.03 353 PHE A C 1
ATOM 2723 O O . PHE A 1 353 ? -4.589 -5.109 15.959 1.00 50.03 353 PHE A O 1
ATOM 2730 N N . GLY A 1 354 ? -3.628 -3.161 15.457 1.00 38.84 354 GLY A N 1
ATOM 2731 C CA . GLY A 1 354 ? -4.482 -2.355 16.343 1.00 38.84 354 GLY A CA 1
ATOM 2732 C C . GLY A 1 354 ? -3.847 -1.036 16.795 1.00 38.84 354 GLY A C 1
ATOM 2733 O O . GLY A 1 354 ? -4.421 -0.352 17.639 1.00 38.84 354 GLY A O 1
ATOM 2734 N N . GLY A 1 355 ? -2.678 -0.707 16.233 1.00 47.69 355 GLY A N 1
ATOM 2735 C CA . GLY A 1 355 ? -1.805 0.417 16.557 1.00 47.69 355 GLY A CA 1
ATOM 2736 C C . GLY A 1 355 ? -0.556 0.429 15.665 1.00 47.69 355 GLY A C 1
ATOM 2737 O O . GLY A 1 355 ? -0.409 -0.465 14.826 1.00 47.69 355 GLY A O 1
ATOM 2738 N N . THR A 1 356 ? 0.359 1.389 15.857 1.00 37.38 356 THR A N 1
ATOM 2739 C CA . THR A 1 356 ? 1.698 1.355 15.232 1.00 37.38 356 THR A CA 1
ATOM 2740 C C . THR A 1 356 ? 2.427 0.094 15.724 1.00 37.38 356 THR A C 1
ATOM 2742 O O . THR A 1 356 ? 2.590 -0.073 16.938 1.00 37.38 356 THR A O 1
ATOM 2745 N N . PRO A 1 357 ? 2.828 -0.839 14.839 1.00 37.53 357 PRO A N 1
ATOM 2746 C CA . PRO A 1 357 ? 3.278 -2.162 15.258 1.00 37.53 357 PRO A CA 1
ATOM 2747 C C . PRO A 1 357 ? 4.627 -2.082 15.981 1.00 37.53 357 PRO A C 1
ATOM 2749 O O . PRO A 1 357 ? 5.681 -2.004 15.356 1.00 37.53 357 PRO A O 1
ATOM 2752 N N . LEU A 1 358 ? 4.611 -2.151 17.314 1.00 36.69 358 LEU A N 1
ATOM 2753 C CA . LEU A 1 358 ? 5.827 -2.329 18.117 1.00 36.69 358 LEU A CA 1
ATOM 2754 C C . LEU A 1 358 ? 6.227 -3.800 18.266 1.00 36.69 358 LEU A C 1
ATOM 2756 O O . LEU A 1 358 ? 7.312 -4.085 18.778 1.00 36.69 358 LEU A O 1
ATOM 2760 N N . TYR A 1 359 ? 5.384 -4.748 17.836 1.00 41.28 359 TYR A N 1
ATOM 2761 C CA . TYR A 1 359 ? 5.586 -6.138 18.217 1.00 41.28 359 TYR A CA 1
ATOM 2762 C C . TYR A 1 359 ? 5.348 -7.168 17.112 1.00 41.28 359 TYR A C 1
ATOM 2764 O O . TYR A 1 359 ? 4.241 -7.634 16.855 1.00 41.28 359 TYR A O 1
ATOM 2772 N N . ALA A 1 360 ? 6.460 -7.590 16.510 1.00 38.81 360 ALA A N 1
ATOM 2773 C CA . ALA A 1 360 ? 6.607 -8.904 15.911 1.00 38.81 360 ALA A CA 1
ATOM 2774 C C . ALA A 1 360 ? 7.266 -9.818 16.958 1.00 38.81 360 ALA A C 1
ATOM 2776 O O . ALA A 1 360 ? 8.482 -9.740 17.145 1.00 38.81 360 ALA A O 1
ATOM 2777 N N . GLN A 1 361 ? 6.518 -10.689 17.650 1.00 39.34 361 GLN A N 1
ATOM 2778 C CA . GLN A 1 361 ? 7.188 -11.786 18.363 1.00 39.34 361 GLN A CA 1
ATOM 2779 C C . GLN A 1 361 ? 7.746 -12.757 17.336 1.00 39.34 361 GLN A C 1
ATOM 2781 O O . GLN A 1 361 ? 7.018 -13.559 16.757 1.00 39.34 361 GLN A O 1
ATOM 2786 N N . SER A 1 362 ? 9.057 -12.697 17.144 1.00 37.56 362 SER A N 1
ATOM 2787 C CA . SER A 1 362 ? 9.844 -13.888 16.867 1.00 37.56 362 SER A CA 1
ATOM 2788 C C . SER A 1 362 ? 10.288 -14.434 18.222 1.00 37.56 362 SER A C 1
ATOM 2790 O O . SER A 1 362 ? 11.348 -14.050 18.713 1.00 37.56 362 SER A O 1
ATOM 2792 N N . THR A 1 363 ? 9.488 -15.277 18.880 1.00 36.53 363 THR A N 1
ATOM 2793 C CA . THR A 1 363 ? 10.063 -16.120 19.939 1.00 36.53 363 THR A CA 1
ATOM 2794 C C . THR A 1 363 ? 10.948 -17.178 19.273 1.00 36.53 363 THR A C 1
ATOM 2796 O O . THR A 1 363 ? 10.890 -17.385 18.069 1.00 36.53 363 THR A O 1
ATOM 2799 N N . THR A 1 364 ? 11.872 -17.791 19.999 1.00 33.31 364 THR A N 1
ATOM 2800 C CA . THR A 1 364 ? 12.716 -18.884 19.475 1.00 33.31 364 THR A CA 1
ATOM 2801 C C . THR A 1 364 ? 12.292 -20.246 20.024 1.00 33.31 364 THR A C 1
ATOM 2803 O O . THR A 1 364 ? 12.930 -21.245 19.717 1.00 33.31 364 THR A O 1
ATOM 2806 N N . ASP A 1 365 ? 11.212 -20.294 20.811 1.00 33.56 365 ASP A N 1
ATOM 2807 C CA . ASP A 1 365 ? 10.688 -21.501 21.454 1.00 33.56 365 ASP A CA 1
ATOM 2808 C C . ASP A 1 365 ? 9.203 -21.671 21.109 1.00 33.56 365 ASP A C 1
ATOM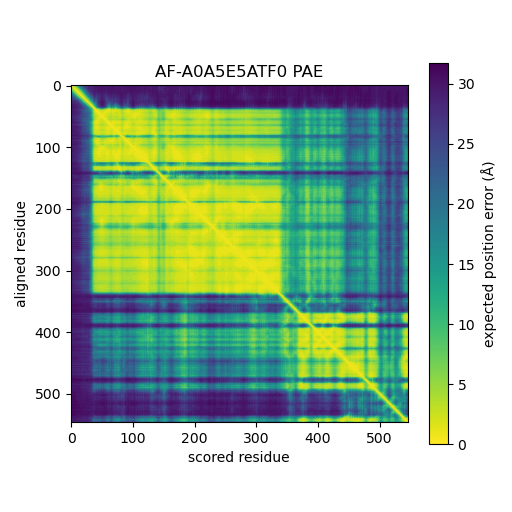 2810 O O . ASP A 1 365 ? 8.338 -20.953 21.610 1.00 33.56 365 ASP A O 1
ATOM 2814 N N . TRP A 1 366 ? 8.924 -22.614 20.207 1.00 44.56 366 TRP A N 1
ATOM 2815 C CA . TRP A 1 366 ? 7.669 -22.727 19.446 1.00 44.56 366 TRP A CA 1
ATOM 2816 C C . TRP A 1 366 ? 6.851 -23.981 19.781 1.00 44.56 366 TRP A C 1
ATOM 2818 O O . TRP A 1 366 ? 6.133 -24.517 18.941 1.00 44.56 366 TRP A O 1
ATOM 2828 N N . SER A 1 367 ? 6.958 -24.472 21.019 1.00 38.12 367 SER A N 1
ATOM 2829 C CA . SER A 1 367 ? 6.214 -25.655 21.485 1.00 38.12 367 SER A CA 1
ATOM 2830 C C . SER A 1 367 ? 5.065 -25.349 22.448 1.00 38.12 367 SER A C 1
ATOM 2832 O O . SER A 1 367 ? 4.326 -26.260 22.818 1.00 38.12 367 SER A O 1
ATOM 2834 N N . THR A 1 368 ? 4.853 -24.093 22.845 1.00 46.53 368 THR A N 1
ATOM 2835 C CA . THR A 1 368 ? 3.816 -23.747 23.821 1.00 46.53 368 THR A CA 1
ATOM 2836 C C . THR A 1 368 ? 3.080 -22.482 23.409 1.00 46.53 368 THR A C 1
ATOM 2838 O O . THR A 1 368 ? 3.670 -21.516 22.938 1.00 46.53 368 THR A O 1
ATOM 2841 N N . ASN A 1 369 ? 1.757 -22.500 23.577 1.00 62.50 369 ASN A N 1
ATOM 2842 C CA . ASN A 1 369 ? 0.935 -21.300 23.605 1.00 62.50 369 ASN A CA 1
ATOM 2843 C C . ASN A 1 369 ? 1.649 -20.229 24.453 1.00 62.50 369 ASN A C 1
ATOM 2845 O O . ASN A 1 369 ? 1.734 -20.382 25.673 1.00 62.50 369 ASN A O 1
ATOM 2849 N N . VAL A 1 370 ? 2.164 -19.168 23.818 1.00 64.44 370 VAL A N 1
ATOM 2850 C CA . VAL A 1 370 ? 2.912 -18.100 24.510 1.00 64.44 370 VAL A CA 1
ATOM 2851 C C . VAL A 1 370 ? 2.025 -17.324 25.490 1.00 64.44 370 VAL A C 1
ATOM 2853 O O . VAL A 1 370 ? 2.516 -16.535 26.289 1.00 64.44 370 VAL A O 1
ATOM 2856 N N . GLY A 1 371 ? 0.711 -17.568 25.467 1.00 75.50 371 GLY A N 1
ATOM 2857 C CA . GLY A 1 371 ? -0.273 -16.975 26.359 1.00 75.50 371 GLY A CA 1
ATOM 2858 C C . GLY A 1 371 ? -0.841 -15.658 25.843 1.00 75.50 371 GLY A C 1
ATOM 2859 O O . GLY A 1 371 ? -1.708 -15.097 26.508 1.00 75.50 371 GLY A O 1
ATOM 2860 N N . PHE A 1 372 ? -0.384 -15.180 24.682 1.00 77.69 372 PHE A N 1
ATOM 2861 C CA . PHE A 1 372 ? -0.925 -14.010 23.997 1.00 77.69 372 PHE A CA 1
ATOM 2862 C C . PHE A 1 372 ? -2.216 -14.362 23.233 1.00 77.69 372 PHE A C 1
ATOM 2864 O O . PHE A 1 372 ? -2.288 -15.430 22.627 1.00 77.69 372 PHE A O 1
ATOM 2871 N N . PRO A 1 373 ? -3.199 -13.457 23.148 1.00 83.69 373 PRO A N 1
ATOM 2872 C CA . PRO A 1 373 ? -3.336 -12.250 23.952 1.00 83.69 373 PRO A CA 1
ATOM 2873 C C . PRO A 1 373 ? -3.983 -12.552 25.314 1.00 83.69 373 PRO A C 1
ATOM 2875 O O . PRO A 1 373 ? -4.838 -13.438 25.426 1.00 83.69 373 PRO A O 1
ATOM 2878 N N . LYS A 1 374 ? -3.608 -11.785 26.348 1.00 88.06 374 LYS A N 1
ATOM 2879 C CA . LYS A 1 374 ? -4.329 -11.716 27.636 1.00 88.06 374 LYS A CA 1
ATOM 2880 C C . LYS A 1 374 ? -5.175 -10.457 27.771 1.00 88.06 374 LYS A C 1
ATOM 2882 O O . LYS A 1 374 ? -6.075 -10.420 28.616 1.00 88.06 374 LYS A O 1
ATOM 2887 N N . THR A 1 375 ? -4.900 -9.441 26.962 1.00 85.81 375 THR A N 1
ATOM 2888 C CA . THR A 1 375 ? -5.680 -8.210 26.863 1.00 85.81 375 THR A CA 1
ATOM 2889 C C . THR A 1 375 ? -6.401 -8.131 25.521 1.00 85.81 375 THR A C 1
ATOM 2891 O O . THR A 1 375 ? -6.008 -8.781 24.558 1.00 85.81 375 THR A O 1
ATOM 2894 N N . GLY A 1 376 ? -7.474 -7.354 25.434 1.00 85.69 376 GLY A N 1
ATOM 2895 C CA . GLY A 1 376 ? -8.178 -7.142 24.173 1.00 85.69 376 GLY A CA 1
ATOM 2896 C C . GLY A 1 376 ? -9.093 -5.932 24.223 1.00 85.69 376 GLY A C 1
ATOM 2897 O O . GLY A 1 376 ? -9.414 -5.426 25.297 1.00 85.69 376 GLY A O 1
ATOM 2898 N N . PHE A 1 377 ? -9.504 -5.468 23.052 1.00 83.62 377 PHE A N 1
ATOM 2899 C CA . PHE A 1 377 ? -10.452 -4.375 22.870 1.00 83.62 377 PHE A CA 1
ATOM 2900 C C . PHE A 1 377 ? -11.264 -4.616 21.590 1.00 83.62 377 PHE A C 1
ATOM 2902 O O . PHE A 1 377 ? -10.838 -5.409 20.741 1.00 83.62 377 PHE A O 1
ATOM 2909 N N . PRO A 1 378 ? -12.438 -3.975 21.427 1.00 78.31 378 PRO A N 1
ATOM 2910 C CA . PRO A 1 378 ? -13.250 -4.141 20.229 1.00 78.31 378 PRO A CA 1
ATOM 2911 C C . PRO A 1 378 ? -12.446 -3.859 18.959 1.00 78.31 378 PRO A C 1
ATOM 2913 O O . PRO A 1 378 ? -11.948 -2.753 18.768 1.00 78.31 378 PRO A O 1
ATOM 2916 N N . GLY A 1 379 ? -12.328 -4.866 18.093 1.00 71.25 379 GLY A N 1
ATOM 2917 C CA . GLY A 1 379 ? -11.621 -4.736 16.821 1.00 71.25 379 GLY A CA 1
ATOM 2918 C C . GLY A 1 379 ? -10.114 -4.986 16.877 1.00 71.25 379 GLY A C 1
ATOM 2919 O O . GLY A 1 379 ? -9.494 -4.913 15.824 1.00 71.25 379 GLY A O 1
ATOM 2920 N N . ALA A 1 380 ? -9.528 -5.331 18.030 1.00 77.62 380 ALA A N 1
ATOM 2921 C CA . ALA A 1 380 ? -8.127 -5.757 18.110 1.00 77.62 380 ALA A CA 1
ATOM 2922 C C . ALA A 1 380 ? -7.877 -6.972 17.196 1.00 77.62 380 ALA A C 1
ATOM 2924 O O . ALA A 1 380 ? -8.664 -7.926 17.213 1.00 77.62 380 ALA A O 1
ATOM 2925 N N . ARG A 1 381 ? -6.812 -6.966 16.385 1.00 77.94 381 ARG A N 1
ATOM 2926 C CA . ARG A 1 381 ? -6.550 -8.035 15.403 1.00 77.94 381 ARG A CA 1
ATOM 2927 C C . ARG A 1 381 ? -5.124 -8.546 15.506 1.00 77.94 381 ARG A C 1
ATOM 2929 O O . ARG A 1 381 ? -4.225 -7.805 15.834 1.00 77.94 381 ARG A O 1
ATOM 2936 N N . PHE A 1 382 ? -4.862 -9.802 15.205 1.00 75.50 382 PHE A N 1
ATOM 2937 C CA . PHE A 1 382 ? -3.492 -10.296 15.073 1.00 75.50 382 PHE A CA 1
ATOM 2938 C C . PHE A 1 382 ? -3.462 -11.423 14.051 1.00 75.50 382 PHE A C 1
ATOM 2940 O O . PHE A 1 382 ? -4.421 -12.177 13.942 1.00 75.50 382 PHE A O 1
ATOM 2947 N N . ARG A 1 383 ? -2.383 -11.572 13.293 1.00 73.75 383 ARG A N 1
ATOM 2948 C CA . ARG A 1 383 ? -2.210 -12.668 12.345 1.00 73.75 383 ARG A CA 1
ATOM 2949 C C . ARG A 1 383 ? -1.392 -13.779 12.971 1.00 73.75 383 ARG A C 1
ATOM 2951 O O . ARG A 1 383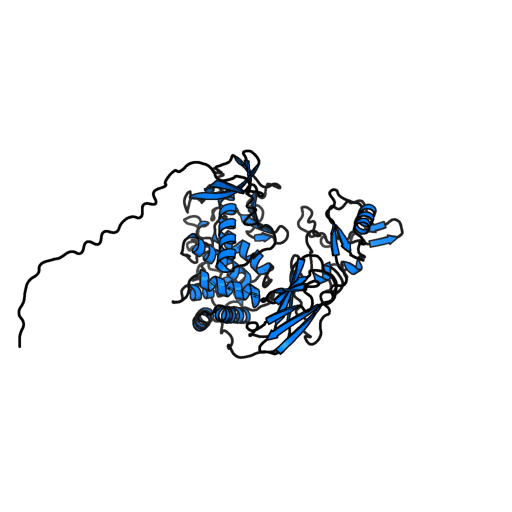 ? -0.297 -13.539 13.475 1.00 73.75 383 ARG A O 1
ATOM 2958 N N . LEU A 1 384 ? -1.922 -14.991 12.886 1.00 74.81 384 LEU A N 1
ATOM 2959 C CA . LEU A 1 384 ? -1.183 -16.221 13.120 1.00 74.81 384 LEU A CA 1
ATOM 2960 C C . LEU A 1 384 ? -0.544 -16.665 11.801 1.00 74.81 384 LEU A C 1
ATOM 2962 O O . LEU A 1 384 ? -1.241 -16.876 10.812 1.00 74.81 384 LEU A O 1
ATOM 2966 N N . MET A 1 385 ? 0.779 -16.806 11.794 1.00 65.81 385 MET A N 1
ATOM 2967 C CA . MET A 1 385 ? 1.558 -17.294 10.654 1.00 65.81 385 MET A CA 1
ATOM 2968 C C . MET A 1 385 ? 2.058 -18.714 10.947 1.00 65.81 385 MET A C 1
ATOM 2970 O O . MET A 1 385 ? 2.444 -19.024 12.078 1.00 65.81 385 MET A O 1
ATOM 2974 N N . LEU A 1 386 ? 2.060 -19.572 9.930 1.00 64.25 386 LEU A N 1
ATOM 2975 C CA . LEU A 1 386 ? 2.576 -20.943 9.998 1.00 64.25 386 LEU A CA 1
ATOM 2976 C C . LEU A 1 386 ? 3.997 -21.012 9.414 1.00 64.25 386 LEU A C 1
ATOM 2978 O O . LEU A 1 386 ? 4.275 -20.315 8.443 1.00 64.25 386 LEU A O 1
ATOM 2982 N N . ASP A 1 387 ? 4.858 -21.898 9.938 1.00 52.97 387 ASP A N 1
ATOM 2983 C CA . ASP A 1 387 ? 6.208 -22.189 9.387 1.00 52.97 387 ASP A CA 1
ATOM 2984 C C . ASP A 1 387 ? 6.166 -22.777 7.979 1.00 52.97 387 ASP A C 1
ATOM 2986 O O . ASP A 1 387 ? 7.169 -22.892 7.278 1.00 52.97 387 ASP A O 1
ATOM 2990 N N . SER A 1 388 ? 5.000 -23.268 7.572 1.00 49.69 388 SER A N 1
ATOM 2991 C CA . SER A 1 388 ? 4.932 -24.024 6.344 1.00 49.69 388 SER A CA 1
ATOM 2992 C C . SER A 1 388 ? 4.906 -23.076 5.151 1.00 49.69 388 SER A C 1
ATOM 2994 O O . SER A 1 388 ? 4.001 -22.251 5.014 1.00 49.69 388 SER A O 1
ATOM 2996 N N . THR A 1 389 ? 5.780 -23.368 4.197 1.00 47.25 389 THR A N 1
ATOM 2997 C CA . THR A 1 389 ? 5.700 -23.051 2.759 1.00 47.25 389 THR A CA 1
ATOM 2998 C C . THR A 1 389 ? 4.407 -23.565 2.079 1.00 47.25 389 THR A C 1
ATOM 3000 O O . THR A 1 389 ? 4.288 -23.600 0.854 1.00 47.25 389 THR A O 1
ATOM 3003 N N . SER A 1 390 ? 3.407 -23.991 2.856 1.00 48.19 390 SER A N 1
ATOM 3004 C CA . SER A 1 390 ? 2.123 -24.524 2.417 1.00 48.19 390 SER A CA 1
ATOM 3005 C C . SER A 1 390 ? 0.975 -24.038 3.309 1.00 48.19 390 SER A C 1
ATOM 3007 O O . SER A 1 390 ? 0.189 -24.848 3.795 1.00 48.19 390 SER A O 1
ATOM 3009 N N . ALA A 1 391 ? 0.834 -22.724 3.503 1.00 48.44 391 ALA A N 1
ATOM 3010 C CA . ALA A 1 391 ? -0.340 -22.154 4.172 1.00 48.44 391 ALA A CA 1
ATOM 3011 C C . ALA A 1 391 ? -1.644 -22.263 3.333 1.00 48.44 391 ALA A C 1
ATOM 3013 O O . ALA A 1 391 ? -2.675 -21.727 3.734 1.00 48.44 391 ALA A O 1
ATOM 3014 N N . TYR A 1 392 ? -1.638 -22.979 2.202 1.00 47.31 392 TYR A N 1
ATOM 3015 C CA . TYR A 1 392 ? -2.601 -22.792 1.100 1.00 47.31 392 TYR A CA 1
ATOM 3016 C C . TYR A 1 392 ? -3.742 -23.800 1.024 1.00 47.31 392 TYR A C 1
ATOM 3018 O O . TYR A 1 392 ? -4.733 -23.519 0.363 1.00 47.31 392 TYR A O 1
ATOM 3026 N N . ASP A 1 393 ? -3.654 -24.895 1.780 1.00 55.75 393 ASP A N 1
ATOM 3027 C CA . ASP A 1 393 ? -4.811 -25.734 2.123 1.00 55.75 393 ASP A CA 1
ATOM 3028 C C . ASP A 1 393 ? -5.253 -25.489 3.573 1.00 55.75 393 ASP A C 1
ATOM 3030 O O . ASP A 1 393 ? -5.939 -26.321 4.164 1.00 55.75 393 ASP A O 1
ATOM 3034 N N . THR A 1 394 ? -4.822 -24.368 4.173 1.00 65.50 394 THR A N 1
ATOM 3035 C CA . THR A 1 394 ? -5.137 -24.064 5.568 1.00 65.50 394 THR A CA 1
ATOM 3036 C C . THR A 1 394 ? -6.575 -23.609 5.696 1.00 65.50 394 THR A C 1
ATOM 3038 O O . THR A 1 394 ? -6.907 -22.481 5.339 1.00 65.50 394 THR A O 1
ATOM 3041 N N . ILE A 1 395 ? -7.420 -24.456 6.269 1.00 78.94 395 ILE A N 1
ATOM 3042 C CA . ILE A 1 395 ? -8.753 -24.033 6.692 1.00 78.94 395 ILE A CA 1
ATOM 3043 C C . ILE A 1 395 ? -8.629 -23.453 8.095 1.00 78.94 395 ILE A C 1
ATOM 3045 O O . ILE A 1 395 ? -8.319 -24.170 9.051 1.00 78.94 395 ILE A O 1
ATOM 3049 N N . TRP A 1 396 ? -8.879 -22.152 8.207 1.00 85.62 396 TRP A N 1
ATOM 3050 C CA . TRP A 1 396 ? -8.907 -21.452 9.483 1.00 85.62 396 TRP A CA 1
ATOM 3051 C C . TRP A 1 396 ? -10.307 -21.467 10.082 1.00 85.62 396 TRP A C 1
ATOM 3053 O O . TRP A 1 396 ? -11.290 -21.194 9.389 1.00 85.62 396 TRP A O 1
ATOM 3063 N N . ARG A 1 397 ? -10.395 -21.758 11.381 1.00 92.94 397 ARG A N 1
ATOM 3064 C CA . ARG A 1 397 ? -11.637 -21.671 12.159 1.00 92.94 397 ARG A CA 1
ATOM 3065 C C . ARG A 1 397 ? -11.375 -21.230 13.590 1.00 92.94 397 ARG A C 1
ATOM 3067 O O . ARG A 1 397 ? -10.308 -21.500 14.139 1.00 92.94 397 ARG A O 1
ATOM 3074 N N . SER A 1 398 ? -12.372 -20.601 14.198 1.00 95.81 398 SER A N 1
ATOM 3075 C CA . SER A 1 398 ? -12.405 -20.334 15.634 1.00 95.81 398 SER A CA 1
ATOM 3076 C C . SER A 1 398 ? -13.359 -21.306 16.318 1.00 95.81 398 SER A C 1
ATOM 3078 O O . SER A 1 398 ? -14.394 -21.656 15.753 1.00 95.81 398 SER A O 1
ATOM 3080 N N . SER A 1 399 ? -13.025 -21.747 17.530 1.00 97.12 399 SER A N 1
ATOM 3081 C CA . SER A 1 399 ? -13.959 -22.512 18.362 1.00 97.12 399 SER A CA 1
ATOM 3082 C C . SER A 1 399 ? -15.099 -21.655 18.924 1.00 97.12 399 SER A C 1
ATOM 3084 O O . SER A 1 399 ? -16.121 -22.212 19.309 1.00 97.12 399 SER A O 1
ATOM 3086 N N . ASP A 1 400 ? -14.914 -20.333 19.009 1.00 96.88 400 ASP A N 1
ATOM 3087 C CA . ASP A 1 400 ? -15.907 -19.385 19.519 1.00 96.88 400 ASP A CA 1
ATOM 3088 C C . ASP A 1 400 ? -15.753 -18.018 18.829 1.00 96.88 400 ASP A C 1
ATOM 3090 O O . ASP A 1 400 ? -14.867 -17.218 19.148 1.00 96.88 400 ASP A O 1
ATOM 3094 N N . GLU A 1 401 ? -16.632 -17.744 17.863 1.00 95.25 401 GLU A N 1
ATOM 3095 C CA . GLU A 1 401 ? -16.646 -16.481 17.117 1.00 95.25 401 GLU A CA 1
ATOM 3096 C C . GLU A 1 401 ? -17.156 -15.287 17.935 1.00 95.25 401 GLU A C 1
ATOM 3098 O O . GLU A 1 401 ? -16.934 -14.144 17.532 1.00 95.25 401 GLU A O 1
ATOM 3103 N N . SER A 1 402 ? -17.784 -15.517 19.096 1.00 94.12 402 SER A N 1
ATOM 3104 C CA . SER A 1 402 ? -18.143 -14.439 20.026 1.00 94.12 402 SER A CA 1
ATOM 3105 C C . SER A 1 402 ? -16.926 -13.892 20.779 1.00 94.12 402 SER A C 1
ATOM 3107 O O . SER A 1 402 ? -16.920 -12.723 21.168 1.00 94.12 402 SER A O 1
ATOM 3109 N N . VAL A 1 403 ? -15.866 -14.699 20.908 1.00 93.88 403 VAL A N 1
ATOM 3110 C CA . VAL A 1 403 ? -14.568 -14.296 21.467 1.00 93.88 403 VAL A CA 1
ATOM 3111 C C . VAL A 1 403 ? -13.642 -13.799 20.361 1.00 93.88 403 VAL A C 1
ATOM 3113 O O . VAL A 1 403 ? -13.086 -12.705 20.473 1.00 93.88 403 VAL A O 1
ATOM 3116 N N . ALA A 1 404 ? -13.485 -14.559 19.272 1.00 93.38 404 ALA A N 1
ATOM 3117 C CA . ALA A 1 404 ? -12.652 -14.156 18.143 1.00 93.38 404 ALA A CA 1
ATOM 3118 C C . ALA A 1 404 ? -13.046 -14.829 16.826 1.00 93.38 404 ALA A C 1
ATOM 3120 O O . ALA A 1 404 ? -13.273 -16.034 16.773 1.00 93.38 404 ALA A O 1
ATOM 3121 N N . THR A 1 405 ? -13.028 -14.068 15.736 1.00 92.31 405 THR A N 1
ATOM 3122 C CA . THR A 1 405 ? -13.156 -14.585 14.362 1.00 92.31 405 THR A CA 1
ATOM 3123 C C . THR A 1 405 ? -11.779 -14.728 13.723 1.00 92.31 405 THR A C 1
ATOM 3125 O O . THR A 1 405 ? -10.883 -13.962 14.067 1.00 92.31 405 THR A O 1
ATOM 3128 N N . VAL A 1 406 ? -11.601 -15.632 12.757 1.00 88.31 406 VAL A N 1
ATOM 3129 C CA . VAL A 1 406 ? -10.348 -15.756 11.990 1.00 88.31 406 VAL A CA 1
ATOM 3130 C C . VAL A 1 406 ? -10.627 -15.782 10.487 1.00 88.31 406 VAL A C 1
ATOM 3132 O O . VAL A 1 406 ? -11.473 -16.537 10.014 1.00 88.31 406 VAL A O 1
ATOM 3135 N N . GLY A 1 407 ? -9.939 -14.927 9.735 1.00 80.75 407 GLY A N 1
ATOM 3136 C CA . GLY A 1 407 ? -9.957 -14.947 8.275 1.00 80.75 407 GLY A CA 1
ATOM 3137 C C . GLY A 1 407 ? -9.095 -16.080 7.718 1.00 80.75 407 GLY A C 1
ATOM 3138 O O . GLY A 1 407 ? -8.160 -16.537 8.369 1.00 80.75 407 GLY A O 1
ATOM 3139 N N . GLN A 1 408 ? -9.344 -16.498 6.474 1.00 77.25 408 GLN A N 1
ATOM 3140 C CA . GLN A 1 408 ? -8.555 -17.566 5.829 1.00 77.25 408 GLN A CA 1
ATOM 3141 C C . GLN A 1 408 ? -7.084 -17.180 5.558 1.00 77.25 408 GLN A C 1
ATOM 3143 O O . GLN A 1 408 ? -6.279 -18.017 5.171 1.00 77.25 408 GLN A O 1
ATOM 3148 N N . ASN A 1 409 ? -6.712 -15.922 5.801 1.00 67.50 409 ASN A N 1
ATOM 3149 C CA . ASN A 1 409 ? -5.334 -15.429 5.822 1.00 67.50 409 ASN A CA 1
ATOM 3150 C C . ASN A 1 409 ? -4.684 -15.491 7.224 1.00 67.50 409 ASN A C 1
ATOM 3152 O O . ASN A 1 409 ? -3.684 -14.813 7.455 1.00 67.50 409 ASN A O 1
ATOM 3156 N N . GLY A 1 410 ? -5.289 -16.200 8.183 1.00 75.31 410 GLY A N 1
ATOM 3157 C CA . GLY A 1 410 ? -4.809 -16.297 9.565 1.00 75.31 410 GLY A CA 1
ATOM 3158 C C . GLY A 1 410 ? -5.009 -15.033 10.408 1.00 75.31 410 GLY A C 1
ATOM 3159 O O . GLY A 1 410 ? -4.540 -14.990 11.545 1.00 75.31 410 GLY A O 1
ATOM 3160 N N . MET A 1 411 ? -5.683 -13.996 9.887 1.00 76.94 411 MET A N 1
ATOM 3161 C CA . MET A 1 411 ? -5.994 -12.777 10.642 1.00 76.94 411 MET A CA 1
ATOM 3162 C C . MET A 1 411 ? -7.117 -13.050 11.641 1.00 76.94 411 MET A C 1
ATOM 3164 O O . MET A 1 411 ? -8.276 -13.214 11.262 1.00 76.94 411 MET A O 1
ATOM 3168 N N . VAL A 1 412 ? -6.777 -13.057 12.919 1.00 83.81 412 VAL A N 1
ATOM 3169 C CA . VAL A 1 412 ? -7.697 -13.159 14.045 1.00 83.81 412 VAL A CA 1
ATOM 3170 C C . VAL A 1 412 ? -8.197 -11.764 14.411 1.00 83.81 412 VAL A C 1
ATOM 3172 O O . VAL A 1 412 ? -7.422 -10.819 14.465 1.00 83.81 412 VAL A O 1
ATOM 3175 N N . THR A 1 413 ? -9.491 -11.611 14.674 1.00 86.00 413 THR A N 1
ATOM 3176 C CA . THR A 1 413 ? -10.105 -10.375 15.179 1.00 86.00 413 THR A CA 1
ATOM 3177 C C . THR A 1 413 ? -10.871 -10.686 16.451 1.00 86.00 413 THR A C 1
ATOM 3179 O O . THR A 1 413 ? -11.801 -11.493 16.430 1.00 86.00 413 THR A O 1
ATOM 3182 N N . LEU A 1 414 ? -10.477 -10.041 17.547 1.00 88.62 414 LEU A N 1
ATOM 3183 C CA . LEU A 1 414 ? -11.126 -10.171 18.842 1.00 88.62 414 LEU A CA 1
ATOM 3184 C C . LEU A 1 414 ? -12.496 -9.480 18.824 1.00 88.62 414 LEU A C 1
ATOM 3186 O O . LEU A 1 414 ? -12.658 -8.361 18.329 1.00 88.62 414 LEU A O 1
ATOM 3190 N N . ARG A 1 415 ? -13.489 -10.170 19.381 1.00 89.44 415 ARG A N 1
ATOM 3191 C CA . ARG A 1 415 ? -14.890 -9.743 19.484 1.00 89.44 415 ARG A CA 1
ATOM 3192 C C . ARG A 1 415 ? -15.315 -9.517 20.933 1.00 89.44 415 ARG A C 1
ATOM 3194 O O . ARG A 1 415 ? -16.129 -8.629 21.179 1.00 89.44 415 ARG A O 1
ATOM 3201 N N . GLY A 1 416 ? -14.724 -10.249 21.875 1.00 90.38 416 GLY A N 1
ATOM 3202 C CA . GLY A 1 416 ? -15.022 -10.119 23.296 1.00 90.38 416 GLY A CA 1
ATOM 3203 C C . GLY A 1 416 ? -14.041 -10.876 24.195 1.00 90.38 416 GLY A C 1
ATOM 3204 O O . GLY A 1 416 ? -13.148 -11.567 23.696 1.00 90.38 416 GLY A O 1
ATOM 3205 N N . PRO A 1 417 ? -14.193 -10.742 25.525 1.00 93.25 417 PRO A N 1
ATOM 3206 C CA . PRO A 1 417 ? -13.442 -11.536 26.490 1.00 93.25 417 PRO A CA 1
ATOM 3207 C C . PRO A 1 417 ? -13.879 -13.003 26.467 1.00 93.25 417 PRO A C 1
ATOM 3209 O O . PRO A 1 417 ? -15.029 -13.310 26.161 1.00 93.25 417 PRO A O 1
ATOM 3212 N N . GLY A 1 418 ? -12.981 -13.901 26.866 1.00 93.25 418 GLY A N 1
ATOM 3213 C CA . GLY A 1 418 ? -13.245 -15.337 26.954 1.00 93.25 418 GLY A CA 1
ATOM 3214 C C . GLY A 1 418 ? -12.094 -16.155 26.390 1.00 93.25 418 GLY A C 1
ATOM 3215 O O . GLY A 1 418 ? -11.013 -15.625 26.146 1.00 93.25 418 GLY A O 1
ATOM 3216 N N . GLU A 1 419 ? -12.326 -17.447 26.173 1.00 94.94 419 GLU A N 1
ATOM 3217 C CA . GLU A 1 419 ? -11.338 -18.340 25.571 1.00 94.94 419 GLU A CA 1
ATOM 3218 C C . GLU A 1 419 ? -11.815 -18.845 24.216 1.00 94.94 419 GLU A C 1
ATOM 3220 O O . GLU A 1 419 ? -12.960 -19.264 24.065 1.00 94.94 419 GLU A O 1
ATOM 3225 N N . ALA A 1 420 ? -10.917 -18.849 23.236 1.00 94.94 420 ALA A N 1
ATOM 3226 C CA . ALA A 1 420 ? -11.158 -19.469 21.942 1.00 94.94 420 ALA A CA 1
ATOM 3227 C C . ALA A 1 420 ? -9.913 -20.221 21.483 1.00 94.94 420 ALA A C 1
ATOM 3229 O O . ALA A 1 420 ? -8.786 -19.868 21.818 1.00 94.94 420 ALA A O 1
ATOM 3230 N N . THR A 1 421 ? -10.117 -21.264 20.691 1.00 93.25 421 THR A N 1
ATOM 3231 C CA . THR A 1 421 ? -9.051 -21.977 19.996 1.00 93.25 421 THR A CA 1
ATOM 3232 C C . THR A 1 421 ? -9.142 -21.658 18.518 1.00 93.25 421 THR A C 1
ATOM 3234 O O . THR A 1 421 ? -10.113 -22.018 17.851 1.00 93.25 421 THR A O 1
ATOM 3237 N N . ILE A 1 422 ? -8.113 -20.998 18.001 1.00 91.44 422 ILE A N 1
ATOM 3238 C CA . ILE A 1 422 ? -7.936 -20.787 16.573 1.00 91.44 422 ILE A CA 1
ATOM 3239 C C . ILE A 1 422 ? -7.259 -22.027 16.003 1.00 91.44 422 ILE A C 1
ATOM 3241 O O . ILE A 1 422 ? -6.187 -22.419 16.458 1.00 91.44 422 ILE A O 1
ATOM 3245 N N . THR A 1 423 ? -7.900 -22.669 15.033 1.00 87.62 423 THR A N 1
ATOM 3246 C CA . THR A 1 423 ? -7.372 -23.868 14.381 1.00 87.62 423 THR A CA 1
ATOM 3247 C C . THR A 1 423 ? -7.040 -23.575 12.931 1.00 87.62 423 THR A C 1
ATOM 3249 O O . THR A 1 423 ? -7.888 -23.074 12.195 1.00 87.62 423 THR A O 1
ATOM 3252 N N . ALA A 1 424 ? -5.827 -23.940 12.538 1.00 82.44 424 ALA A N 1
ATOM 3253 C CA . ALA A 1 424 ? -5.346 -23.989 11.171 1.00 82.44 424 ALA A CA 1
ATOM 3254 C C . ALA A 1 424 ? -5.244 -25.458 10.733 1.00 82.44 424 ALA A C 1
ATOM 3256 O O . ALA A 1 424 ? -4.413 -26.198 11.259 1.00 82.44 424 ALA A O 1
ATOM 3257 N N . SER A 1 425 ? -6.081 -25.895 9.792 1.00 79.25 425 SER A N 1
ATOM 3258 C CA . SER A 1 425 ? -6.042 -27.265 9.257 1.00 79.25 425 SER A CA 1
ATOM 3259 C C . SER A 1 425 ? -5.266 -27.320 7.954 1.00 79.25 425 SER A C 1
ATOM 3261 O O . SER A 1 425 ? -5.798 -26.887 6.944 1.00 79.25 425 SER A O 1
ATOM 3263 N N . VAL A 1 426 ? -4.064 -27.895 7.943 1.00 70.88 426 VAL A N 1
ATOM 3264 C CA . VAL A 1 426 ? -3.223 -28.037 6.741 1.00 70.88 426 VAL A CA 1
ATOM 3265 C C . VAL A 1 426 ? -3.078 -29.509 6.388 1.00 70.88 426 VAL A C 1
ATOM 3267 O O . VAL A 1 426 ? -2.568 -30.283 7.198 1.00 70.88 426 VAL A O 1
ATOM 3270 N N . ASN A 1 427 ? -3.485 -29.921 5.182 1.00 66.88 427 ASN A N 1
ATOM 3271 C CA . ASN A 1 427 ? -3.371 -31.318 4.733 1.00 66.88 427 ASN A CA 1
ATOM 3272 C C . ASN A 1 427 ? -3.936 -32.329 5.757 1.00 66.88 427 ASN A C 1
ATOM 3274 O O . ASN A 1 427 ? -3.310 -33.347 6.056 1.00 66.88 427 ASN A O 1
ATOM 3278 N N . SER A 1 428 ? -5.117 -32.032 6.315 1.00 67.81 428 SER A N 1
ATOM 3279 C CA . SER A 1 428 ? -5.785 -32.823 7.368 1.00 67.81 428 SER A CA 1
ATOM 3280 C C . SER A 1 428 ? -5.051 -32.899 8.717 1.00 67.81 428 SER A C 1
ATOM 3282 O O . SER A 1 428 ? -5.358 -33.768 9.531 1.00 67.81 428 SER A O 1
ATOM 3284 N N . VAL A 1 429 ? -4.091 -32.007 8.976 1.00 70.62 429 VAL A N 1
ATOM 3285 C CA . VAL A 1 429 ? -3.465 -31.841 10.294 1.00 70.62 429 VAL A CA 1
ATOM 3286 C C . VAL A 1 429 ? -3.884 -30.515 10.900 1.00 70.62 429 VAL A C 1
ATOM 3288 O O . VAL A 1 429 ? -3.705 -29.466 10.288 1.00 70.62 429 VAL A O 1
ATOM 3291 N N . ASP A 1 430 ? -4.400 -30.582 12.122 1.00 79.19 430 ASP A N 1
ATOM 3292 C CA . ASP A 1 430 ? -4.838 -29.415 12.874 1.00 79.19 430 ASP A CA 1
ATOM 3293 C C . ASP A 1 430 ? -3.703 -28.865 13.732 1.00 79.19 430 ASP A C 1
ATOM 3295 O O . ASP A 1 430 ? -3.114 -29.574 14.549 1.00 79.19 430 ASP A O 1
ATOM 3299 N N . ILE A 1 431 ? -3.435 -27.574 13.564 1.00 77.88 431 ILE A N 1
ATOM 3300 C CA . ILE A 1 431 ? -2.536 -26.791 14.403 1.00 77.88 431 ILE A CA 1
ATOM 3301 C C . ILE A 1 431 ? -3.415 -25.812 15.182 1.00 77.88 431 ILE A C 1
ATOM 3303 O O . ILE A 1 431 ? -4.190 -25.059 14.592 1.00 77.88 431 ILE A O 1
ATOM 3307 N N . GLN A 1 432 ? -3.339 -25.852 16.510 1.00 84.44 432 GLN A N 1
ATOM 3308 C CA . GLN A 1 432 ? -4.236 -25.106 17.394 1.00 84.44 432 GLN A CA 1
ATOM 3309 C C . GLN A 1 432 ? -3.492 -24.041 18.197 1.00 84.44 432 GLN A C 1
ATOM 3311 O O . GLN A 1 432 ? -2.412 -24.293 18.729 1.00 84.44 432 GLN A O 1
ATOM 3316 N N . TYR A 1 433 ? -4.087 -22.854 18.284 1.00 85.31 433 TYR A N 1
ATOM 3317 C CA . TYR A 1 433 ? -3.606 -21.731 19.075 1.00 85.31 433 TYR A CA 1
ATOM 3318 C C . TYR A 1 433 ? -4.727 -21.246 19.994 1.00 85.31 433 TYR A C 1
ATOM 3320 O O . TYR A 1 433 ? -5.765 -20.779 19.524 1.00 85.31 433 TYR A O 1
ATOM 3328 N N . GLN A 1 434 ? -4.544 -21.380 21.306 1.00 88.31 434 GLN A N 1
ATOM 3329 C CA . GLN A 1 434 ? -5.548 -20.969 22.286 1.00 88.31 434 GLN A CA 1
ATOM 3330 C C . GLN A 1 434 ? -5.311 -19.520 22.721 1.00 88.31 434 GLN A C 1
ATOM 3332 O O . GLN A 1 434 ? -4.221 -19.162 23.161 1.00 88.31 434 GLN A O 1
ATOM 3337 N N . ILE A 1 435 ? -6.363 -18.713 22.666 1.00 89.88 435 ILE A N 1
ATOM 3338 C CA . ILE A 1 435 ? -6.387 -17.326 23.132 1.00 89.88 435 ILE A CA 1
ATOM 3339 C C . ILE A 1 435 ? -7.268 -17.172 24.363 1.00 89.88 435 ILE A C 1
ATOM 3341 O O . ILE A 1 435 ? -8.213 -17.936 24.549 1.00 89.88 435 ILE A O 1
ATOM 3345 N N . SER A 1 436 ? -6.947 -16.190 25.209 1.00 91.81 436 SER A N 1
ATOM 3346 C CA . SER A 1 436 ? -7.651 -15.952 26.477 1.00 91.81 436 SER A CA 1
ATOM 3347 C C . SER A 1 436 ? -7.590 -14.457 26.875 1.00 91.81 436 SER A C 1
ATOM 3349 O O . SER A 1 436 ? -6.964 -14.121 27.891 1.00 91.81 436 SER A O 1
ATOM 3351 N N . PRO A 1 437 ? -8.162 -13.526 26.068 1.00 90.94 437 PRO A N 1
ATOM 3352 C CA . PRO A 1 437 ? -8.173 -12.081 26.337 1.00 90.94 437 PRO A CA 1
ATOM 3353 C C . PRO A 1 437 ? -9.121 -11.696 27.491 1.00 90.94 437 PRO A C 1
ATOM 3355 O O . PRO A 1 437 ? -10.133 -11.023 27.308 1.00 90.94 437 PRO A O 1
ATOM 3358 N N . ASN A 1 438 ? -8.794 -12.112 28.714 1.00 90.56 438 ASN A N 1
ATOM 3359 C CA . ASN A 1 438 ? -9.655 -11.916 29.888 1.00 90.56 438 ASN A CA 1
ATOM 3360 C C . ASN A 1 438 ? -9.604 -10.492 30.465 1.00 90.56 438 ASN A C 1
ATOM 3362 O O . ASN A 1 438 ? -10.454 -10.129 31.274 1.00 90.56 438 ASN A O 1
ATOM 3366 N N . LYS A 1 439 ? -8.621 -9.670 30.075 1.00 90.50 439 LYS A N 1
ATOM 3367 C CA . LYS A 1 439 ? -8.596 -8.237 30.403 1.00 90.50 439 LYS A CA 1
ATOM 3368 C C . LYS A 1 439 ? -9.130 -7.444 29.214 1.00 90.50 439 LYS A C 1
ATOM 3370 O O . LYS A 1 439 ? -8.384 -7.136 28.287 1.00 90.50 439 LYS A O 1
ATOM 3375 N N . TRP A 1 440 ? -10.420 -7.129 29.241 1.00 90.62 440 TRP A N 1
ATOM 3376 C CA . TRP A 1 440 ? -11.075 -6.413 28.148 1.00 90.62 440 TRP A CA 1
ATOM 3377 C C . TRP A 1 440 ? -11.115 -4.909 28.394 1.00 90.62 440 TRP A C 1
ATOM 3379 O O . TRP A 1 440 ? -11.488 -4.466 29.481 1.00 90.62 440 TRP A O 1
ATOM 3389 N N . PHE A 1 441 ? -10.763 -4.127 27.380 1.00 85.62 441 PHE A N 1
ATOM 3390 C CA . PHE A 1 441 ? -10.708 -2.674 27.433 1.00 85.62 441 PHE A CA 1
ATOM 3391 C C . PHE A 1 441 ? -11.627 -2.059 26.382 1.00 85.62 441 PHE A C 1
ATOM 3393 O O . PHE A 1 441 ? -11.841 -2.615 25.308 1.00 85.62 441 PHE A O 1
ATOM 3400 N N . PHE A 1 442 ? -12.146 -0.874 26.673 1.00 79.75 442 PHE A N 1
ATOM 3401 C CA . PHE A 1 442 ? -12.747 0.002 25.674 1.00 79.75 442 PHE A CA 1
ATOM 3402 C C . PHE A 1 442 ? -12.286 1.432 25.906 1.00 79.75 442 PHE A C 1
ATOM 3404 O O . PHE A 1 442 ? -11.870 1.805 27.010 1.00 79.75 442 PHE A O 1
ATOM 3411 N N . ILE A 1 443 ? -12.358 2.231 24.848 1.00 71.00 443 ILE A N 1
ATOM 3412 C CA . ILE A 1 443 ? -11.864 3.599 24.881 1.00 71.00 443 ILE A CA 1
ATOM 3413 C C . ILE A 1 443 ? -13.025 4.541 25.159 1.00 71.00 443 ILE A C 1
ATOM 3415 O O . ILE A 1 443 ? -14.030 4.550 24.450 1.00 71.00 443 ILE A O 1
ATOM 3419 N N . ALA A 1 444 ? -12.896 5.314 26.232 1.00 68.00 444 ALA A N 1
ATOM 3420 C CA . ALA A 1 444 ? -13.863 6.324 26.607 1.00 68.00 444 ALA A CA 1
ATOM 3421 C C . ALA A 1 444 ? -13.666 7.581 25.756 1.00 68.00 444 ALA A C 1
ATOM 3423 O O . ALA A 1 444 ? -12.587 8.172 25.764 1.00 68.00 444 ALA A O 1
ATOM 3424 N N . THR A 1 445 ? -14.730 8.015 25.080 1.00 67.31 445 THR A N 1
ATOM 3425 C CA . THR A 1 445 ? -14.773 9.238 24.263 1.00 67.31 445 THR A CA 1
ATOM 3426 C C . THR A 1 445 ? -15.806 10.224 24.833 1.00 67.31 445 THR A C 1
ATOM 3428 O O . THR A 1 445 ? -16.880 10.416 24.252 1.00 67.31 445 THR A O 1
ATOM 3431 N N . PRO A 1 446 ? -15.578 10.808 26.023 1.00 65.62 446 PRO A N 1
ATOM 3432 C CA . PRO A 1 446 ? -16.492 11.795 26.583 1.00 65.62 446 PRO A CA 1
ATOM 3433 C C . PRO A 1 446 ? -16.589 13.045 25.696 1.00 65.62 446 PRO A C 1
ATOM 3435 O O . PRO A 1 446 ? -15.619 13.489 25.091 1.00 65.62 446 PRO A O 1
ATOM 3438 N N . THR A 1 447 ? -17.746 13.705 25.719 1.00 71.94 447 THR A N 1
ATOM 3439 C CA . THR A 1 447 ? -17.985 14.968 24.990 1.00 71.94 447 THR A CA 1
ATOM 3440 C C . THR A 1 447 ? -17.182 16.160 25.524 1.00 71.94 447 THR A C 1
ATOM 3442 O O . THR A 1 447 ? -17.216 17.247 24.953 1.00 71.94 447 THR A O 1
ATOM 3445 N N . ARG A 1 448 ? -16.471 15.984 26.642 1.00 68.38 448 ARG A N 1
ATOM 3446 C CA . ARG A 1 448 ? -15.578 16.978 27.237 1.00 68.38 448 ARG A CA 1
ATOM 3447 C C . ARG A 1 448 ? -14.431 16.290 27.956 1.00 68.38 448 ARG A C 1
ATOM 3449 O O . ARG A 1 448 ? -14.588 15.195 28.487 1.00 68.38 448 ARG A O 1
ATOM 3456 N N . SER A 1 449 ? -13.328 17.007 28.098 1.00 61.34 449 SER A N 1
ATOM 3457 C CA . SER A 1 449 ? -12.183 16.557 28.876 1.00 61.34 449 SER A CA 1
ATOM 3458 C C . SER A 1 449 ? -12.561 16.279 30.349 1.00 61.34 449 SER A C 1
ATOM 3460 O O . SER A 1 449 ? -13.203 17.130 30.989 1.00 61.34 449 SER A O 1
ATOM 3462 N N . LEU A 1 450 ? -12.140 15.137 30.901 1.00 63.78 450 LEU A N 1
ATOM 3463 C CA . LEU A 1 450 ? -12.436 14.692 32.272 1.00 63.78 450 LEU A CA 1
ATOM 3464 C C . LEU A 1 450 ? -11.170 14.624 33.135 1.00 63.78 450 LEU A C 1
ATOM 3466 O O . LEU A 1 450 ? -10.125 14.184 32.661 1.00 63.78 450 LEU A O 1
ATOM 3470 N N . ASN A 1 451 ? -11.262 15.023 34.407 1.00 65.31 451 ASN A N 1
ATOM 3471 C CA . ASN A 1 451 ? -10.200 14.766 35.392 1.00 65.31 451 ASN A CA 1
ATOM 3472 C C . ASN A 1 451 ? -10.260 13.315 35.908 1.00 65.31 451 ASN A C 1
ATOM 3474 O O . ASN A 1 451 ? -11.237 12.616 35.663 1.00 65.31 451 ASN A O 1
ATOM 3478 N N . TRP A 1 452 ? -9.260 12.877 36.673 1.00 69.25 452 TRP A N 1
ATOM 3479 C CA . TRP A 1 452 ? -9.171 11.491 37.153 1.00 69.25 452 TRP A CA 1
ATOM 3480 C C . TRP A 1 452 ? -10.438 10.979 37.866 1.00 69.25 452 TRP A C 1
ATOM 3482 O O . TRP A 1 452 ? -10.924 9.895 37.550 1.00 69.25 452 TRP A O 1
ATOM 3492 N N . SER A 1 453 ? -11.013 11.760 38.792 1.00 72.88 453 SER A N 1
ATOM 3493 C CA . SER A 1 453 ? -12.234 11.347 39.508 1.00 72.88 453 SER A CA 1
ATOM 3494 C C . SER A 1 453 ? -13.395 11.166 38.536 1.00 72.88 453 SER A C 1
ATOM 3496 O O . SER A 1 453 ? -14.103 10.170 38.593 1.00 72.88 453 SER A O 1
ATOM 3498 N N . GLN A 1 454 ? -13.537 12.093 37.588 1.00 79.06 454 GLN A N 1
ATOM 3499 C CA . GLN A 1 454 ? -14.570 12.033 36.559 1.00 79.06 454 GLN A CA 1
ATOM 3500 C C . GLN A 1 454 ? -14.356 10.871 35.579 1.00 79.06 454 GLN A C 1
ATOM 3502 O O . GLN A 1 454 ? -15.331 10.289 35.120 1.00 79.06 454 GLN A O 1
ATOM 3507 N N . GLN A 1 455 ? -13.108 10.515 35.262 1.00 73.06 455 GLN A N 1
ATOM 3508 C CA . GLN A 1 455 ? -12.782 9.346 34.436 1.00 73.06 455 GLN A CA 1
ATOM 3509 C C . GLN A 1 455 ? -13.153 8.046 35.155 1.00 73.06 455 GLN A C 1
ATOM 3511 O O . GLN A 1 455 ? -13.756 7.155 34.559 1.00 73.06 455 GLN A O 1
ATOM 3516 N N . LYS A 1 456 ? -12.853 7.951 36.456 1.00 80.19 456 LYS A N 1
ATOM 3517 C CA . LYS A 1 456 ? -13.267 6.820 37.291 1.00 80.19 456 LYS A CA 1
ATOM 3518 C C . LYS A 1 456 ? -14.788 6.684 37.324 1.00 80.19 456 LYS A C 1
ATOM 3520 O O . LYS A 1 456 ? -15.290 5.592 37.064 1.00 80.19 456 LYS A O 1
ATOM 3525 N N . ASP A 1 457 ? -15.501 7.774 37.597 1.00 83.38 457 ASP A N 1
ATOM 3526 C CA . ASP A 1 457 ? -16.967 7.787 37.633 1.00 83.38 457 ASP A CA 1
ATOM 3527 C C . ASP A 1 457 ? -17.552 7.425 36.259 1.00 83.38 457 ASP A C 1
ATOM 3529 O O . ASP A 1 457 ? -18.509 6.657 36.171 1.00 83.38 457 ASP A O 1
ATOM 3533 N N . PHE A 1 458 ? -16.931 7.904 35.173 1.00 84.38 458 PHE A N 1
ATOM 3534 C CA . PHE A 1 458 ? -17.295 7.525 33.811 1.00 84.38 458 PHE A CA 1
ATOM 3535 C C . PHE A 1 458 ? -17.152 6.015 33.596 1.00 84.38 458 PHE A C 1
ATOM 3537 O O . PHE A 1 458 ? -18.143 5.379 33.243 1.00 84.38 458 PHE A O 1
ATOM 3544 N N . CYS A 1 459 ? -15.982 5.415 33.857 1.00 83.00 459 CYS A N 1
ATOM 3545 C CA . CYS A 1 459 ? -15.809 3.967 33.689 1.00 83.00 459 CYS A CA 1
ATOM 3546 C C . CYS A 1 459 ? -16.820 3.190 34.543 1.00 83.00 459 CYS A C 1
ATOM 3548 O O . CYS A 1 459 ? -17.449 2.258 34.050 1.00 83.00 459 CYS A O 1
ATOM 3550 N N . GLN A 1 460 ? -17.052 3.613 35.790 1.00 90.62 460 GLN A N 1
ATOM 3551 C CA . GLN A 1 460 ? -18.038 2.986 36.675 1.00 90.62 460 GLN A CA 1
ATOM 3552 C C . GLN A 1 460 ? -19.466 3.070 36.126 1.00 90.62 460 GLN A C 1
ATOM 3554 O O . GLN A 1 460 ? -20.194 2.079 36.197 1.00 90.62 460 GLN A O 1
ATOM 3559 N N . SER A 1 461 ? -19.854 4.206 35.536 1.00 90.56 461 SER A N 1
ATOM 3560 C CA . SER A 1 461 ? -21.160 4.374 34.879 1.00 90.56 461 SER A CA 1
ATOM 3561 C C . SER A 1 461 ? -21.362 3.423 33.696 1.00 90.56 461 SER A C 1
ATOM 3563 O O . SER A 1 461 ? -22.492 3.059 33.393 1.00 90.56 461 SER A O 1
ATOM 3565 N N . GLN A 1 462 ? -20.268 2.982 33.069 1.00 87.44 462 GLN A N 1
ATOM 3566 C CA . GLN A 1 462 ? -20.258 2.020 31.966 1.00 87.44 462 GLN A CA 1
ATOM 3567 C C . GLN A 1 462 ? -20.068 0.568 32.451 1.00 87.44 462 GLN A C 1
ATOM 3569 O O . GLN A 1 462 ? -19.766 -0.318 31.659 1.00 87.44 462 GLN A O 1
ATOM 3574 N N . GLY A 1 463 ? -20.192 0.308 33.760 1.00 90.06 463 GLY A N 1
ATOM 3575 C CA . GLY A 1 463 ? -19.991 -1.024 34.348 1.00 90.06 463 GLY A CA 1
ATOM 3576 C C . GLY A 1 463 ? -18.526 -1.471 34.434 1.00 90.06 463 GLY A C 1
ATOM 3577 O O . GLY A 1 463 ? -18.250 -2.616 34.782 1.00 90.06 463 GLY A O 1
ATOM 3578 N N . ALA A 1 464 ? -17.586 -0.569 34.171 1.00 89.38 464 ALA A N 1
ATOM 3579 C CA . ALA A 1 464 ? -16.157 -0.822 34.080 1.00 89.38 464 ALA A CA 1
ATOM 3580 C C . ALA A 1 464 ? -15.387 -0.191 35.249 1.00 89.38 464 ALA A C 1
ATOM 3582 O O . ALA A 1 464 ? -15.955 0.387 36.182 1.00 89.38 464 ALA A O 1
ATOM 3583 N N . VAL A 1 465 ? -14.065 -0.309 35.215 1.00 85.19 465 VAL A N 1
ATOM 3584 C CA . VAL A 1 465 ? -13.154 0.360 36.143 1.00 85.19 465 VAL A CA 1
ATOM 3585 C C . VAL A 1 465 ? -12.065 1.090 35.377 1.00 85.19 465 VAL A C 1
ATOM 3587 O O . VAL A 1 465 ? -11.710 0.720 34.259 1.00 85.19 465 VAL A O 1
ATOM 3590 N N . LEU A 1 466 ? -11.521 2.137 35.989 1.00 78.94 466 LEU A N 1
ATOM 3591 C CA . LEU A 1 466 ? -10.276 2.708 35.501 1.00 78.94 466 LEU A CA 1
ATOM 3592 C C . LEU A 1 466 ? -9.158 1.669 35.740 1.00 78.94 466 LEU A C 1
ATOM 3594 O O . LEU A 1 466 ? -9.037 1.196 36.876 1.00 78.94 466 LEU A O 1
ATOM 3598 N N . PRO A 1 467 ? -8.387 1.273 34.713 1.00 74.50 467 PRO A N 1
ATOM 3599 C CA . PRO A 1 467 ? -7.399 0.211 34.836 1.00 74.50 467 PRO A CA 1
ATOM 3600 C C . PRO A 1 467 ? -6.249 0.593 35.768 1.00 74.50 467 PRO A C 1
ATOM 3602 O O . PRO A 1 467 ? -5.883 1.763 35.911 1.00 74.50 467 PRO A O 1
ATOM 3605 N N . ALA A 1 468 ? -5.659 -0.423 36.389 1.00 74.75 468 ALA A N 1
ATOM 3606 C CA . ALA A 1 468 ? -4.399 -0.278 37.101 1.00 74.75 468 ALA A CA 1
ATOM 3607 C C . ALA A 1 468 ? -3.232 -0.177 36.101 1.00 74.75 468 ALA A C 1
ATOM 3609 O O . ALA A 1 468 ? -3.312 -0.727 34.999 1.00 74.75 468 ALA A O 1
ATOM 3610 N N . ILE A 1 469 ? -2.148 0.514 36.469 1.00 64.88 469 ILE A N 1
ATOM 3611 C CA . ILE A 1 469 ? -1.010 0.748 35.565 1.00 64.88 469 ILE A CA 1
ATOM 3612 C C . ILE A 1 469 ? -0.399 -0.560 35.054 1.00 64.88 469 ILE A C 1
ATOM 3614 O O . ILE A 1 469 ? -0.072 -0.661 33.880 1.00 64.88 469 ILE A O 1
ATOM 3618 N N . GLU A 1 470 ? -0.342 -1.592 35.891 1.00 71.06 470 GLU A N 1
ATOM 3619 C CA . GLU A 1 470 ? 0.182 -2.913 35.548 1.00 71.06 470 GLU A CA 1
ATOM 3620 C C . GLU A 1 470 ? -0.661 -3.671 34.511 1.00 71.06 470 GLU A C 1
ATOM 3622 O O . GLU A 1 470 ? -0.189 -4.655 33.939 1.00 71.06 470 GLU A O 1
ATOM 3627 N N . ASN A 1 471 ? -1.905 -3.234 34.281 1.00 76.69 471 ASN A N 1
ATOM 3628 C CA . ASN A 1 471 ? -2.768 -3.736 33.213 1.00 76.69 471 ASN A CA 1
ATOM 3629 C C . ASN A 1 471 ? -2.588 -2.945 31.910 1.00 76.69 471 ASN A C 1
ATOM 3631 O O . ASN A 1 471 ? -3.050 -3.400 30.867 1.00 76.69 471 ASN A O 1
ATOM 3635 N N . LEU A 1 472 ? -1.923 -1.789 31.960 1.00 69.75 472 LEU A N 1
ATOM 3636 C CA . LEU A 1 472 ? -1.624 -0.950 30.804 1.00 69.75 472 LEU A CA 1
ATOM 3637 C C . LEU A 1 472 ? -0.193 -1.167 30.305 1.00 69.75 472 LEU A C 1
ATOM 3639 O O . LEU A 1 472 ? -0.007 -1.377 29.114 1.00 69.75 472 LEU A O 1
ATOM 3643 N N . THR A 1 473 ? 0.805 -1.173 31.191 1.00 68.00 473 THR A N 1
ATOM 3644 C CA . THR A 1 473 ? 2.212 -1.411 30.835 1.00 68.00 473 THR A CA 1
ATOM 3645 C C . THR A 1 473 ? 3.017 -1.968 32.012 1.00 68.00 473 THR A C 1
ATOM 3647 O O . THR A 1 473 ? 2.702 -1.747 33.182 1.00 68.00 473 THR A O 1
ATOM 3650 N N . SER A 1 474 ? 4.083 -2.701 31.705 1.00 60.38 474 SER A N 1
ATOM 3651 C CA . SER A 1 474 ? 5.063 -3.220 32.659 1.00 60.38 474 SER A CA 1
ATOM 3652 C C . SER A 1 474 ? 6.288 -2.329 32.850 1.00 60.38 474 SER A C 1
ATOM 3654 O O . SER A 1 474 ? 7.064 -2.565 33.779 1.00 60.38 474 SER A O 1
ATOM 3656 N N . SER A 1 475 ? 6.473 -1.311 32.004 1.00 53.44 475 SER A N 1
ATOM 3657 C CA . SER A 1 475 ? 7.662 -0.460 32.019 1.00 53.44 475 SER A CA 1
ATOM 3658 C C . SER A 1 475 ? 7.381 0.915 32.631 1.00 53.44 475 SER A C 1
ATOM 3660 O O . SER A 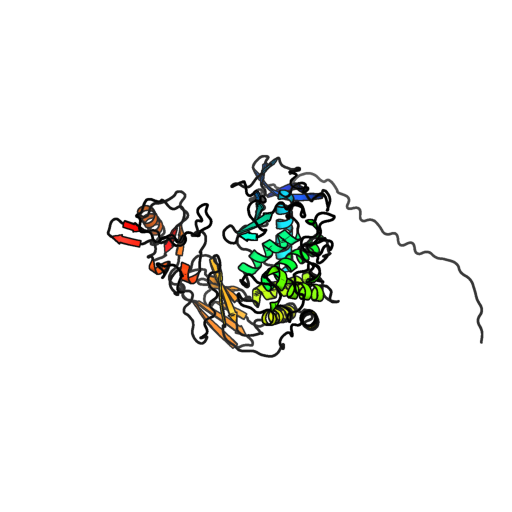1 475 ? 6.455 1.620 32.247 1.00 53.44 475 SER A O 1
ATOM 3662 N N . THR A 1 476 ? 8.217 1.328 33.587 1.00 51.19 476 THR A N 1
ATOM 3663 C CA . THR A 1 476 ? 8.292 2.717 34.084 1.00 51.19 476 THR A CA 1
ATOM 3664 C C . THR A 1 476 ? 9.543 3.434 33.543 1.00 51.19 476 THR A C 1
ATOM 3666 O O . THR A 1 476 ? 10.033 4.379 34.161 1.00 51.19 476 THR A O 1
ATOM 3669 N N . GLY A 1 477 ? 10.131 2.936 32.444 1.00 45.56 477 GLY A N 1
ATOM 3670 C CA . GLY A 1 477 ? 11.441 3.335 31.913 1.00 45.56 477 GLY A CA 1
ATOM 3671 C C . GLY A 1 477 ? 11.583 3.127 30.397 1.00 45.56 477 GLY A C 1
ATOM 3672 O O . GLY A 1 477 ? 10.680 2.626 29.744 1.00 45.56 477 GLY A O 1
ATOM 3673 N N . SER A 1 478 ? 12.723 3.548 29.835 1.00 39.56 478 SER A N 1
ATOM 3674 C CA . SER A 1 478 ? 12.902 3.928 28.422 1.00 39.56 478 SER A CA 1
ATOM 3675 C C . SER A 1 478 ? 12.755 2.851 27.337 1.00 39.56 478 SER A C 1
ATOM 3677 O O . SER A 1 478 ? 12.912 3.207 26.171 1.00 39.56 478 SER A O 1
ATOM 3679 N N . VAL A 1 479 ? 12.439 1.593 27.640 1.00 38.25 479 VAL A N 1
ATOM 3680 C CA . VAL A 1 479 ? 12.134 0.574 26.619 1.00 38.25 479 VAL A CA 1
ATOM 3681 C C . VAL A 1 479 ? 11.086 -0.384 27.200 1.00 38.25 479 VAL A C 1
ATOM 3683 O O . VAL A 1 479 ? 11.350 -0.955 28.262 1.00 38.25 479 VAL A O 1
ATOM 3686 N N . PRO A 1 480 ? 9.917 -0.566 26.556 1.00 43.03 480 PRO A N 1
ATOM 3687 C CA . PRO A 1 480 ? 8.974 -1.612 26.932 1.00 43.03 480 PRO A CA 1
ATOM 3688 C C . PRO A 1 480 ? 9.684 -2.968 26.910 1.00 43.03 480 PRO A C 1
ATOM 3690 O O . PRO A 1 480 ? 10.243 -3.369 25.890 1.00 43.03 480 PRO A O 1
ATOM 3693 N N . SER A 1 481 ? 9.695 -3.672 28.041 1.00 42.47 481 SER A N 1
ATOM 3694 C CA . SER A 1 481 ? 9.991 -5.103 28.035 1.00 42.47 481 SER A CA 1
ATOM 3695 C C . SER A 1 481 ? 8.681 -5.803 27.693 1.00 42.47 481 SER A C 1
ATOM 3697 O O . SER A 1 481 ? 7.686 -5.530 28.364 1.00 42.47 481 SER A O 1
ATOM 3699 N N . PRO A 1 482 ? 8.631 -6.677 26.681 1.00 52.81 482 PRO A N 1
ATOM 3700 C CA . PRO A 1 482 ? 7.377 -7.289 26.285 1.00 52.81 482 PRO A CA 1
ATOM 3701 C C . PRO A 1 482 ? 6.827 -8.163 27.409 1.00 52.81 482 PRO A C 1
ATOM 3703 O O . PRO A 1 482 ? 7.417 -9.183 27.775 1.00 52.81 482 PRO A O 1
ATOM 3706 N N . LYS A 1 483 ? 5.691 -7.749 27.969 1.00 64.81 483 LYS A N 1
ATOM 3707 C CA . LYS A 1 483 ? 4.974 -8.492 28.999 1.00 64.81 483 LYS A CA 1
ATOM 3708 C C . LYS A 1 483 ? 3.552 -8.768 28.534 1.00 64.81 483 LYS A C 1
ATOM 3710 O O . LYS A 1 483 ? 2.711 -7.879 28.471 1.00 64.81 483 LYS A O 1
ATOM 3715 N N . ILE A 1 484 ? 3.274 -10.045 28.305 1.00 74.88 484 ILE A N 1
ATOM 3716 C CA . ILE A 1 484 ? 1.917 -10.550 28.090 1.00 74.88 484 ILE A CA 1
ATOM 3717 C C . ILE A 1 484 ? 1.077 -10.262 29.347 1.00 74.88 484 ILE A C 1
ATOM 3719 O O . ILE A 1 484 ? 1.507 -10.516 30.477 1.00 74.88 484 ILE A O 1
ATOM 3723 N N . GLY A 1 485 ? -0.122 -9.711 29.159 1.00 77.25 485 GLY A N 1
ATOM 3724 C CA . GLY A 1 485 ? -1.035 -9.299 30.227 1.00 77.25 485 GLY A CA 1
ATOM 3725 C C . GLY A 1 485 ? -1.156 -7.797 30.471 1.00 77.25 485 GLY A C 1
ATOM 3726 O O . GLY A 1 485 ? -1.900 -7.434 31.390 1.00 77.25 485 GLY A O 1
ATOM 3727 N N . ALA A 1 486 ? -0.479 -6.950 29.693 1.00 76.62 486 ALA A N 1
ATOM 3728 C CA . ALA A 1 486 ? -0.611 -5.495 29.738 1.00 76.62 486 ALA A CA 1
ATOM 3729 C C . ALA A 1 486 ? -0.943 -4.931 28.345 1.00 76.62 486 ALA A C 1
ATOM 3731 O O . ALA A 1 486 ? -0.352 -5.360 27.360 1.00 76.62 486 ALA A O 1
ATOM 3732 N N . LEU A 1 487 ? -1.897 -3.995 28.268 1.00 74.62 487 LEU A N 1
ATOM 3733 C CA . LEU A 1 487 ? -2.504 -3.547 27.008 1.00 74.62 487 LEU A CA 1
ATOM 3734 C C . LEU A 1 487 ? -1.471 -2.998 26.011 1.00 74.62 487 LEU A C 1
ATOM 3736 O O . LEU A 1 487 ? -1.374 -3.486 24.892 1.00 74.62 487 LEU A O 1
ATOM 3740 N N . PHE A 1 488 ? -0.672 -2.013 26.412 1.00 69.12 488 PHE A N 1
ATOM 3741 C CA . PHE A 1 488 ? 0.287 -1.370 25.509 1.00 69.12 488 PHE A CA 1
ATOM 3742 C C . PHE A 1 488 ? 1.509 -2.246 25.231 1.00 69.12 488 PHE A C 1
ATOM 3744 O O . PHE A 1 488 ? 2.099 -2.169 24.159 1.00 69.12 488 PHE A O 1
ATOM 3751 N N . ASP A 1 489 ? 1.864 -3.126 26.166 1.00 68.75 489 ASP A N 1
ATOM 3752 C CA . ASP A 1 489 ? 2.963 -4.070 25.962 1.00 68.75 489 ASP A CA 1
ATOM 3753 C C . ASP A 1 489 ? 2.583 -5.185 24.967 1.00 68.75 489 ASP A C 1
ATOM 3755 O O . ASP A 1 489 ? 3.461 -5.735 24.305 1.00 68.75 489 ASP A O 1
ATOM 3759 N N . GLU A 1 490 ? 1.293 -5.535 24.870 1.00 72.00 490 GLU A N 1
ATOM 3760 C CA . GLU A 1 490 ? 0.774 -6.530 23.923 1.00 72.00 490 GLU A CA 1
ATOM 3761 C C . GLU A 1 490 ? 0.476 -5.946 22.536 1.00 72.00 490 GLU A C 1
ATOM 3763 O O . GLU A 1 490 ? 0.730 -6.613 21.534 1.00 72.00 490 GLU A O 1
ATOM 3768 N N . TRP A 1 491 ? -0.070 -4.729 22.475 1.00 66.31 491 TRP A N 1
ATOM 3769 C CA . TRP A 1 491 ? -0.652 -4.171 21.248 1.00 66.31 491 TRP A CA 1
ATOM 3770 C C . TRP A 1 491 ? 0.067 -2.924 20.714 1.00 66.31 491 TRP A C 1
ATOM 3772 O O . TRP A 1 491 ? -0.250 -2.475 19.615 1.00 66.31 491 TRP A O 1
ATOM 3782 N N . GLY A 1 492 ? 1.036 -2.373 21.452 1.00 61.56 492 GLY A N 1
ATOM 3783 C CA . GLY A 1 492 ? 1.676 -1.102 21.114 1.00 61.56 492 GLY A CA 1
ATOM 3784 C C . GLY A 1 492 ? 0.748 0.096 21.337 1.00 61.56 492 GLY A C 1
ATOM 3785 O O . GLY A 1 492 ? -0.069 0.100 22.261 1.00 61.56 492 GLY A O 1
ATOM 3786 N N . ASP A 1 493 ? 0.884 1.116 20.492 1.00 53.25 493 ASP A N 1
ATOM 3787 C CA . ASP A 1 493 ? 0.090 2.347 20.554 1.00 53.25 493 ASP A CA 1
ATOM 3788 C C . ASP A 1 493 ? -1.350 2.098 20.081 1.00 53.25 493 ASP A C 1
ATOM 3790 O O . ASP A 1 493 ? -1.657 2.190 18.896 1.00 53.25 493 ASP A O 1
ATOM 3794 N N . VAL A 1 494 ? -2.248 1.758 21.007 1.00 52.75 494 VAL A N 1
ATOM 3795 C CA . VAL A 1 494 ? -3.656 1.460 20.700 1.00 52.75 494 VAL A CA 1
ATOM 3796 C C . VAL A 1 494 ? -4.435 2.751 20.454 1.00 52.75 494 VAL A C 1
ATOM 3798 O O . VAL A 1 494 ? -4.731 3.486 21.390 1.00 52.75 494 VAL A O 1
ATOM 3801 N N . GLU A 1 495 ? -4.850 3.034 19.225 1.00 48.91 495 GLU A N 1
ATOM 3802 C CA . GLU A 1 495 ? -5.725 4.184 18.966 1.00 48.91 495 GLU A CA 1
ATOM 3803 C C . GLU A 1 495 ? -7.154 3.989 19.521 1.00 48.91 495 GLU A C 1
ATOM 3805 O O . GLU A 1 495 ? -7.668 2.869 19.538 1.00 48.91 495 GLU A O 1
ATOM 3810 N N . PRO A 1 496 ? -7.852 5.069 19.937 1.00 44.62 496 PRO A N 1
ATOM 3811 C CA . PRO A 1 496 ? -7.413 6.471 19.986 1.00 44.62 496 PRO A CA 1
ATOM 3812 C C . PRO A 1 496 ? -6.686 6.863 21.293 1.00 44.62 496 PRO A C 1
ATOM 3814 O O . PRO A 1 496 ? -6.748 8.016 21.711 1.00 44.62 496 PRO A O 1
ATOM 3817 N N . LEU A 1 497 ? -6.008 5.934 21.979 1.00 42.88 497 LEU A N 1
ATOM 3818 C CA . LEU A 1 497 ? -5.258 6.235 23.209 1.00 42.88 497 LEU A CA 1
ATOM 3819 C C . LEU A 1 497 ? -3.920 6.945 22.962 1.00 42.88 497 LEU A C 1
ATOM 3821 O O . LEU A 1 497 ? -3.206 7.165 23.927 1.00 42.88 497 LEU A O 1
ATOM 3825 N N . THR A 1 498 ? -3.568 7.335 21.737 1.00 41.81 498 THR A N 1
ATOM 3826 C CA . THR A 1 498 ? -2.342 8.102 21.466 1.00 41.81 498 THR A CA 1
ATOM 3827 C C . THR A 1 498 ? -2.717 9.552 21.171 1.00 41.81 498 THR A C 1
ATOM 3829 O O . THR A 1 498 ? -3.344 9.847 20.158 1.00 41.81 498 THR A O 1
ATOM 3832 N N . VAL A 1 499 ? -2.361 10.479 22.064 1.00 34.66 499 VAL A N 1
ATOM 3833 C CA . VAL A 1 499 ? -2.461 11.927 21.805 1.00 34.66 499 VAL A CA 1
ATOM 3834 C C . VAL A 1 499 ? -1.046 12.434 21.562 1.00 34.66 499 VAL A C 1
ATOM 3836 O O . VAL A 1 499 ? -0.251 12.465 22.488 1.00 34.66 499 VAL A O 1
ATOM 3839 N N . VAL A 1 500 ? -0.703 12.828 20.339 1.00 32.97 500 VAL A N 1
ATOM 3840 C CA . VAL A 1 500 ? 0.572 13.510 20.065 1.00 32.97 500 VAL A CA 1
ATOM 3841 C C . VAL A 1 500 ? 0.341 15.007 20.271 1.00 32.97 500 VAL A C 1
ATOM 3843 O O . VAL A 1 500 ? -0.476 15.614 19.579 1.00 32.97 500 VAL A O 1
ATOM 3846 N N . LEU A 1 501 ? 1.016 15.620 21.247 1.00 28.25 501 LEU A N 1
ATOM 3847 C CA . LEU A 1 501 ? 1.086 17.084 21.310 1.00 28.25 501 LEU A CA 1
ATOM 3848 C C . LEU A 1 501 ? 1.980 17.567 20.161 1.00 28.25 501 LEU A C 1
ATOM 3850 O O . LEU A 1 501 ? 2.983 16.927 19.853 1.00 28.25 501 LEU A O 1
ATOM 3854 N N . THR A 1 502 ? 1.627 18.696 19.541 1.00 27.08 502 THR A N 1
ATOM 3855 C CA . THR A 1 502 ? 2.436 19.389 18.521 1.00 27.08 502 THR A CA 1
ATOM 3856 C C . THR A 1 502 ? 3.907 19.428 18.950 1.00 27.08 502 THR A C 1
ATOM 3858 O O . THR A 1 502 ? 4.248 20.152 19.888 1.00 27.08 502 THR A O 1
ATOM 3861 N N . GLY A 1 503 ? 4.749 18.598 18.326 1.00 32.75 503 GLY A N 1
ATOM 3862 C CA . GLY A 1 503 ? 6.107 18.312 18.805 1.00 32.75 503 GLY A CA 1
ATOM 3863 C C . GLY A 1 503 ? 6.620 16.881 18.586 1.00 32.75 503 GLY A C 1
ATOM 3864 O O . GLY A 1 503 ? 7.794 16.645 18.845 1.00 32.75 503 GLY A O 1
ATOM 3865 N N . GLY A 1 504 ? 5.799 15.951 18.082 1.00 31.59 504 GLY A N 1
ATOM 3866 C CA . GLY A 1 504 ? 6.281 14.709 17.453 1.00 31.59 504 GLY A CA 1
ATOM 3867 C C . GLY A 1 504 ? 6.603 13.525 18.373 1.00 31.59 504 GLY A C 1
ATOM 3868 O O . GLY A 1 504 ? 7.187 12.560 17.898 1.00 31.59 504 GLY A O 1
ATOM 3869 N N . GLU A 1 505 ? 6.218 13.547 19.652 1.00 38.88 505 GLU A N 1
ATOM 3870 C CA . GLU A 1 505 ? 6.469 12.422 20.570 1.00 38.88 505 GLU A CA 1
ATOM 3871 C C . GLU A 1 505 ? 5.152 11.786 21.065 1.00 38.88 505 GLU A C 1
ATOM 3873 O O . GLU A 1 505 ? 4.258 12.515 21.520 1.00 38.88 505 GLU A O 1
ATOM 3878 N N . PRO A 1 506 ? 5.003 10.446 20.999 1.00 37.72 506 PRO A N 1
ATOM 3879 C CA . PRO A 1 506 ? 3.792 9.755 21.432 1.00 37.72 506 PRO A CA 1
ATOM 3880 C C . PRO A 1 506 ? 3.621 9.798 22.956 1.00 37.72 506 PRO A C 1
ATOM 3882 O O . PRO A 1 506 ? 4.505 9.431 23.736 1.00 37.72 506 PRO A O 1
ATOM 3885 N N . LEU A 1 507 ? 2.440 10.233 23.400 1.00 41.00 507 LEU A N 1
ATOM 3886 C CA . LEU A 1 507 ? 2.029 10.161 24.798 1.00 41.00 507 LEU A CA 1
ATOM 3887 C C . LEU A 1 507 ? 1.406 8.787 25.088 1.00 41.00 507 LEU A C 1
ATOM 3889 O O . LEU A 1 507 ? 0.316 8.490 24.606 1.00 41.00 507 LEU A O 1
ATOM 3893 N N . VAL A 1 508 ? 2.056 7.982 25.933 1.00 39.19 508 VAL A N 1
ATOM 3894 C CA . VAL A 1 508 ? 1.439 6.792 26.546 1.00 39.19 508 VAL A CA 1
ATOM 3895 C C . VAL A 1 508 ? 0.709 7.222 27.819 1.00 39.19 508 VAL A C 1
ATOM 3897 O O . VAL A 1 508 ? 1.260 7.939 28.651 1.00 39.19 508 VAL A O 1
ATOM 3900 N N . PHE A 1 509 ? -0.545 6.807 27.985 1.00 42.62 509 PHE A N 1
ATOM 3901 C CA . PHE A 1 509 ? -1.333 7.128 29.176 1.00 42.62 509 PHE A CA 1
ATOM 3902 C C . PHE A 1 509 ? -1.059 6.129 30.302 1.00 42.62 509 PHE A C 1
ATOM 3904 O O . PHE A 1 509 ? -1.060 4.918 30.097 1.00 42.62 509 PHE A O 1
ATOM 3911 N N . SER A 1 510 ? -0.926 6.626 31.533 1.00 40.03 510 SER A N 1
ATOM 3912 C CA . SER A 1 510 ? -0.948 5.791 32.737 1.00 40.03 510 SER A CA 1
ATOM 3913 C C . SER A 1 510 ? -1.896 6.357 33.789 1.00 40.03 510 SER A C 1
ATOM 3915 O O . SER A 1 510 ? -1.992 7.571 33.958 1.00 40.03 510 SER A O 1
ATOM 3917 N N . SER A 1 511 ? -2.518 5.479 34.572 1.00 37.12 511 SER A N 1
ATOM 3918 C CA . SER A 1 511 ? -3.211 5.809 35.819 1.00 37.12 511 SER A CA 1
ATOM 3919 C C . SER A 1 511 ? -2.487 5.140 36.989 1.00 37.12 511 SER A C 1
ATOM 3921 O O . SER A 1 511 ? -2.519 3.923 37.132 1.00 37.12 511 SER A O 1
ATOM 3923 N N . THR A 1 512 ? -1.852 5.919 37.867 1.00 40.66 512 THR A N 1
ATOM 3924 C CA . THR A 1 512 ? -1.467 5.443 39.213 1.00 40.66 512 THR A CA 1
ATOM 3925 C C . THR A 1 512 ? -2.315 6.114 40.279 1.00 40.66 512 THR A C 1
ATOM 3927 O O . THR A 1 512 ? -2.705 7.260 40.122 1.00 40.66 512 THR A O 1
ATOM 3930 N N . LEU A 1 513 ? -2.580 5.411 41.379 1.00 37.62 513 LEU A N 1
ATOM 3931 C CA . LEU A 1 513 ? -3.122 5.948 42.628 1.00 37.62 513 LEU A CA 1
ATOM 3932 C C . LEU A 1 513 ? -2.091 5.572 43.698 1.00 37.62 513 LEU A C 1
ATOM 3934 O O . LEU A 1 513 ? -1.996 4.398 44.043 1.00 37.62 513 LEU A O 1
ATOM 3938 N N . GLN A 1 514 ? -1.264 6.514 44.170 1.00 36.88 514 GLN A N 1
ATOM 3939 C CA . GLN A 1 514 ? -0.259 6.188 45.203 1.00 36.88 514 GLN A CA 1
ATOM 3940 C C . GLN A 1 514 ? -0.701 6.595 46.619 1.00 36.88 514 GLN A C 1
ATOM 3942 O O . GLN A 1 514 ? -0.151 6.116 47.604 1.00 36.88 514 GLN A O 1
ATOM 3947 N N . SER A 1 515 ? -1.732 7.434 46.746 1.00 40.31 515 SER A N 1
ATOM 3948 C CA . SER A 1 515 ? -2.429 7.726 48.007 1.00 40.31 515 SER A CA 1
ATOM 3949 C C . SER A 1 515 ? -3.725 8.490 47.723 1.00 40.31 515 SER A C 1
ATOM 3951 O O . SER A 1 515 ? -3.940 8.927 46.594 1.00 40.31 515 SER A O 1
ATOM 3953 N N . ALA A 1 516 ? -4.571 8.673 48.742 1.00 37.72 516 ALA A N 1
ATOM 3954 C CA . ALA A 1 516 ? -5.940 9.199 48.657 1.00 37.72 516 ALA A CA 1
ATOM 3955 C C . ALA A 1 516 ? -6.141 10.537 47.902 1.00 37.72 516 ALA A C 1
ATOM 3957 O O . ALA A 1 516 ? -7.289 10.920 47.730 1.00 37.72 516 ALA A O 1
ATOM 3958 N N . ASN A 1 517 ? -5.087 11.224 47.434 1.00 35.34 517 ASN A N 1
ATOM 3959 C CA . ASN A 1 517 ? -5.165 12.499 46.709 1.00 35.34 517 ASN A CA 1
ATOM 3960 C C . ASN A 1 517 ? -4.113 12.702 45.585 1.00 35.34 517 ASN A C 1
ATOM 3962 O O . ASN A 1 517 ? -3.922 13.839 45.159 1.00 35.34 517 ASN A O 1
ATOM 3966 N N . GLN A 1 518 ? -3.405 11.673 45.089 1.00 33.53 518 GLN A N 1
ATOM 3967 C CA . GLN A 1 518 ? -2.403 11.855 44.012 1.00 33.53 518 GLN A CA 1
ATOM 3968 C C . GLN A 1 518 ? -2.418 10.731 42.959 1.00 33.53 518 GLN A C 1
ATOM 3970 O O . GLN A 1 518 ? -2.192 9.565 43.290 1.00 33.53 518 GLN A O 1
ATOM 3975 N N . ALA A 1 519 ? -2.640 11.106 41.691 1.00 40.84 519 ALA A N 1
ATOM 3976 C CA . ALA A 1 519 ? -2.562 10.249 40.507 1.00 40.84 519 ALA A CA 1
ATOM 3977 C C . ALA A 1 519 ? -1.633 10.850 39.437 1.00 40.84 519 ALA A C 1
ATOM 3979 O O . ALA A 1 519 ? -1.660 12.055 39.205 1.00 40.84 519 ALA A O 1
ATOM 3980 N N . TYR A 1 520 ? -0.804 10.036 38.782 1.00 38.31 520 TYR A N 1
ATOM 3981 C CA . TYR A 1 520 ? 0.174 10.506 37.790 1.00 38.31 520 TYR A CA 1
ATOM 3982 C C . TYR A 1 520 ? -0.057 9.837 36.424 1.00 38.31 520 TYR A C 1
ATOM 3984 O O . TYR A 1 520 ? -0.288 8.625 36.362 1.00 38.31 520 TYR A O 1
ATOM 3992 N N . ALA A 1 521 ? 0.033 10.636 35.353 1.00 39.06 521 ALA A N 1
ATOM 3993 C CA . ALA A 1 521 ? 0.198 10.189 33.969 1.00 39.06 521 ALA A CA 1
ATOM 3994 C C . ALA A 1 521 ? 1.692 10.249 33.617 1.00 39.06 521 ALA A C 1
ATOM 3996 O O . ALA A 1 521 ? 2.338 11.264 33.882 1.00 39.06 521 ALA A O 1
ATOM 3997 N N . VAL A 1 522 ? 2.258 9.166 33.085 1.00 36.97 522 VAL A N 1
ATOM 3998 C CA . VAL A 1 522 ? 3.666 9.105 32.676 1.00 36.97 522 VAL A CA 1
ATOM 3999 C C . VAL A 1 522 ? 3.748 9.197 31.162 1.00 36.97 522 VAL A C 1
ATOM 4001 O O . VAL A 1 522 ? 3.409 8.250 30.469 1.00 36.97 522 VAL A O 1
ATOM 4004 N N . PHE A 1 523 ? 4.262 10.322 30.676 1.00 36.25 523 PHE A N 1
ATOM 4005 C CA . PHE A 1 523 ? 4.583 10.549 29.272 1.00 36.25 523 PHE A CA 1
ATOM 4006 C C . PHE A 1 523 ? 6.084 10.338 29.040 1.00 36.25 523 PHE A C 1
ATOM 4008 O O . PHE A 1 523 ? 6.897 10.788 29.853 1.00 36.25 523 PHE A O 1
ATOM 4015 N N . LYS A 1 524 ? 6.478 9.688 27.939 1.00 34.06 524 LYS A N 1
ATOM 4016 C CA . LYS A 1 524 ? 7.885 9.610 27.528 1.00 34.06 524 LYS A CA 1
ATOM 4017 C C . LYS A 1 524 ? 8.144 10.645 26.432 1.00 34.06 524 LYS A C 1
ATOM 4019 O O . LYS A 1 524 ? 7.754 10.442 25.297 1.00 34.06 524 LYS A O 1
ATOM 4024 N N . ALA A 1 525 ? 8.863 11.706 26.783 1.00 30.83 525 ALA A N 1
ATOM 4025 C CA . ALA A 1 525 ? 9.676 12.486 25.851 1.00 30.83 525 ALA A CA 1
ATOM 4026 C C . ALA A 1 525 ? 11.149 12.263 26.239 1.00 30.83 525 ALA A C 1
ATOM 4028 O O . ALA A 1 525 ? 11.445 12.069 27.421 1.00 30.83 525 ALA A O 1
ATOM 4029 N N . GLY A 1 526 ? 12.064 12.210 25.269 1.00 33.22 526 GLY A N 1
ATOM 4030 C CA . GLY A 1 526 ? 13.470 11.825 25.461 1.00 33.22 526 GLY A CA 1
ATOM 4031 C C . GLY A 1 526 ? 14.187 12.412 26.697 1.00 33.22 526 GLY A C 1
ATOM 4032 O O . GLY A 1 526 ? 13.889 13.506 27.155 1.00 33.22 526 GLY A O 1
ATOM 4033 N N . ASN A 1 527 ? 15.153 11.653 27.236 1.00 29.61 527 ASN A N 1
ATOM 4034 C CA . ASN A 1 527 ? 16.154 11.981 28.277 1.00 29.61 527 ASN A CA 1
ATOM 4035 C C . ASN A 1 527 ? 15.765 12.832 29.510 1.00 29.61 527 ASN A C 1
ATOM 4037 O O . ASN A 1 527 ? 16.646 13.193 30.292 1.00 29.61 527 ASN A O 1
ATOM 4041 N N . VAL A 1 528 ? 14.485 13.073 29.780 1.00 28.06 528 VAL A N 1
ATOM 4042 C CA . VAL A 1 528 ? 14.034 13.819 30.958 1.00 28.06 528 VAL A CA 1
ATOM 4043 C C . VAL A 1 528 ? 13.199 12.906 31.856 1.00 28.06 528 VAL A C 1
ATOM 4045 O O . VAL A 1 528 ? 12.053 12.582 31.569 1.00 28.06 528 VAL A O 1
ATOM 4048 N N . ARG A 1 529 ? 13.777 12.487 32.990 1.00 29.44 529 ARG A N 1
ATOM 4049 C CA . ARG A 1 529 ? 13.011 11.936 34.122 1.00 29.44 529 ARG A CA 1
ATOM 4050 C C . ARG A 1 529 ? 12.251 13.076 34.792 1.00 29.44 529 ARG A C 1
ATOM 4052 O O . ARG A 1 529 ? 12.910 13.968 35.320 1.00 29.44 529 ARG A O 1
ATOM 4059 N N . LEU A 1 530 ? 10.919 13.021 34.882 1.00 34.59 530 LEU A N 1
ATOM 4060 C CA . LEU A 1 530 ? 10.168 13.946 35.739 1.00 34.59 530 LEU A CA 1
ATOM 4061 C C . LEU A 1 530 ? 8.967 13.317 36.459 1.00 34.59 530 LEU A C 1
ATOM 4063 O O . LEU A 1 530 ? 8.119 12.647 35.886 1.00 34.59 530 LEU A O 1
ATOM 4067 N N . THR A 1 531 ? 8.912 13.637 37.748 1.00 35.03 531 THR A N 1
ATOM 4068 C CA . THR A 1 531 ? 7.809 13.547 38.708 1.00 35.03 531 THR A CA 1
ATOM 4069 C C . THR A 1 531 ? 7.009 14.864 38.705 1.00 35.03 531 THR A C 1
ATOM 4071 O O . THR A 1 531 ? 7.602 15.885 39.058 1.00 35.03 531 THR A O 1
ATOM 4074 N N . ARG A 1 532 ? 5.699 14.894 38.379 1.00 30.86 532 ARG A N 1
ATOM 4075 C CA . ARG A 1 532 ? 4.767 16.007 38.736 1.00 30.86 532 ARG A CA 1
ATOM 4076 C C . ARG A 1 532 ? 3.268 15.643 38.616 1.00 30.86 532 ARG A C 1
ATOM 4078 O O . ARG A 1 532 ? 2.890 14.858 37.762 1.00 30.86 532 ARG A O 1
ATOM 4085 N N . SER A 1 533 ? 2.453 16.207 39.518 1.00 32.69 533 SER A N 1
ATOM 4086 C CA . SER A 1 533 ? 1.080 15.815 39.924 1.00 32.69 533 SER A CA 1
ATOM 4087 C C . SER A 1 533 ? -0.075 16.342 39.039 1.00 32.69 533 SER A C 1
ATOM 4089 O O . SER A 1 533 ? -0.012 17.477 38.577 1.00 32.69 533 SER A O 1
ATOM 4091 N N . ILE A 1 534 ? -1.155 15.543 38.931 1.00 41.78 534 ILE A N 1
ATOM 4092 C CA . ILE A 1 534 ? -2.507 15.778 38.356 1.00 41.78 534 ILE A CA 1
ATOM 4093 C C . ILE A 1 534 ? -3.020 17.230 38.324 1.00 41.78 534 ILE A C 1
ATOM 4095 O O . ILE A 1 534 ? -3.354 17.802 39.362 1.00 41.78 534 ILE A O 1
ATOM 4099 N N . ALA A 1 535 ? -3.249 17.747 37.113 1.00 36.28 535 ALA A N 1
ATOM 4100 C CA . ALA A 1 535 ? -4.196 18.839 36.844 1.00 36.28 535 ALA A CA 1
ATOM 4101 C C . ALA A 1 535 ? -4.813 18.819 35.423 1.00 36.28 535 ALA A C 1
ATOM 4103 O O . ALA A 1 535 ? -5.605 19.704 35.100 1.00 36.28 535 ALA A O 1
ATOM 4104 N N . GLU A 1 536 ? -4.507 17.835 34.571 1.00 48.00 536 GLU A N 1
ATOM 4105 C CA . GLU A 1 536 ? -4.940 17.852 33.168 1.00 48.00 536 GLU A CA 1
ATOM 4106 C C . GLU A 1 536 ? -6.194 16.998 32.941 1.00 48.00 536 GLU A C 1
ATOM 4108 O O . GLU A 1 536 ? -6.351 15.899 33.480 1.00 48.00 536 GLU A O 1
ATOM 4113 N N . LYS A 1 537 ? -7.146 17.565 32.196 1.00 51.38 537 LYS A N 1
ATOM 4114 C CA . LYS A 1 537 ? -8.384 16.901 31.794 1.00 51.38 537 LYS A CA 1
ATOM 4115 C C . LYS A 1 537 ? -8.125 16.176 30.467 1.00 51.38 537 LYS A C 1
ATOM 4117 O O . LYS A 1 537 ? -7.653 16.813 29.533 1.00 51.38 537 LYS A O 1
ATOM 4122 N N . ASN A 1 538 ? -8.519 14.909 30.345 1.00 53.19 538 ASN A N 1
ATOM 4123 C CA . ASN A 1 538 ? -8.283 14.106 29.134 1.00 53.19 538 ASN A CA 1
ATOM 4124 C C . ASN A 1 538 ? -9.565 13.901 28.324 1.00 53.19 538 ASN A C 1
ATOM 4126 O O . ASN A 1 538 ? -10.631 13.681 28.905 1.00 53.19 538 ASN A O 1
ATOM 4130 N N . PHE A 1 539 ? -9.449 13.943 26.995 1.00 49.47 539 PHE A N 1
ATOM 4131 C CA . PHE A 1 539 ? -10.533 13.619 26.057 1.00 49.47 539 PHE A CA 1
ATOM 4132 C C . PHE A 1 539 ? -10.649 12.122 25.749 1.00 49.47 539 PHE A C 1
ATOM 4134 O O . PHE A 1 539 ? -11.705 11.699 25.299 1.00 49.47 539 PHE A O 1
ATOM 4141 N N . TYR A 1 540 ? -9.609 11.333 26.033 1.00 57.22 540 TYR A N 1
ATOM 4142 C CA . TYR A 1 540 ? -9.565 9.894 25.772 1.00 57.22 540 TYR A CA 1
ATOM 4143 C C . TYR A 1 540 ? -8.882 9.173 26.937 1.00 57.22 540 TYR A C 1
ATOM 4145 O O . TYR A 1 540 ? -7.892 9.666 27.479 1.00 57.22 540 TYR A O 1
ATOM 4153 N N . PHE A 1 541 ? -9.439 8.041 27.368 1.00 65.50 541 PHE A N 1
ATOM 4154 C CA . PHE A 1 541 ? -8.851 7.175 28.396 1.00 65.50 541 PHE A CA 1
ATOM 4155 C C . PHE A 1 541 ? -9.388 5.745 28.274 1.00 65.50 541 PHE A C 1
ATOM 4157 O O . PHE A 1 541 ? -10.494 5.526 27.781 1.00 65.50 541 PHE A O 1
ATOM 4164 N N . ALA A 1 542 ? -8.605 4.764 28.726 1.00 72.12 542 ALA A N 1
ATOM 4165 C CA . ALA A 1 542 ? -9.014 3.364 28.724 1.00 72.12 542 ALA A CA 1
ATOM 4166 C C . ALA A 1 542 ? -9.892 3.056 29.945 1.00 72.12 542 ALA A C 1
ATOM 4168 O O . ALA A 1 542 ? -9.557 3.431 31.070 1.00 72.12 542 ALA A O 1
ATOM 4169 N N . CYS A 1 543 ? -10.978 2.321 29.734 1.00 78.25 543 CYS A N 1
ATOM 4170 C CA . CYS A 1 543 ? -11.735 1.660 30.791 1.00 78.25 543 CYS A CA 1
ATOM 4171 C C . CYS A 1 543 ? -11.576 0.148 30.637 1.00 78.25 543 CYS A C 1
ATOM 4173 O O . CYS A 1 543 ? -11.650 -0.372 29.526 1.00 78.25 543 CYS A O 1
ATOM 4175 N N . GLN A 1 544 ? -11.382 -0.558 31.747 1.00 85.12 544 GLN A N 1
ATOM 4176 C CA . GLN A 1 544 ? -11.294 -2.014 31.779 1.00 85.12 544 GLN A CA 1
ATOM 4177 C C . GLN A 1 544 ? -12.620 -2.598 32.270 1.00 85.12 544 GLN A C 1
ATOM 4179 O O . GLN A 1 544 ? -13.114 -2.211 33.332 1.00 85.12 544 GLN A O 1
ATOM 4184 N N . ALA A 1 545 ? -13.199 -3.521 31.506 1.00 87.06 545 ALA A N 1
ATOM 4185 C CA . ALA A 1 545 ? -14.377 -4.271 31.925 1.00 87.06 545 ALA A CA 1
ATOM 4186 C C . ALA A 1 545 ? -14.078 -5.081 33.202 1.00 87.06 545 ALA A C 1
ATOM 4188 O O . ALA A 1 545 ? -12.937 -5.487 33.435 1.00 87.06 545 ALA A O 1
ATOM 4189 N N . LYS A 1 546 ? -15.099 -5.254 34.046 1.00 78.88 546 LYS A N 1
ATOM 4190 C CA . LYS A 1 546 ? -14.988 -5.989 35.312 1.00 78.88 546 LYS A CA 1
ATOM 4191 C C . LYS A 1 546 ? -14.948 -7.495 35.127 1.00 78.88 546 LYS A C 1
ATOM 4193 O O . LYS A 1 546 ? -15.642 -7.981 34.208 1.00 78.88 546 LYS A O 1
#

Secondary structure (DSSP, 8-state):
--------------------------------S-S-TT-EEEEEEEEEETTTEEEEEEEEEEEETTEEESEETTTTEEEEETT-SSPPEEETTEE----BTTBS-HHHHHHHHHHHHHHHHHHHHSS---SS-EEEEEE-TTS-S-EEETTTTEEEEE---SSB--S-SHHHHHHHHHHHHHHHTT---SSHHHHHHHHHHHHHHHHHHHS----EETGGGBPTT-B-TTSSB-S-SEETTSGGGGSS---SGGGGGG--SHHHHTHHHHHHHHHHHTSTT--HHHHHHHHHHHHHHT--TT--HHHHHHHHHHHHHHTT--HHHHHHHHHTTT--PPPS-----SEEEEEEESEE---EE--S--SS-----SEE-TT-EEEEEES-S-GGG-EEEES-TTTEEE-TTSEEEE-SSS-EEEEEEETTEEEEEEE---EEEEEE--SS-B-HHHHHHHHHHTTEEPPPHHHH-S-SSSS----TTSHHHHHSEETTS-EEETTTEEE-------BTTB-------TT----------BS-EEEEE-

Nearest PDB structures (foldseek):
  3nqx-assembly1_A  TM=9.279E-01  e=4.499E-30  Pseudoalteromonas sp. SM9913
  3nqy-assembly1_B  TM=9.216E-01  e=1.186E-28  Pseudoalteromonas sp. SM9913
  7ecc-assembly1_A  TM=9.235E-01  e=1.737E-28  Pseudoalteromonas lipolytica SCSIO 04301
  8cr4-assembly1_A  TM=9.107E-01  e=6.707E-27  Pseudomonas aeruginosa
  6yze-assembly1_A  TM=9.089E-01  e=2.134E-27  Legionella pneumophila

Foldseek 3Di:
DDDDDDDDDDDDDDDDDDPPDPDPDDDDDDDDPPPCPQQWDWAKEWKAFPQVDIDIDTQTFHDDPQKTFLAHVVLLEGEDEPVDPDTDIDGPRYHFADDAQRIRHLRNLLSRLSSLLSVLCCVQPVDPLADHRAYEYEYEPPDDDFAQDQLVSYTYWYCDDPFWHTLSHNLSSQLRVQLRSLCQAQLAALALLNNLLSNLSSQSSCCSVPVHGPQAASLSTGDPPRAAPVRHDCSGCARLQCRCVSVAAAQAPVCCVSHPHNNRPNSPSSNLLVQLCPPPVHHSSLSSSLLSQLSHFQHHHHQDPQSSLLSSLVSCVLVVHDSVSSQVSNVSRHHHHDDLDDDDWFFQWKFWDQGRGPDTDRDVDTPDQPAPAQADEQFTKMATHTRTSQLRQWDKAKPDVCQWGADSSRIITGNDADKIWIWTQTPNDTYIHIYGNNWYKDKDQDPDFAFPVRVQVVLVVVQWGADAQVQAADDPDDDGDQDHRHNCSRRNGHPPQWDDDPPDATQHFHWDDPDPPFTDTDGDDPPDDDDDTDDGTDRMGMTIHD

Solvent-accessible surface area (backbone atoms only — not comparable to full-atom values): 29903 Å² total; per-residue (Å²): 136,83,90,83,89,88,82,91,85,88,81,86,82,81,80,81,82,76,81,86,73,83,74,83,74,89,75,80,95,80,77,82,84,85,75,64,91,71,40,71,36,85,31,34,26,34,14,47,26,77,82,78,36,85,41,79,44,77,37,67,19,27,51,59,91,67,34,29,28,50,33,26,85,88,78,37,34,34,28,33,44,60,98,42,94,60,72,49,69,38,58,60,57,53,40,66,78,56,70,46,67,61,14,34,9,50,66,48,28,36,45,41,39,51,52,53,39,54,51,45,45,37,72,67,65,76,41,88,67,63,98,64,58,43,31,37,28,48,29,64,81,88,60,90,67,67,44,57,39,78,90,7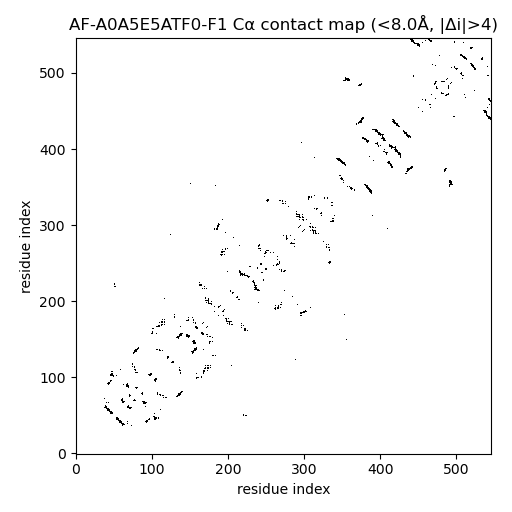3,37,27,34,36,32,35,43,49,58,101,49,27,27,30,43,47,39,58,33,45,51,21,19,35,54,33,51,54,39,36,56,76,43,16,38,47,50,97,30,22,68,47,47,16,52,10,51,47,36,6,38,28,38,36,26,69,75,69,78,47,61,87,49,44,44,48,29,82,20,36,35,90,86,24,59,38,98,88,68,45,78,28,66,34,72,43,28,28,72,49,16,49,77,63,75,59,23,28,46,32,53,89,43,47,91,69,24,90,47,33,76,19,34,8,13,24,52,23,26,22,48,43,46,32,18,69,34,96,93,42,35,50,63,59,42,42,46,19,49,50,42,10,34,53,66,55,39,39,45,83,58,46,75,53,60,41,45,35,22,30,34,51,29,21,49,77,70,74,41,70,42,70,52,46,44,52,16,31,45,72,16,64,34,79,53,67,72,96,76,74,77,55,94,44,66,60,36,46,41,49,43,55,36,66,72,74,48,72,52,73,72,94,71,74,86,58,78,88,56,58,44,25,37,43,34,82,67,32,27,33,31,55,39,61,57,29,87,59,66,81,62,33,50,48,41,46,75,29,61,68,24,26,41,47,41,74,64,34,38,30,34,35,57,46,60,44,68,30,40,40,33,39,29,39,88,92,41,79,48,77,45,58,34,43,19,69,46,30,36,48,77,45,75,55,99,54,60,33,40,71,71,54,46,37,52,49,20,44,76,71,66,23,34,58,52,54,39,66,48,36,35,82,52,97,58,100,62,79,59,82,37,82,51,10,44,40,44,60,43,27,54,41,70,81,54,56,58,65,57,98,81,84,45,66,32,51,80,42,47,45,76,85,51,104,85,48,43,42,66,60,66,64,57,84,100,62,91,81,90,75,79,72,84,72,56,43,51,56,48,67,23,26,58,117

Mean predicted aligned error: 14.34 Å

Organism: NCBI:txid93222

InterPro domains:
  IPR001570 Peptidase M4, C-terminal [PF02868] (190-335)
  IPR008964 Invasin/intimin cell-adhesion fragments [SSF49373] (388-428)
  IPR013856 Peptidase M4 domain [PF01447] (50-182)
  IPR027268 Peptidase M4/M1, CTD superfamily [G3DSA:1.10.390.10] (188-342)
  IPR048658 Invasin, domain 4 [PF21764] (364-425)
  IPR050728 Extracellular Zinc Metalloprotease M4 [PTHR33794] (40-348)

pLDDT: mean 75.14, std 23.06, range [25.12, 98.88]

Radius of gyration: 27.32 Å; Cα contacts (8 Å, |Δi|>4): 1150; chains: 1; bounding box: 64×60×117 Å

Sequence (546 aa):
MRNSFGLFLSVIALTIIHPVSASAREDPAHSDDSKNTKNLYAATGVGGNEKVGKTQYPLNVTKVGNNCYYIDPDRNIAARKDAQVDIPNFPCPFSGEDETNGGFNPLNDMFYYLGVVVDMYRSYLDSEFYSKQITGVVVSRREDNDYFDANTSSINVALGDTTEYPLTVLDVIGHEVAHAYTMEHSALVSGGMNEAFSDMSGEAAKYFLYGKSDYLWAANAMRPGALQQNGQPKDAIRYLCDPTRDGYSVDNYKDIDKAANAHYSAGIYNKAFCLLSKSPSWDPKLAFQVFARANAQYWAPNTTMPEGACGVLHAAKDLGRNTPDVRTAFKGVGIDVCSTQDIPRAFTKIVAFGGTPLYAQSTTDWSTNVGFPKTGFPGARFRLMLDSTSAYDTIWRSSDESVATVGQNGMVTLRGPGEATITASVNSVDIQYQISPNKWFFIATPTRSLNWSQQKDFCQSQGAVLPAIENLTSSTGSVPSPKIGALFDEWGDVEPLTVVLTGGEPLVFSSTLQSANQAYAVFKAGNVRLTRSIAEKNFYFACQAK